Protein 2BCE (pdb70)

Solvent-accessible surface area: 20790 Å² total; per-residue (Å²): 38,110,28,52,53,5,126,2,76,10,6,90,0,65,12,68,38,99,158,65,45,182,157,31,51,5,0,3,14,3,45,3,0,5,3,2,23,57,18,148,22,2,73,101,16,121,170,66,87,64,54,172,52,67,39,75,0,105,72,44,100,135,37,7,4,10,3,32,43,101,33,103,46,25,101,21,47,56,63,0,2,30,0,5,0,1,0,9,7,27,168,196,112,53,16,108,88,12,2,0,0,0,0,0,4,8,0,6,2,36,25,113,175,70,20,64,10,13,42,0,30,37,2,0,39,81,0,40,0,0,0,0,0,0,10,5,11,7,2,1,10,0,2,0,1,5,52,57,105,44,1,57,0,0,5,0,0,14,0,0,30,23,0,0,19,6,0,50,116,9,0,101,46,0,6,0,33,25,92,38,0,0,0,0,0,0,6,2,0,0,0,0,0,2,1,0,9,1,1,53,88,6,117,64,31,21,81,10,0,0,1,0,0,1,0,2,32,3,75,25,0,17,28,138,75,18,53,95,24,0,77,134,7,0,122,124,37,67,10,57,46,116,68,28,66,47,0,3,30,31,1,71,149,24,77,25,97,42,0,10,53,13,9,44,3,41,82,49,129,51,140,66,15,3,19,79,34,8,4,9,4,0,4,63,34,53,56,0,2,52,62,50,2,53,94,16,6,82,37,3,4,84,10,13,8,0,0,0,1,0,47,18,0,0,2,28,5,0,10,27,36,18,89,20,1,43,40,109,195,42,93,1,65,86,122,60,0,68,58,13,0,38,11,30,1,55,68,23,18,142,52,0,2,123,24,0,48,90,33,2,21,106,83,11,86,185,132,21,63,50,79,46,45,10,65,11,0,0,37,0,1,5,1,26,6,2,10,14,8,3,20,51,0,1,25,43,2,71,68,77,24,163,98,13,56,3,4,18,5,15,0,12,8,67,22,224,91,126,116,42,28,117,45,8,6,0,6,5,6,24,0,5,48,12,1,1,0,13,0,52,50,74,68,112,71,45,144,57,38,19,70,60,0,0,120,2,0,3,6,0,2,0,0,0,0,59,60,0,38,0,34,71,41,106,26,124,39,64,12,99,0,53,66,10,40,82,130,67,19,10,17,0,28,0,24,109,118,21,51,112,107,4,40,81,101,94,31,61,59,113,35,43,95,7,21,36,108,64,25,116,83,41,102,87,108,87,101,29,14,0,8,0

Radius of gyration: 22.5 Å; Cα contacts (8 Å, |Δi|>4): 1262; chains: 1; bounding box: 49×60×66 Å

InterPro domains:
  IPR002018 Carboxylesterase, type B [PF00135] (23-540)
  IPR019819 Carboxylesterase type B, conserved site [PS00941] (96-106)
  IPR019826 Carboxylesterase type B, active site [PS00122] (199-214)
  IPR029058 Alpha/Beta hydrolase fold [G3DSA:3.40.50.1820] (20-556)
  IPR029058 Alpha/Beta hydrolase fold [SSF53474] (24-544)
  IPR051093 Neuroligin and Bile salt-activated lipase [PTHR43903] (10-582)

B-factor: mean 14.85, std 9.69, range [2.0, 52.92]

Foldseek 3Di:
DEAAWFAFPQGTEGEDWAQDDPQQKIKGKFAFAALFPLDQQLDATHGHHHDDDYHYRYDHAFAAWAEEQVLPFIGGHSRFRGKMKIAIQGHPDGAAAFFEEEEQEDERYAPDVLCLLRDQHVLCHLLVHMYMYGHFYYDCSQAQAQLAPLRLGRRRLSSVLSVLVRCLRGVRSNRHNQQQYEYEYEFLSLQSQQLLLLFPSCQRRAQAYEREQHHVLFPLAAAPHNNVVLLQLLVVQPFDNPDSNRSSVVSSVGDPGSSSSSLHQDLPADQAFSSVSLRRHHYCSCHRNNDRSLVRLLSNQRYAYEYEYEPLAQCVRLCSNPVCLLPPPDADDLVSVLSHQQNVQVFQHPVLSVLVSCVLCVVCVVPRDRNSSSVSSSVSRCCNRGVLSRLVSLVSNQVNHDNYFGAYAYEWAADPDPSGDPVGTQYNCSCSCLCSVVCPVPVVVDDPLSNQLSSQNSQQVSQCSRPSGSCHHDDHHLEHGDTADPVFQWHAYGYSDHHPCRIHTDDPVVVSCCVVPVNVVRHTDDVHHHRD

Nearest PDB structures (foldseek):
  2bce-assembly1_A  TM=1.002E+00  e=0.000E+00  Bos taurus
  1aql-assembly2_B  TM=9.790E-01  e=4.148E-101  Bos taurus
  6h0t-assembly1_A  TM=9.735E-01  e=5.871E-95  Homo sapiens
  1f6w-assembly1_A  TM=9.699E-01  e=2.951E-93  Homo sapiens
  1jmy-assembly1_A  TM=9.527E-01  e=6.611E-90  Homo sapiens

Sequence (532 aa):
AKLGSVYTEGGFVEGVNKKLSLFGDSVDIFKGIPFAAAPKALEKPERHPGWQGTLKAKSFKKRCLQATLTQDSTYGNEDCLYLNIWVPQGRKEVSHDLPVMIWIYGGAFLMGLSNYLYDGEEIATRGNVIVVTFNYRVGPLGFLSTGDSNLPGNYGLWDQHMAIAWVKRNIEAFGGDPDQITLFGESAGGASVSLQTLSPYNKGLIKRAISQSGVGLCPWAIQQDPLFWAKRIAEKVGCPVDDTSKMAGCLKITDPRALTLAYKLPLGSTEYPKLHYLSFVPVIDGDFIPDDPVNLYANAADVDYIAGTNDMDGHLFVGMDVPAINSNKQDVTEEDFYKLVSGLTVTKGLRGAQATYEVYTEPWAQDSSQETRKKTMVDLETDILFLIPTKIAVAQHKSHAKSANTYTYLFSQPSRMPIYPKWMGADHADDLQYVFGKPFATPLGYRAQDRTVSKAMIAYWTNFARTGDPNTGHSTVPANWDPYTLEDDNYLEINKQMDSNSMKLHLRTNYLQFWTQTYQALPTVTPVVIGF

CATH classification: 3.40.50.1820

Structure (mmCIF, N/CA/C/O backbone):
data_2BCE
#
_entry.id   2BCE
#
_cell.length_a   100.420
_cell.length_b   54.250
_cell.length_c   106.340
_cell.angle_alpha   90.00
_cell.angle_beta   104.12
_cell.angle_gamma   90.00
#
_symmetry.space_group_name_H-M   'C 1 2 1'
#
loop_
_entity.id
_entity.type
_entity.pdbx_description
1 polymer 'CHOLESTEROL ESTERASE'
2 water water
#
loop_
_atom_site.group_PDB
_atom_site.id
_atom_site.type_symbol
_atom_site.label_atom_id
_atom_site.label_alt_id
_atom_site.label_comp_id
_atom_site.label_asym_id
_atom_site.label_entity_id
_atom_site.label_seq_id
_atom_site.pdbx_PDB_ins_code
_atom_site.Cartn_x
_atom_site.Cartn_y
_atom_site.Cartn_z
_atom_site.occupancy
_atom_site.B_iso_or_equiv
_atom_site.auth_seq_id
_atom_site.auth_comp_id
_atom_site.auth_asym_id
_atom_site.auth_atom_id
_atom_site.pdbx_PDB_model_num
ATOM 1 N N . ALA A 1 1 ? 23.052 -7.431 62.643 1.00 15.39 1 ALA A N 1
ATOM 2 C CA . ALA A 1 1 ? 22.200 -8.480 62.037 1.00 13.05 1 ALA A CA 1
ATOM 3 C C . ALA A 1 1 ? 22.753 -8.911 60.686 1.00 12.50 1 ALA A C 1
ATOM 4 O O . ALA A 1 1 ? 23.471 -8.162 60.027 1.00 13.40 1 ALA A O 1
ATOM 6 N N . LYS A 1 2 ? 22.421 -10.133 60.289 1.00 13.51 2 LYS A N 1
ATOM 7 C CA . LYS A 1 2 ? 22.872 -10.685 59.020 1.00 14.15 2 LYS A CA 1
ATOM 8 C C . LYS A 1 2 ? 21.957 -11.825 58.601 1.00 14.90 2 LYS A C 1
ATOM 9 O O . LYS A 1 2 ? 21.458 -12.572 59.446 1.00 14.50 2 LYS A O 1
ATOM 15 N N . LEU A 1 3 ? 21.704 -11.930 57.300 1.00 11.70 3 LEU A N 1
ATOM 16 C CA . LEU A 1 3 ? 20.874 -13.008 56.781 1.00 13.52 3 LEU A CA 1
ATOM 17 C C . LEU A 1 3 ? 21.678 -14.287 56.931 1.00 11.86 3 LEU A C 1
ATOM 18 O O . LEU A 1 3 ? 22.904 -14.257 56.996 1.00 16.69 3 LEU A O 1
ATOM 23 N N . GLY A 1 4 ? 20.989 -15.404 57.075 1.00 15.37 4 GLY A N 1
ATOM 24 C CA . GLY A 1 4 ? 21.702 -16.663 57.157 1.00 17.22 4 GLY A CA 1
ATOM 25 C C . GLY A 1 4 ? 21.577 -17.203 55.751 1.00 17.37 4 GLY A C 1
ATOM 26 O O . GLY A 1 4 ? 22.036 -16.585 54.782 1.00 16.11 4 GLY A O 1
ATOM 27 N N . SER A 1 5 ? 20.908 -18.340 55.638 1.00 16.41 5 SER A N 1
ATOM 28 C CA . SER A 1 5 ? 20.655 -18.941 54.348 1.00 14.58 5 SER A CA 1
ATOM 29 C C . SER A 1 5 ? 19.299 -18.380 53.963 1.00 13.08 5 SER A C 1
ATOM 30 O O . SER A 1 5 ? 18.373 -18.363 54.767 1.00 13.94 5 SER A O 1
ATOM 33 N N . VAL A 1 6 ? 19.195 -17.895 52.736 1.00 9.27 6 VAL A N 1
ATOM 34 C CA . VAL A 1 6 ? 17.959 -17.319 52.248 1.00 7.15 6 VAL A CA 1
ATOM 35 C C . VAL A 1 6 ? 17.265 -18.294 51.325 1.00 5.61 6 VAL A C 1
ATOM 36 O O . VAL A 1 6 ? 17.909 -18.974 50.527 1.00 8.32 6 VAL A O 1
ATOM 40 N N . TYR A 1 7 ? 15.949 -18.383 51.442 1.00 6.04 7 TYR A N 1
ATOM 41 C CA . TYR A 1 7 ? 15.200 -19.273 50.587 1.00 6.54 7 TYR A CA 1
ATOM 42 C C . TYR A 1 7 ? 14.790 -18.548 49.307 1.00 8.28 7 TYR A C 1
ATOM 43 O O . TYR A 1 7 ? 14.264 -17.435 49.352 1.00 5.90 7 TYR A O 1
ATOM 52 N N . THR A 1 8 ? 15.098 -19.167 48.171 1.00 8.05 8 THR A N 1
ATOM 53 C CA . THR A 1 8 ? 14.743 -18.642 46.854 1.00 8.19 8 THR A CA 1
ATOM 54 C C . THR A 1 8 ? 13.895 -19.739 46.201 1.00 10.42 8 THR A C 1
ATOM 55 O O . THR A 1 8 ? 13.867 -20.872 46.692 1.00 7.83 8 THR A O 1
ATOM 59 N N . GLU A 1 9 ? 13.244 -19.428 45.083 1.00 10.77 9 GLU A N 1
ATOM 60 C CA . GLU A 1 9 ? 12.370 -20.394 44.409 1.00 9.36 9 GLU A CA 1
ATOM 61 C C . GLU A 1 9 ? 13.004 -21.750 44.077 1.00 9.85 9 GLU A C 1
ATOM 62 O O . GLU A 1 9 ? 12.309 -22.764 44.042 1.00 8.55 9 GLU A O 1
ATOM 68 N N . GLY A 1 10 ? 14.316 -21.768 43.857 1.00 6.52 10 GLY A N 1
ATOM 69 C CA . GLY A 1 10 ? 14.989 -23.012 43.546 1.00 9.33 10 GLY A CA 1
ATOM 70 C C . GLY A 1 10 ? 15.673 -23.664 44.740 1.00 10.19 10 GLY A C 1
ATOM 71 O O . GLY A 1 10 ? 16.227 -24.749 44.626 1.00 9.62 10 GLY A O 1
ATOM 72 N N . GLY A 1 11 ? 15.639 -23.002 45.888 1.00 8.31 11 GLY A N 1
ATOM 73 C CA . GLY A 1 11 ? 16.284 -23.547 47.064 1.00 8.69 11 GLY A CA 1
ATOM 74 C C . GLY A 1 11 ? 17.035 -22.493 47.854 1.00 9.47 11 GLY A C 1
ATOM 75 O O . GLY A 1 11 ? 17.016 -21.306 47.511 1.00 10.87 11 GLY A O 1
ATOM 76 N N . PHE A 1 12 ? 17.732 -22.939 48.892 1.00 10.16 12 PHE A N 1
ATOM 77 C CA . PHE A 1 12 ? 18.494 -22.058 49.762 1.00 8.60 12 PHE A CA 1
ATOM 78 C C . PHE A 1 12 ? 19.826 -21.599 49.192 1.00 10.07 12 PHE A C 1
ATOM 79 O O . PHE A 1 12 ? 20.505 -22.343 48.480 1.00 9.56 12 PHE A O 1
ATOM 87 N N . VAL A 1 13 ? 20.187 -20.363 49.521 1.00 8.64 13 VAL A N 1
ATOM 88 C CA . VAL A 1 13 ? 21.456 -19.774 49.115 1.00 8.12 13 VAL A CA 1
ATOM 89 C C . VAL A 1 13 ? 22.129 -19.165 50.342 1.00 7.90 13 VAL A C 1
ATOM 90 O O . VAL A 1 13 ? 21.464 -18.741 51.284 1.00 11.33 13 VAL A O 1
ATOM 94 N N . GLU A 1 14 ? 23.453 -19.162 50.340 1.00 7.94 14 GLU A N 1
ATOM 95 C CA . GLU A 1 14 ? 24.211 -18.606 51.436 1.00 11.36 14 GLU A CA 1
ATOM 96 C C . GLU A 1 14 ? 25.366 -17.801 50.855 1.00 11.38 14 GLU A C 1
ATOM 97 O O . GLU A 1 14 ? 26.029 -18.242 49.910 1.00 10.99 14 GLU A O 1
ATOM 103 N N . GLY A 1 15 ? 25.581 -16.610 51.406 1.00 9.02 15 GLY A N 1
ATOM 104 C CA . GLY A 1 15 ? 26.664 -15.766 50.939 1.00 10.51 15 GLY A CA 1
ATOM 105 C C . GLY A 1 15 ? 27.627 -15.517 52.070 1.00 12.28 15 GLY A C 1
ATOM 106 O O . GLY A 1 15 ? 27.912 -16.415 52.868 1.00 13.35 15 GLY A O 1
ATOM 107 N N . VAL A 1 16 ? 28.158 -14.302 52.124 1.00 10.77 16 VAL A N 1
ATOM 108 C CA . VAL A 1 16 ? 29.070 -13.919 53.182 1.00 11.10 16 VAL A CA 1
ATOM 109 C C . VAL A 1 16 ? 28.602 -12.595 53.759 1.00 10.87 16 VAL A C 1
ATOM 110 O O . VAL A 1 16 ? 27.854 -11.846 53.131 1.00 8.95 16 VAL A O 1
ATOM 114 N N . ASN A 1 17 ? 29.009 -12.327 54.985 1.00 12.83 17 ASN A N 1
ATOM 115 C CA . ASN A 1 17 ? 28.628 -11.085 55.620 1.00 12.75 17 ASN A CA 1
ATOM 116 C C . ASN A 1 17 ? 29.891 -10.304 55.914 1.00 16.42 17 ASN A C 1
ATOM 117 O O . ASN A 1 17 ? 30.823 -10.813 56.545 1.00 14.25 17 ASN A O 1
ATOM 122 N N . LYS A 1 18 ? 29.938 -9.082 55.395 1.00 16.28 18 LYS A N 1
ATOM 123 C CA . LYS A 1 18 ? 31.088 -8.223 55.594 1.00 18.59 18 LYS A CA 1
ATOM 124 C C . LYS A 1 18 ? 30.738 -7.150 56.626 1.00 20.18 18 LYS A C 1
ATOM 125 O O . LYS A 1 18 ? 29.798 -6.367 56.426 1.00 19.28 18 LYS A O 1
ATOM 131 N N . LYS A 1 19 ? 31.444 -7.164 57.758 1.00 19.66 19 LYS A N 1
ATOM 132 C CA . LYS A 1 19 ? 31.206 -6.182 58.814 1.00 22.64 19 LYS A CA 1
ATOM 133 C C . LYS A 1 19 ? 31.678 -4.810 58.327 1.00 21.84 19 LYS A C 1
ATOM 134 O O . LYS A 1 19 ? 32.802 -4.665 57.833 1.00 20.18 19 LYS A O 1
ATOM 140 N N . LEU A 1 20 ? 30.813 -3.811 58.471 1.00 20.89 20 LEU A N 1
ATOM 141 C CA . LEU A 1 20 ? 31.108 -2.453 58.017 1.00 21.03 20 LEU A CA 1
ATOM 142 C C . LEU A 1 20 ? 31.478 -1.434 59.089 1.00 23.27 20 LEU A C 1
ATOM 143 O O . LEU A 1 20 ? 32.020 -0.372 58.770 1.00 25.12 20 LEU A O 1
ATOM 148 N N . SER A 1 21 ? 31.173 -1.735 60.347 1.00 22.43 21 SER A N 1
ATOM 149 C CA . SER A 1 21 ? 31.481 -0.813 61.436 1.00 25.78 21 SER A CA 1
ATOM 150 C C . SER A 1 21 ? 31.330 -1.474 62.792 1.00 27.07 21 SER A C 1
ATOM 151 O O . SER A 1 21 ? 30.875 -2.612 62.904 1.00 29.36 21 SER A O 1
ATOM 154 N N . LEU A 1 22 ? 31.703 -0.732 63.826 1.00 31.94 22 LEU A N 1
ATOM 155 C CA . LEU A 1 22 ? 31.592 -1.210 65.195 1.00 33.63 22 LEU A CA 1
ATOM 156 C C . LEU A 1 22 ? 30.137 -1.089 65.648 1.00 35.17 22 LEU A C 1
ATOM 157 O O . LEU A 1 22 ? 29.712 -1.775 66.579 1.00 38.54 22 LEU A O 1
ATOM 162 N N . PHE A 1 23 ? 29.375 -0.236 64.959 1.00 35.02 23 PHE A N 1
ATOM 163 C CA . PHE A 1 23 ? 27.955 -0.014 65.257 1.00 34.80 23 PHE A CA 1
ATOM 164 C C . PHE A 1 23 ? 27.159 -1.298 65.020 1.00 32.59 23 PHE A C 1
ATOM 165 O O . PHE A 1 23 ? 25.969 -1.372 65.343 1.00 33.00 23 PHE A O 1
ATOM 173 N N . GLY A 1 24 ? 27.814 -2.285 64.413 1.00 30.22 24 GLY A N 1
ATOM 174 C CA . GLY A 1 24 ? 27.167 -3.548 64.119 1.00 24.90 24 GLY A CA 1
ATOM 175 C C . GLY A 1 24 ? 26.661 -3.618 62.689 1.00 21.72 24 GLY A C 1
ATOM 176 O O . GLY A 1 24 ? 26.019 -4.592 62.318 1.00 22.35 24 GLY A O 1
ATOM 177 N N . ASP A 1 25 ? 26.938 -2.583 61.897 1.00 18.83 25 ASP A N 1
ATOM 178 C CA . ASP A 1 25 ? 26.515 -2.527 60.498 1.00 18.06 25 ASP A CA 1
ATOM 179 C C . ASP A 1 25 ? 27.314 -3.495 59.628 1.00 14.85 25 ASP A C 1
ATOM 180 O O . ASP A 1 25 ? 28.496 -3.747 59.885 1.00 13.40 25 ASP A O 1
ATOM 185 N N . SER A 1 26 ? 26.672 -4.015 58.586 1.00 9.86 26 SER A N 1
ATOM 186 C CA . SER A 1 26 ? 27.326 -4.959 57.686 1.00 7.57 26 SER A CA 1
ATOM 187 C C . SER A 1 26 ? 26.629 -4.967 56.342 1.00 3.87 26 SER A C 1
ATOM 188 O O . SER A 1 26 ? 25.687 -4.214 56.105 1.00 7.40 26 SER A O 1
ATOM 191 N N . VAL A 1 27 ? 27.098 -5.841 55.463 1.00 2.60 27 VAL A N 1
ATOM 192 C CA . VAL A 1 27 ? 26.500 -6.002 54.149 1.00 2.82 27 VAL A CA 1
ATOM 193 C C . VAL A 1 27 ? 26.557 -7.486 53.787 1.00 2.43 27 VAL A C 1
ATOM 194 O O . VAL A 1 27 ? 27.602 -8.131 53.928 1.00 3.42 27 VAL A O 1
ATOM 198 N N . ASP A 1 28 ? 25.388 -8.038 53.483 1.00 2.76 28 ASP A N 1
ATOM 199 C CA . ASP A 1 28 ? 25.270 -9.433 53.084 1.00 7.12 28 ASP A CA 1
ATOM 200 C C . ASP A 1 28 ? 25.553 -9.485 51.583 1.00 8.34 28 ASP A C 1
ATOM 201 O O . ASP A 1 28 ? 24.919 -8.778 50.796 1.00 7.67 28 ASP A O 1
ATOM 206 N N . ILE A 1 29 ? 26.530 -10.301 51.204 1.00 7.30 29 ILE A N 1
ATOM 207 C CA . ILE A 1 29 ? 26.933 -10.431 49.807 1.00 5.97 29 ILE A CA 1
ATOM 208 C C . ILE A 1 29 ? 26.695 -11.839 49.263 1.00 8.42 29 ILE A C 1
ATOM 209 O O . ILE A 1 29 ? 27.214 -12.820 49.801 1.00 7.32 29 ILE A O 1
ATOM 214 N N . PHE A 1 30 ? 25.873 -11.924 48.223 1.00 6.79 30 PHE A N 1
ATOM 215 C CA . PHE A 1 30 ? 25.563 -13.189 47.565 1.00 3.42 30 PHE A CA 1
ATOM 216 C C . PHE A 1 30 ? 26.075 -13.070 46.133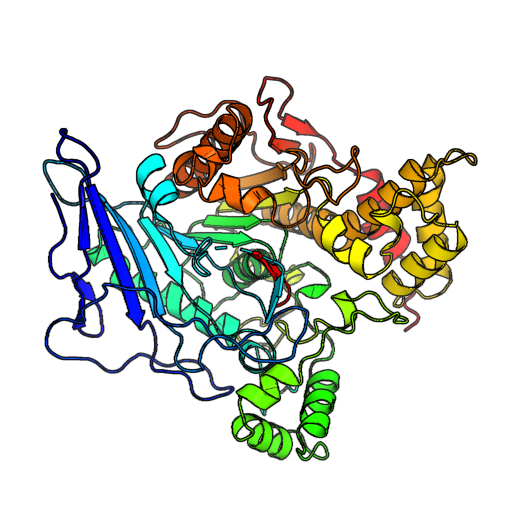 1.00 7.06 30 PHE A C 1
ATOM 217 O O . PHE A 1 30 ? 25.785 -12.091 45.455 1.00 5.36 30 PHE A O 1
ATOM 225 N N . LYS A 1 31 ? 26.853 -14.047 45.683 1.00 5.97 31 LYS A N 1
ATOM 226 C CA . LYS A 1 31 ? 27.397 -14.019 44.330 1.00 7.00 31 LYS A CA 1
ATOM 227 C C . LYS A 1 31 ? 27.207 -15.375 43.673 1.00 7.14 31 LYS A C 1
ATOM 228 O O . LYS A 1 31 ? 27.452 -16.410 44.293 1.00 7.70 31 LYS A O 1
ATOM 234 N N . GLY A 1 32 ? 26.749 -15.373 42.427 1.00 9.14 32 GLY A N 1
ATOM 235 C CA . GLY A 1 32 ? 26.568 -16.626 41.713 1.00 7.31 32 GLY A CA 1
ATOM 236 C C . GLY A 1 32 ? 25.277 -17.393 41.930 1.00 4.94 32 GLY A C 1
ATOM 237 O O . GLY A 1 32 ? 25.294 -18.618 41.985 1.00 10.45 32 GLY A O 1
ATOM 238 N N . ILE A 1 33 ? 24.16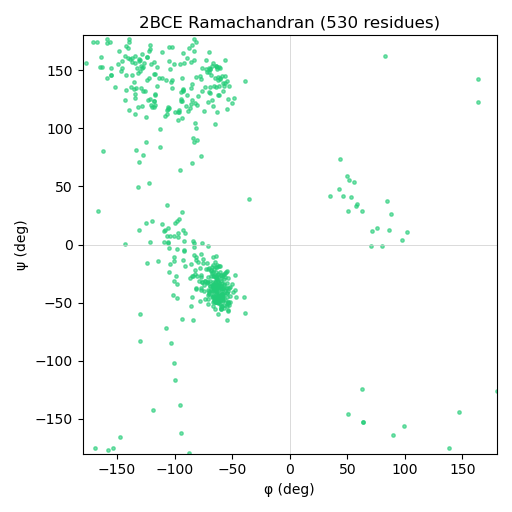3 -16.689 42.068 1.00 4.55 33 ILE A N 1
ATOM 239 C CA . ILE A 1 33 ? 22.866 -17.337 42.239 1.00 2.87 33 ILE A CA 1
ATOM 240 C C . ILE A 1 33 ? 22.269 -17.461 40.856 1.00 6.75 33 ILE A C 1
ATOM 241 O O . ILE A 1 33 ? 22.076 -16.463 40.163 1.00 6.63 33 ILE A O 1
ATOM 246 N N . PRO A 1 34 ? 21.928 -18.684 40.440 1.00 7.97 34 PRO A N 1
ATOM 247 C CA . PRO A 1 34 ? 21.348 -18.824 39.109 1.00 6.32 34 PRO A CA 1
ATOM 248 C C . PRO A 1 34 ? 19.918 -18.309 39.065 1.00 7.83 34 PRO A C 1
ATOM 249 O O . PRO A 1 34 ? 19.150 -18.538 39.998 1.00 12.15 34 PRO A O 1
ATOM 253 N N . PHE A 1 35 ? 19.576 -17.544 38.029 1.00 5.69 35 PHE A N 1
ATOM 254 C CA . PHE A 1 35 ? 18.203 -17.062 37.900 1.00 3.42 35 PHE A CA 1
ATOM 255 C C . PHE A 1 35 ? 17.529 -17.790 36.752 1.00 4.52 35 PHE A C 1
ATOM 256 O O . PHE A 1 35 ? 16.357 -17.558 36.436 1.00 5.56 35 PHE A O 1
ATOM 264 N N . ALA A 1 36 ? 18.271 -18.716 36.155 1.00 4.23 36 ALA A N 1
ATOM 265 C CA . ALA A 1 36 ? 17.746 -19.515 35.060 1.00 3.25 36 ALA A CA 1
ATOM 266 C C . ALA A 1 36 ? 18.647 -20.714 34.853 1.00 2.00 36 ALA A C 1
ATOM 267 O O . ALA A 1 36 ? 19.773 -20.745 35.343 1.00 2.69 36 ALA A O 1
ATOM 269 N N . ALA A 1 37 ? 18.129 -21.731 34.180 1.00 5.01 37 ALA A N 1
ATOM 270 C CA . ALA A 1 37 ? 18.929 -22.909 33.882 1.00 5.86 37 ALA A CA 1
ATOM 271 C C . ALA A 1 37 ? 19.945 -22.425 32.862 1.00 6.58 37 ALA A C 1
ATOM 272 O O . ALA A 1 37 ? 19.659 -21.467 32.136 1.00 6.38 37 ALA A O 1
ATOM 274 N N . ALA A 1 38 ? 21.125 -23.040 32.822 1.00 7.47 38 ALA A N 1
ATOM 275 C CA . ALA A 1 38 ? 22.129 -22.650 31.836 1.00 10.38 38 ALA A CA 1
ATOM 276 C C . ALA A 1 38 ? 21.371 -22.652 30.511 1.00 12.54 38 ALA A C 1
ATOM 277 O O . ALA A 1 38 ? 20.764 -23.653 30.132 1.00 12.92 38 ALA A O 1
ATOM 279 N N . PRO A 1 39 ? 21.351 -21.501 29.819 1.00 13.64 39 PRO A N 1
ATOM 280 C CA . PRO A 1 39 ? 20.650 -21.340 28.547 1.00 12.51 39 PRO A CA 1
ATOM 281 C C . PRO A 1 39 ? 21.169 -22.156 27.364 1.00 8.80 39 PRO A C 1
ATOM 282 O O . PRO A 1 39 ? 22.361 -22.431 27.237 1.00 5.84 39 PRO A O 1
ATOM 286 N N . LYS A 1 40 ? 20.225 -22.604 26.553 1.00 5.61 40 LYS A N 1
ATOM 287 C CA . LYS A 1 40 ? 20.525 -23.349 25.344 1.00 7.03 40 LYS A CA 1
ATOM 288 C C . LYS A 1 40 ? 20.778 -22.241 24.325 1.00 9.33 40 LYS A C 1
ATOM 289 O O . LYS A 1 40 ? 20.058 -21.234 24.315 1.00 8.20 40 LYS A O 1
ATOM 295 N N . ALA A 1 41 ? 21.799 -22.410 23.488 1.00 8.83 41 ALA A N 1
ATOM 296 C CA . ALA A 1 41 ? 22.130 -21.406 22.484 1.00 4.25 41 ALA A CA 1
ATOM 297 C C . ALA A 1 41 ? 20.919 -20.945 21.689 1.00 6.80 41 ALA A C 1
ATOM 298 O O . ALA A 1 41 ? 20.161 -21.746 21.144 1.00 7.73 41 ALA A O 1
ATOM 300 N N . LEU A 1 42 ? 20.725 -19.633 21.663 1.00 5.71 42 LEU A N 1
ATOM 301 C CA . LEU A 1 42 ? 19.638 -19.013 20.925 1.00 3.62 42 LEU A CA 1
ATOM 302 C C . LEU A 1 42 ? 18.230 -19.445 21.261 1.00 5.47 42 LEU A C 1
ATOM 303 O O . LEU A 1 42 ? 17.356 -19.482 20.393 1.00 6.01 42 LEU A O 1
ATOM 308 N N . GLU A 1 43 ? 17.999 -19.771 22.527 1.00 8.56 43 GLU A N 1
ATOM 309 C CA . GLU A 1 43 ? 16.660 -20.138 22.978 1.00 7.10 43 GLU A CA 1
ATOM 310 C C . GLU A 1 43 ? 16.348 -19.274 24.197 1.00 5.91 43 GLU A C 1
ATOM 311 O O . GLU A 1 43 ? 17.253 -18.840 24.904 1.00 3.35 43 GLU A O 1
ATOM 317 N N . LYS A 1 44 ? 15.070 -18.996 24.425 1.00 6.54 44 LYS A N 1
ATOM 318 C CA . LYS A 1 44 ? 14.684 -18.196 25.575 1.00 6.44 44 LYS A CA 1
ATOM 319 C C . LYS A 1 44 ? 15.144 -18.917 26.840 1.00 8.39 44 LYS A C 1
ATOM 320 O O . LYS A 1 44 ? 15.354 -20.134 26.833 1.00 10.86 44 LYS A O 1
ATOM 326 N N . PRO A 1 45 ? 15.416 -18.165 27.912 1.00 8.99 45 PRO A N 1
ATOM 327 C CA . PRO A 1 45 ? 15.857 -18.795 29.159 1.00 8.93 45 PRO A CA 1
ATOM 328 C C . PRO A 1 45 ? 14.705 -19.513 29.861 1.00 6.22 45 PRO A C 1
ATOM 329 O O . PRO A 1 45 ? 13.533 -19.253 29.577 1.00 6.56 45 PRO A O 1
ATOM 333 N N . GLU A 1 46 ? 15.045 -20.462 30.724 1.00 9.39 46 GLU A N 1
ATOM 334 C CA . GLU A 1 46 ? 14.051 -21.216 31.484 1.00 10.46 46 GLU A CA 1
ATOM 335 C C . GLU A 1 46 ? 14.461 -21.228 32.954 1.00 8.32 46 GLU A C 1
ATOM 336 O O . GLU A 1 46 ? 15.641 -21.063 33.278 1.00 7.97 46 GLU A O 1
ATOM 342 N N . ARG A 1 47 ? 13.496 -21.489 33.833 1.00 9.88 47 ARG A N 1
ATOM 343 C CA . ARG A 1 47 ? 13.762 -21.547 35.268 1.00 10.03 47 ARG A CA 1
ATOM 344 C C . ARG A 1 47 ? 14.807 -22.608 35.583 1.00 10.12 47 ARG A C 1
ATOM 345 O O . ARG A 1 47 ? 14.911 -23.624 34.891 1.00 8.68 47 ARG A O 1
ATOM 353 N N . HIS A 1 48 ? 15.640 -22.322 36.577 1.00 9.43 48 HIS A N 1
ATOM 354 C CA . HIS A 1 48 ? 16.684 -23.242 36.980 1.00 8.80 48 HIS A CA 1
ATOM 355 C C . HIS A 1 48 ? 16.026 -24.330 37.799 1.00 11.12 48 HIS A C 1
ATOM 356 O O . HIS A 1 48 ? 15.016 -24.082 38.462 1.00 11.17 48 HIS A O 1
ATOM 363 N N . PRO A 1 49 ? 16.499 -25.581 37.647 1.00 10.95 49 PRO A N 1
ATOM 364 C CA . PRO A 1 49 ? 15.923 -26.692 38.410 1.00 7.55 49 PRO A CA 1
ATOM 365 C C . PRO A 1 49 ? 16.141 -26.471 39.910 1.00 9.35 49 PRO A C 1
ATOM 366 O O . PRO A 1 49 ? 17.091 -25.796 40.318 1.00 6.62 49 PRO A O 1
ATOM 370 N N . GLY A 1 50 ? 15.248 -27.028 40.723 1.00 10.64 50 GLY A N 1
ATOM 371 C CA . GLY A 1 50 ? 15.390 -26.898 42.159 1.00 9.04 50 GLY A CA 1
ATOM 372 C C . GLY A 1 50 ? 16.605 -27.662 42.652 1.00 11.38 50 GLY A C 1
ATOM 373 O O . GLY A 1 50 ? 17.051 -28.614 41.999 1.00 13.32 50 GLY A O 1
ATOM 374 N N . TRP A 1 51 ? 17.173 -27.231 43.775 1.00 8.89 51 TRP A N 1
ATOM 375 C CA . TRP A 1 51 ? 18.323 -27.913 44.340 1.00 6.66 51 TRP A CA 1
ATOM 376 C C . TRP A 1 51 ? 18.126 -28.136 45.827 1.00 9.50 51 TRP A C 1
ATOM 377 O O . TRP A 1 51 ? 17.417 -27.382 46.493 1.00 11.37 51 TRP A O 1
ATOM 388 N N . GLN A 1 52 ? 18.742 -29.192 46.340 1.00 6.99 52 GLN A N 1
ATOM 389 C CA . GLN A 1 52 ? 18.661 -29.497 47.755 1.00 8.61 52 GLN A CA 1
ATOM 390 C C . GLN A 1 52 ? 19.789 -28.736 48.441 1.00 11.74 52 GLN A C 1
ATOM 391 O O . GLN A 1 52 ? 20.693 -28.209 47.788 1.00 11.06 52 GLN A O 1
ATOM 397 N N . GLY A 1 53 ? 19.738 -28.707 49.766 1.00 11.04 53 GLY A N 1
ATOM 398 C CA . GLY A 1 53 ? 20.776 -28.057 50.534 1.00 8.05 53 GLY A CA 1
ATOM 399 C C . GLY A 1 53 ? 20.907 -26.573 50.311 1.00 5.44 53 GLY A C 1
ATOM 400 O O . GLY A 1 53 ? 19.965 -25.899 49.900 1.00 7.27 53 GLY A O 1
ATOM 401 N N . THR A 1 54 ? 22.118 -26.092 50.526 1.00 4.86 54 THR A N 1
ATOM 402 C CA . THR A 1 54 ? 22.426 -24.685 50.407 1.00 7.90 54 THR A CA 1
ATOM 403 C C . THR A 1 54 ? 23.471 -24.376 49.354 1.00 5.58 54 THR A C 1
ATOM 404 O O . THR A 1 54 ? 24.641 -24.773 49.475 1.00 5.96 54 THR A O 1
ATOM 408 N N . LEU A 1 55 ? 23.055 -23.607 48.357 1.00 6.58 55 LEU A N 1
ATOM 409 C CA . LEU A 1 55 ? 23.943 -23.189 47.288 1.00 7.58 55 LEU A CA 1
ATOM 410 C C . LEU A 1 55 ? 24.922 -22.182 47.889 1.00 9.64 55 LEU A C 1
ATOM 411 O O . LEU A 1 55 ? 24.501 -21.203 48.513 1.00 8.48 55 LEU A O 1
ATOM 416 N N . LYS A 1 56 ? 26.218 -22.464 47.788 1.00 8.65 56 LYS A N 1
ATOM 417 C CA . LYS A 1 56 ? 27.223 -21.551 48.319 1.00 9.84 56 LYS A CA 1
ATOM 418 C C . LYS A 1 56 ? 27.442 -20.449 47.279 1.00 13.73 56 LYS A C 1
ATOM 419 O O . LYS A 1 56 ? 28.088 -20.670 46.248 1.00 14.52 56 LYS A O 1
ATOM 421 N N . ALA A 1 57 ? 26.822 -19.295 47.523 1.00 12.02 57 ALA A N 1
ATOM 422 C CA . ALA A 1 57 ? 26.905 -18.137 46.634 1.00 9.96 57 ALA A CA 1
ATOM 423 C C . ALA A 1 57 ? 28.001 -17.195 47.131 1.00 10.35 57 ALA A C 1
ATOM 424 O O . ALA A 1 57 ? 27.747 -16.035 47.477 1.00 9.61 57 ALA A O 1
ATOM 426 N N . LYS A 1 58 ? 29.234 -17.689 47.103 1.00 12.40 58 LYS A N 1
ATOM 427 C CA . LYS A 1 58 ? 30.369 -16.937 47.611 1.00 15.15 58 LYS A CA 1
ATOM 428 C C . LYS A 1 58 ? 31.365 -16.336 46.625 1.00 13.00 58 LYS A C 1
ATOM 429 O O . LYS A 1 58 ? 32.392 -15.800 47.037 1.00 16.19 58 LYS A O 1
ATOM 435 N N . SER A 1 59 ? 31.072 -16.404 45.334 1.00 12.54 59 SER A N 1
ATOM 436 C CA . SER A 1 59 ? 31.980 -15.820 44.352 1.00 14.50 59 SER A CA 1
ATOM 437 C C . SER A 1 59 ? 31.314 -15.616 43.008 1.00 11.63 59 SER A C 1
ATOM 438 O O . SER A 1 59 ? 30.326 -16.279 42.672 1.00 8.87 59 SER A O 1
ATOM 441 N N . PHE A 1 60 ? 31.821 -14.634 42.268 1.00 11.65 60 PHE A N 1
ATOM 442 C CA . PHE A 1 60 ? 31.277 -14.309 40.958 1.00 9.63 60 PHE A CA 1
ATOM 443 C C . PHE A 1 60 ? 31.449 -15.453 39.974 1.00 6.82 60 PHE A C 1
ATOM 444 O O . PHE A 1 60 ? 32.502 -16.074 39.914 1.00 8.98 60 PHE A O 1
ATOM 452 N N . LYS A 1 61 ? 30.393 -15.732 39.224 1.00 9.34 61 LYS A N 1
ATOM 453 C CA . LYS A 1 61 ? 30.427 -16.764 38.198 1.00 10.78 61 LYS A CA 1
ATOM 454 C C . LYS A 1 61 ? 30.881 -16.092 36.906 1.00 14.00 61 LYS A C 1
ATOM 455 O O . LYS A 1 61 ? 30.804 -14.867 36.778 1.00 15.57 61 LYS A O 1
ATOM 461 N N . LYS A 1 62 ? 31.361 -16.885 35.955 1.00 13.29 62 LYS A N 1
ATOM 462 C CA . LYS A 1 62 ? 31.800 -16.331 34.684 1.00 12.96 62 LYS A CA 1
ATOM 463 C C . LYS A 1 62 ? 30.638 -15.633 34.007 1.00 11.48 62 LYS A C 1
ATOM 464 O O . LYS A 1 62 ? 29.490 -16.053 34.142 1.00 9.38 62 LYS A O 1
ATOM 470 N N . ARG A 1 63 ? 30.927 -14.524 33.331 1.00 13.23 63 ARG A N 1
ATOM 471 C CA . ARG A 1 63 ? 29.883 -13.795 32.624 1.00 14.11 63 ARG A CA 1
ATOM 472 C C . ARG A 1 63 ? 29.686 -14.474 31.270 1.00 14.40 63 ARG A C 1
ATOM 473 O O . ARG A 1 63 ? 30.379 -15.442 30.951 1.00 13.14 63 ARG A O 1
ATOM 481 N N . CYS A 1 64 ? 28.731 -14.006 30.482 1.00 13.40 64 CYS A N 1
ATOM 482 C CA . CYS A 1 64 ? 28.499 -14.636 29.192 1.00 13.11 64 CYS A CA 1
ATOM 483 C C . CYS A 1 64 ? 29.623 -14.365 28.210 1.00 13.06 64 CYS A C 1
ATOM 484 O O . CYS A 1 64 ? 30.485 -13.519 28.454 1.00 11.69 64 CYS A O 1
ATOM 487 N N . LEU A 1 65 ? 29.641 -15.138 27.129 1.00 10.80 65 LEU A N 1
ATOM 488 C CA . LEU A 1 65 ? 30.673 -15.018 26.110 1.00 8.71 65 LEU A CA 1
ATOM 489 C C . LEU A 1 65 ? 30.767 -13.634 25.486 1.00 7.31 65 LEU A C 1
ATOM 490 O O . LEU A 1 65 ? 29.764 -13.054 25.082 1.00 9.51 65 LEU A O 1
ATOM 495 N N . GLN A 1 66 ? 31.987 -13.125 25.404 1.00 9.35 66 GLN A N 1
ATOM 496 C CA . GLN A 1 66 ? 32.257 -11.821 24.813 1.00 14.62 66 GLN A CA 1
ATOM 497 C C . GLN A 1 66 ? 33.732 -11.793 24.415 1.00 14.71 66 GLN A C 1
ATOM 498 O O . GLN A 1 66 ? 34.458 -12.751 24.667 1.00 11.70 66 GLN A O 1
ATOM 504 N N . ALA A 1 67 ? 34.170 -10.701 23.791 1.00 17.75 67 ALA A N 1
ATOM 505 C CA . ALA A 1 67 ? 35.568 -10.559 23.370 1.00 19.70 67 ALA A CA 1
ATOM 506 C C . ALA A 1 67 ? 36.047 -9.115 23.537 1.00 22.48 67 ALA A C 1
ATOM 507 O O . ALA A 1 67 ? 35.231 -8.207 23.682 1.00 21.30 67 ALA A O 1
ATOM 509 N N . THR A 1 68 ? 37.365 -8.912 23.537 1.00 23.85 68 THR A N 1
ATOM 510 C CA . THR A 1 68 ? 37.938 -7.571 23.660 1.00 26.77 68 THR A CA 1
ATOM 511 C C . THR A 1 68 ? 38.058 -6.962 22.263 1.00 29.45 68 THR A C 1
ATOM 512 O O . THR A 1 68 ? 37.696 -7.603 21.274 1.00 28.68 68 THR A O 1
ATOM 516 N N . LEU A 1 69 ? 38.572 -5.736 22.176 1.00 31.16 69 LEU A N 1
ATOM 517 C CA . LEU A 1 69 ? 38.731 -5.075 20.882 1.00 33.48 69 LEU A CA 1
ATOM 518 C C . LEU A 1 69 ? 39.696 -5.807 19.951 1.00 35.26 69 LEU A C 1
ATOM 519 O O . LEU A 1 69 ? 39.593 -5.679 18.733 1.00 39.62 69 LEU A O 1
ATOM 524 N N . THR A 1 70 ? 40.634 -6.563 20.524 1.00 36.91 70 THR A N 1
ATOM 525 C CA . THR A 1 70 ? 41.601 -7.322 19.727 1.00 37.52 70 THR A CA 1
ATOM 526 C C . THR A 1 70 ? 40.889 -8.486 19.038 1.00 37.60 70 THR A C 1
ATOM 527 O O . THR A 1 70 ? 41.316 -8.952 17.982 1.00 38.96 70 THR A O 1
ATOM 531 N N . GLN A 1 71 ? 39.814 -8.960 19.664 1.00 36.99 71 GLN A N 1
ATOM 532 C CA . GLN A 1 71 ? 38.990 -10.038 19.126 1.00 37.00 71 GLN A CA 1
ATOM 533 C C . GLN A 1 71 ? 39.733 -11.316 18.734 1.00 36.15 71 GLN A C 1
ATOM 534 O O . GLN A 1 71 ? 39.429 -11.922 17.702 1.00 36.86 71 GLN A O 1
ATOM 540 N N . ASP A 1 72 ? 40.700 -11.723 19.553 1.00 34.58 72 ASP A N 1
ATOM 541 C CA . ASP A 1 72 ? 41.464 -12.944 19.286 1.00 34.64 72 ASP A CA 1
ATOM 542 C C . ASP A 1 72 ? 40.974 -14.152 20.087 1.00 32.16 72 ASP A C 1
ATOM 543 O O . ASP A 1 72 ? 41.120 -15.293 19.653 1.00 29.96 72 ASP A O 1
ATOM 548 N N . SER A 1 73 ? 40.376 -13.893 21.245 1.00 31.81 73 SER A N 1
ATOM 549 C CA . SER A 1 73 ? 39.858 -14.959 22.099 1.00 30.81 73 SER A CA 1
ATOM 550 C C . SER A 1 73 ? 38.596 -14.507 22.811 1.00 28.22 73 SER A C 1
ATOM 551 O O . SER A 1 73 ? 38.347 -13.308 22.954 1.00 29.17 73 SER A O 1
ATOM 554 N N . THR A 1 74 ? 37.790 -15.472 23.238 1.00 27.01 74 THR A N 1
ATOM 555 C CA . THR A 1 74 ? 36.555 -15.164 23.948 1.00 26.41 74 THR A CA 1
ATOM 556 C C . THR A 1 74 ? 36.784 -15.150 25.458 1.00 24.95 74 THR A C 1
ATOM 557 O O . THR A 1 74 ? 37.831 -15.581 25.952 1.00 25.39 74 THR A O 1
ATOM 561 N N . TYR A 1 75 ? 35.828 -14.575 26.174 1.00 24.88 75 TYR A N 1
ATOM 562 C CA . TYR A 1 75 ? 35.881 -14.499 27.626 1.00 24.68 75 TYR A CA 1
ATOM 563 C C . TYR A 1 75 ? 34.497 -14.842 28.120 1.00 21.37 75 TYR A C 1
ATOM 564 O O . TYR A 1 75 ? 33.506 -14.553 27.446 1.00 22.95 75 TYR A O 1
ATOM 573 N N . GLY A 1 76 ? 34.433 -15.502 29.272 1.00 18.43 76 GLY A N 1
ATOM 574 C CA . GLY A 1 76 ? 33.152 -15.888 29.821 1.00 15.62 76 GLY A CA 1
ATOM 575 C C . GLY A 1 76 ? 32.835 -17.340 29.529 1.00 13.66 76 GLY A C 1
ATOM 576 O O . GLY A 1 76 ? 33.734 -18.142 29.248 1.00 12.98 76 GLY A O 1
ATOM 577 N N . ASN A 1 77 ? 31.545 -17.662 29.534 1.00 9.18 77 ASN A N 1
ATOM 578 C CA . ASN A 1 77 ? 31.082 -19.022 29.302 1.00 9.38 77 ASN A CA 1
ATOM 579 C C . ASN A 1 77 ? 29.594 -18.934 29.013 1.00 10.57 77 ASN A C 1
ATOM 580 O O . ASN A 1 77 ? 28.936 -17.987 29.444 1.00 12.55 77 ASN A O 1
ATOM 585 N N . GLU A 1 78 ? 29.070 -19.896 28.257 1.00 10.90 78 GLU A N 1
ATOM 586 C CA . GLU A 1 78 ? 27.646 -19.931 27.923 1.00 10.03 78 GLU A CA 1
ATOM 587 C C . GLU A 1 78 ? 26.780 -20.086 29.162 1.00 8.52 78 GLU A C 1
ATOM 588 O O . GLU A 1 78 ? 25.622 -19.683 29.163 1.00 10.41 78 GLU A O 1
ATOM 594 N N . ASP A 1 79 ? 27.317 -20.803 30.147 1.00 8.68 79 ASP A N 1
ATOM 595 C CA . ASP A 1 79 ? 26.658 -21.044 31.434 1.00 6.51 79 ASP A CA 1
ATOM 596 C C . ASP A 1 79 ? 27.020 -19.790 32.217 1.00 3.62 79 ASP A C 1
ATOM 597 O O . ASP A 1 79 ? 28.046 -19.734 32.886 1.00 4.67 79 ASP A O 1
ATOM 602 N N . CYS A 1 80 ? 26.153 -18.788 32.138 1.00 4.93 80 CYS A N 1
ATOM 603 C CA . CYS A 1 80 ? 26.439 -17.500 32.746 1.00 6.12 80 CYS A CA 1
ATOM 604 C C . CYS A 1 80 ? 25.262 -16.762 33.372 1.00 5.23 80 CYS A C 1
ATOM 605 O O . CYS A 1 80 ? 25.429 -15.648 33.866 1.00 6.13 80 CYS A O 1
ATOM 608 N N . LEU A 1 81 ? 24.073 -17.346 33.323 1.00 5.63 81 LEU A N 1
ATOM 609 C CA . LEU A 1 81 ? 22.910 -16.680 33.880 1.00 5.29 81 LEU A CA 1
ATOM 610 C C . LEU A 1 81 ? 22.858 -16.751 35.398 1.00 5.59 81 LEU A C 1
ATOM 611 O O . LEU A 1 81 ? 22.092 -17.520 35.973 1.00 5.45 81 LEU A O 1
ATOM 616 N N . TYR A 1 82 ? 23.686 -15.922 36.031 1.00 5.68 82 TYR A N 1
ATOM 617 C CA . TYR A 1 82 ? 23.787 -15.840 37.486 1.00 4.41 82 TYR A CA 1
ATOM 618 C C . TYR A 1 82 ? 23.674 -14.382 37.922 1.00 7.53 82 TYR A C 1
ATOM 619 O O . TYR A 1 82 ? 23.991 -13.459 37.155 1.00 4.28 82 TYR A O 1
ATOM 628 N N . LEU A 1 83 ? 23.219 -14.179 39.152 1.00 6.43 83 LEU A N 1
ATOM 629 C CA . LEU A 1 83 ? 23.078 -12.832 39.672 1.00 6.44 83 LEU A CA 1
ATOM 630 C C . LEU A 1 83 ? 23.761 -12.713 41.016 1.00 6.78 83 LEU A C 1
ATOM 631 O O . LEU A 1 83 ? 24.141 -13.725 41.625 1.00 7.17 83 LEU A O 1
ATOM 636 N N . ASN A 1 84 ? 23.981 -11.471 41.435 1.00 3.32 84 ASN A N 1
ATOM 637 C CA . ASN A 1 84 ? 24.665 -11.175 42.680 1.00 2.97 84 ASN A CA 1
ATOM 638 C C . ASN A 1 84 ? 23.853 -10.151 43.457 1.00 3.51 84 ASN A C 1
ATOM 639 O O . ASN A 1 84 ? 23.182 -9.299 42.872 1.00 2.65 84 ASN A O 1
ATOM 644 N N . ILE A 1 85 ? 23.911 -10.243 44.782 1.00 7.73 85 ILE A N 1
ATOM 645 C CA . ILE A 1 85 ? 23.126 -9.360 45.631 1.00 7.55 85 ILE A CA 1
ATOM 646 C C . ILE A 1 85 ? 23.915 -8.800 46.804 1.00 7.26 85 ILE A C 1
ATOM 647 O O . ILE A 1 85 ? 24.762 -9.480 47.384 1.00 7.32 85 ILE A O 1
ATOM 652 N N . TRP A 1 86 ? 23.678 -7.525 47.089 1.00 6.04 86 TRP A N 1
ATOM 653 C CA . TRP A 1 86 ? 24.296 -6.837 48.220 1.00 8.48 86 TRP A CA 1
ATOM 654 C C . TRP A 1 86 ? 23.137 -6.310 49.046 1.00 6.10 86 TRP A C 1
ATOM 655 O O . TRP A 1 86 ? 22.256 -5.633 48.522 1.00 5.20 86 TRP A O 1
ATOM 666 N N . VAL A 1 87 ? 23.102 -6.672 50.324 1.00 6.46 87 VAL A N 1
ATOM 667 C CA . VAL A 1 87 ? 22.027 -6.225 51.207 1.00 7.34 87 VAL A CA 1
ATOM 668 C C . VAL A 1 87 ? 22.662 -5.548 52.406 1.00 5.03 87 VAL A C 1
ATOM 669 O O . VAL A 1 87 ? 23.320 -6.198 53.209 1.00 7.63 87 VAL A O 1
ATOM 673 N N . PRO A 1 88 ? 22.523 -4.216 52.505 1.00 5.26 88 PRO A N 1
ATOM 674 C CA . PRO A 1 88 ? 23.108 -3.503 53.639 1.00 6.08 88 PRO A CA 1
ATOM 675 C C . PRO A 1 88 ? 22.313 -3.895 54.889 1.00 6.72 88 PRO A C 1
ATOM 676 O O . PRO A 1 88 ? 21.076 -4.007 54.853 1.00 4.33 88 PRO A O 1
ATOM 680 N N . GLN A 1 89 ? 23.031 -4.169 55.969 1.00 8.57 89 GLN A N 1
ATOM 681 C CA . GLN A 1 89 ? 22.384 -4.585 57.211 1.00 10.15 89 GLN A CA 1
ATOM 682 C C . GLN A 1 89 ? 22.703 -3.696 58.394 1.00 12.46 89 GLN A C 1
ATOM 683 O O . GLN A 1 89 ? 23.836 -3.226 58.545 1.00 9.31 89 GLN A O 1
ATOM 689 N N . GLY A 1 90 ? 21.692 -3.499 59.241 1.00 15.85 90 GLY A N 1
ATOM 690 C CA . GLY A 1 90 ? 21.842 -2.701 60.444 1.00 19.64 90 GLY A CA 1
ATOM 691 C C . GLY A 1 90 ? 22.162 -3.598 61.632 1.00 23.36 90 GLY A C 1
ATOM 692 O O . GLY A 1 90 ? 22.519 -4.765 61.460 1.00 25.40 90 GLY A O 1
ATOM 693 N N . ARG A 1 91 ? 21.977 -3.075 62.839 1.00 25.68 91 ARG A N 1
ATOM 694 C CA . ARG A 1 91 ? 22.273 -3.808 64.064 1.00 28.02 91 ARG A CA 1
ATOM 695 C C . ARG A 1 91 ? 21.185 -4.749 64.583 1.00 28.01 91 ARG A C 1
ATOM 696 O O . ARG A 1 91 ? 21.381 -5.962 64.632 1.00 29.89 91 ARG A O 1
ATOM 704 N N . LYS A 1 92 ? 20.048 -4.179 64.974 1.00 27.79 92 LYS A N 1
ATOM 705 C CA . LYS A 1 92 ? 18.934 -4.936 65.548 1.00 27.86 92 LYS A CA 1
ATOM 706 C C . LYS A 1 92 ? 18.335 -6.064 64.729 1.00 26.33 92 LYS A C 1
ATOM 707 O O . LYS A 1 92 ? 18.182 -7.183 65.222 1.00 29.27 92 LYS A O 1
ATOM 713 N N . GLU A 1 93 ? 17.925 -5.757 63.505 1.00 22.55 93 GL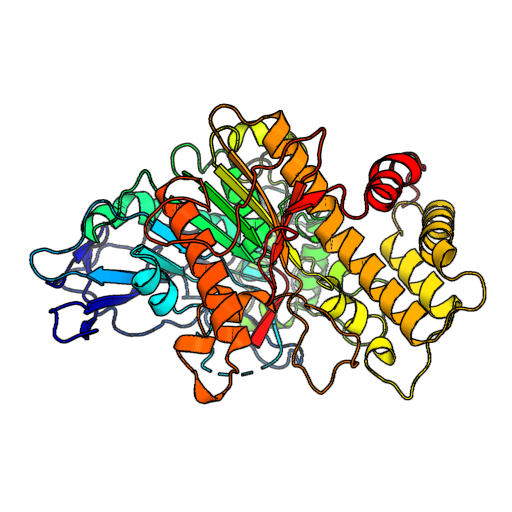U A N 1
ATOM 714 C CA . GLU A 1 93 ? 17.314 -6.766 62.659 1.00 18.32 93 GLU A CA 1
ATOM 715 C C . GLU A 1 93 ? 17.747 -6.648 61.217 1.00 17.98 93 GLU A C 1
ATOM 716 O O . GLU A 1 93 ? 18.238 -5.600 60.784 1.00 12.43 93 GLU A O 1
ATOM 722 N N . VAL A 1 94 ? 17.565 -7.740 60.479 1.00 18.18 94 VAL A N 1
ATOM 723 C CA . VAL A 1 94 ? 17.909 -7.749 59.071 1.00 12.43 94 VAL A CA 1
ATOM 724 C C . VAL A 1 94 ? 17.017 -6.731 58.379 1.00 14.35 94 VAL A C 1
ATOM 725 O O . VAL A 1 94 ? 15.907 -6.430 58.847 1.00 11.70 94 VAL A O 1
ATOM 729 N N . SER A 1 95 ? 17.529 -6.155 57.298 1.00 10.96 95 SER A N 1
ATOM 730 C CA . SER A 1 95 ? 16.781 -5.166 56.551 1.00 7.41 95 SER A CA 1
ATOM 731 C C . SER A 1 95 ? 15.540 -5.784 55.949 1.00 8.37 95 SER A C 1
ATOM 732 O O . SER A 1 95 ? 15.473 -6.993 55.731 1.00 8.92 95 SER A O 1
ATOM 735 N N . HIS A 1 96 ? 14.542 -4.944 55.727 1.00 8.39 96 HIS A N 1
ATOM 736 C CA . HIS A 1 96 ? 13.284 -5.353 55.130 1.00 8.65 96 HIS A CA 1
ATOM 737 C C . HIS A 1 96 ? 12.759 -4.160 54.348 1.00 9.34 96 HIS A C 1
ATOM 738 O O . HIS A 1 96 ? 13.092 -3.015 54.654 1.00 9.41 96 HIS A O 1
ATOM 745 N N . ASP A 1 97 ? 11.929 -4.447 53.352 1.00 7.86 97 ASP A N 1
ATOM 746 C CA . ASP A 1 97 ? 11.316 -3.435 52.497 1.00 11.51 97 ASP A CA 1
ATOM 747 C C . ASP A 1 97 ? 12.261 -2.407 51.877 1.00 9.30 97 ASP A C 1
ATOM 748 O O . ASP A 1 97 ? 11.854 -1.282 51.599 1.00 11.17 97 ASP A O 1
ATOM 753 N N . LEU A 1 98 ? 13.509 -2.798 51.645 1.00 6.36 98 LEU A N 1
ATOM 754 C CA . LEU A 1 98 ? 14.485 -1.906 51.041 1.00 4.93 98 LEU A CA 1
ATOM 755 C C . LEU A 1 98 ? 14.235 -1.775 49.547 1.00 6.60 98 LEU A C 1
ATOM 756 O O . LEU A 1 98 ? 13.686 -2.683 48.919 1.00 7.26 98 LEU A O 1
ATOM 761 N N . PRO A 1 99 ? 14.619 -0.634 48.955 1.00 6.28 99 PRO A N 1
ATOM 762 C CA . PRO A 1 99 ? 14.417 -0.453 47.510 1.00 4.06 99 PRO A CA 1
ATOM 763 C C . PRO A 1 99 ? 15.379 -1.425 46.859 1.00 3.18 99 PRO A C 1
ATOM 764 O O . PRO A 1 99 ? 16.435 -1.730 47.430 1.00 4.94 99 PRO A O 1
ATOM 768 N N . VAL A 1 100 ? 15.025 -1.909 45.674 1.00 5.33 100 VAL A N 1
ATOM 769 C CA . VAL A 1 100 ? 15.879 -2.861 44.978 1.00 2.08 100 VAL A CA 1
ATOM 770 C C . VAL A 1 100 ? 16.350 -2.284 43.654 1.00 2.00 100 VAL A C 1
ATOM 771 O O . VAL A 1 100 ? 15.536 -1.958 42.806 1.00 2.39 100 VAL A O 1
ATOM 775 N N . MET A 1 101 ? 17.661 -2.129 43.504 1.00 2.00 101 MET A N 1
ATOM 776 C CA . MET A 1 101 ? 18.222 -1.607 42.266 1.00 2.59 101 MET A CA 1
ATOM 777 C C . MET A 1 101 ? 18.879 -2.730 41.464 1.00 2.00 101 MET A C 1
ATOM 778 O O . MET A 1 101 ? 19.823 -3.359 41.931 1.00 7.29 101 MET A O 1
ATOM 783 N N . ILE A 1 102 ? 18.336 -3.003 40.280 1.00 5.76 102 ILE A N 1
ATOM 784 C CA . ILE A 1 102 ? 18.868 -4.038 39.385 1.00 4.24 102 ILE A CA 1
ATOM 785 C C . ILE A 1 102 ? 19.718 -3.378 38.301 1.00 2.99 102 ILE A C 1
ATOM 786 O O . ILE A 1 102 ? 19.202 -2.624 37.481 1.00 5.33 102 ILE A O 1
ATOM 791 N N . TRP A 1 103 ? 21.020 -3.649 38.326 1.00 5.61 103 TRP A N 1
ATOM 792 C CA . TRP A 1 103 ? 21.964 -3.101 37.359 1.00 2.99 103 TRP A CA 1
ATOM 793 C C . TRP A 1 103 ? 22.014 -3.965 36.101 1.00 6.17 103 TRP A C 1
ATOM 794 O O . TRP A 1 103 ? 22.296 -5.167 36.179 1.00 6.62 103 TRP A O 1
ATOM 805 N N . ILE A 1 104 ? 21.694 -3.353 34.959 1.00 2.00 104 ILE A N 1
ATOM 806 C CA . ILE A 1 104 ? 21.723 -4.028 33.662 1.00 5.31 104 ILE A CA 1
ATOM 807 C C . ILE A 1 104 ? 22.923 -3.452 32.928 1.00 9.77 104 ILE A C 1
ATOM 808 O O . ILE A 1 104 ? 22.935 -2.269 32.553 1.00 8.40 104 ILE A O 1
ATOM 813 N N . TYR A 1 105 ? 23.942 -4.285 32.758 1.00 9.91 105 TYR A N 1
ATOM 814 C CA . TYR A 1 105 ? 25.172 -3.870 32.117 1.00 9.13 105 TYR A CA 1
ATOM 815 C C . TYR A 1 105 ? 25.823 -5.075 31.458 1.00 11.30 105 TYR A C 1
ATOM 816 O O . TYR A 1 105 ? 25.912 -6.162 32.042 1.00 9.29 105 TYR A O 1
ATOM 825 N N . GLY A 1 106 ? 26.279 -4.871 30.235 1.00 7.40 106 GLY A N 1
ATOM 826 C CA . GLY A 1 106 ? 26.913 -5.949 29.513 1.00 8.40 106 GLY A CA 1
ATOM 827 C C . GLY A 1 106 ? 27.000 -5.634 28.042 1.00 8.65 106 GLY A C 1
ATOM 828 O O . GLY A 1 106 ? 26.084 -5.059 27.449 1.00 10.26 106 GLY A O 1
ATOM 829 N N . GLY A 1 107 ? 28.110 -6.036 27.448 1.00 9.20 107 GLY A N 1
ATOM 830 C CA . GLY A 1 107 ? 28.302 -5.786 26.038 1.00 9.41 107 GLY A CA 1
ATOM 831 C C . GLY A 1 107 ? 29.125 -6.875 25.405 1.00 6.69 107 GLY A C 1
ATOM 832 O O . GLY A 1 107 ? 29.784 -7.656 26.090 1.00 5.45 107 GLY A O 1
ATOM 833 N N . ALA A 1 108 ? 29.124 -6.893 24.082 1.00 8.24 108 ALA A N 1
ATOM 834 C CA . ALA A 1 108 ? 29.872 -7.891 23.343 1.00 7.46 108 ALA A CA 1
ATOM 835 C C . ALA A 1 108 ? 31.367 -7.581 23.313 1.00 8.93 108 ALA A C 1
ATOM 836 O O . ALA A 1 108 ? 32.193 -8.488 23.251 1.00 13.01 108 ALA A O 1
ATOM 838 N N . PHE A 1 109 ? 31.721 -6.307 23.434 1.00 11.26 109 PHE A N 1
ATOM 839 C CA . PHE A 1 109 ? 33.123 -5.905 23.371 1.00 15.20 109 PHE A CA 1
ATOM 840 C C . PHE A 1 109 ? 33.612 -5.097 24.560 1.00 18.75 109 PHE A C 1
ATOM 841 O O . PHE A 1 109 ? 32.990 -4.110 24.940 1.00 19.24 109 PHE A O 1
ATOM 849 N N . LEU A 1 110 ? 34.757 -5.490 25.107 1.00 22.10 110 LEU A N 1
ATOM 850 C CA . LEU A 1 110 ? 35.348 -4.786 26.238 1.00 28.18 110 LEU A CA 1
ATOM 851 C C . LEU A 1 110 ? 36.666 -4.108 25.876 1.00 30.20 110 LEU A C 1
ATOM 852 O O . LEU A 1 110 ? 37.446 -4.622 25.074 1.00 31.10 110 LEU A O 1
ATOM 857 N N . MET A 1 111 ? 36.889 -2.929 26.447 1.00 33.75 111 MET A N 1
ATOM 858 C CA . MET A 1 111 ? 38.112 -2.175 26.195 1.00 37.02 111 MET A CA 1
ATOM 859 C C . MET A 1 111 ? 38.761 -1.677 27.473 1.00 39.27 111 MET A C 1
ATOM 860 O O . MET A 1 111 ? 38.166 -0.904 28.227 1.00 42.57 111 MET A O 1
ATOM 865 N N . GLY A 1 112 ? 39.987 -2.143 27.703 1.00 41.42 112 GLY A N 1
ATOM 866 C CA . GLY A 1 112 ? 40.742 -1.760 28.882 1.00 41.88 112 GLY A CA 1
ATOM 867 C C . GLY A 1 112 ? 42.104 -2.428 28.920 1.00 41.00 112 GLY A C 1
ATOM 868 O O . GLY A 1 112 ? 42.569 -2.969 27.914 1.00 41.68 112 GLY A O 1
ATOM 869 N N . LEU A 1 120 ? 40.269 -6.100 38.305 1.00 41.00 120 LEU A N 1
ATOM 870 C CA . LEU A 1 120 ? 39.309 -7.197 38.260 1.00 37.65 120 LEU A CA 1
ATOM 871 C C . LEU A 1 120 ? 38.194 -6.934 37.247 1.00 35.64 120 LEU A C 1
ATOM 872 O O . LEU A 1 120 ? 37.690 -5.813 37.130 1.00 34.88 120 LEU A O 1
ATOM 877 N N . SER A 1 121 ? 37.802 -7.988 36.535 1.00 33.54 121 SER A N 1
ATOM 878 C CA . SER A 1 121 ? 36.761 -7.907 35.521 1.00 30.93 121 SER A CA 1
ATOM 879 C C . SER A 1 121 ? 35.355 -7.646 36.063 1.00 29.71 121 SER A C 1
ATOM 880 O O . SER A 1 121 ? 34.483 -7.201 35.319 1.00 30.31 121 SER A O 1
ATOM 883 N N . ASN A 1 122 ? 35.117 -7.951 37.335 1.00 26.83 122 ASN A N 1
ATOM 884 C CA . ASN A 1 122 ? 33.799 -7.706 37.921 1.00 27.48 122 ASN A CA 1
ATOM 885 C C . ASN A 1 122 ? 33.724 -6.347 38.616 1.00 26.83 122 ASN A C 1
ATOM 886 O O . ASN A 1 122 ? 32.933 -6.139 39.536 1.00 26.42 122 ASN A O 1
ATOM 891 N N . TYR A 1 123 ? 34.542 -5.424 38.116 1.00 27.35 123 TYR A N 1
ATOM 892 C CA . TYR A 1 123 ? 34.644 -4.042 38.585 1.00 26.45 123 TYR A CA 1
ATOM 893 C C . TYR A 1 123 ? 33.259 -3.379 38.595 1.00 24.05 123 TYR A C 1
ATOM 894 O O . TYR A 1 123 ? 32.841 -2.814 39.607 1.00 26.78 123 TYR A O 1
ATOM 903 N N . LEU A 1 124 ? 32.533 -3.499 37.484 1.00 18.40 124 LEU A N 1
ATOM 904 C CA . LEU A 1 124 ? 31.209 -2.891 37.350 1.00 15.56 124 LEU A CA 1
ATOM 905 C C . LEU A 1 124 ? 30.035 -3.808 37.657 1.00 12.93 124 LEU A C 1
ATOM 906 O O . LEU A 1 124 ? 28.912 -3.561 37.207 1.00 11.86 124 LEU A O 1
ATOM 911 N N . TYR A 1 125 ? 30.299 -4.866 38.417 1.00 12.11 125 TYR A N 1
ATOM 912 C CA . TYR A 1 125 ? 29.261 -5.816 38.812 1.00 12.08 125 TYR A CA 1
ATOM 913 C C . TYR A 1 125 ? 29.152 -5.920 40.334 1.00 12.20 125 TYR A C 1
ATOM 914 O O . TYR A 1 125 ? 28.358 -6.707 40.859 1.00 12.19 125 TYR A O 1
ATOM 923 N N . ASP A 1 126 ? 29.956 -5.118 41.027 1.00 12.10 126 ASP A N 1
ATOM 924 C CA . ASP A 1 126 ? 29.975 -5.078 42.488 1.00 11.50 126 ASP A CA 1
ATOM 925 C C . ASP A 1 126 ? 29.097 -3.923 42.981 1.00 11.74 126 ASP A C 1
ATOM 926 O O . ASP A 1 126 ? 29.416 -2.755 42.766 1.00 12.13 126 ASP A O 1
ATOM 931 N N . GLY A 1 127 ? 28.002 -4.244 43.660 1.00 9.96 127 GLY A N 1
ATOM 932 C CA . GLY A 1 127 ? 27.116 -3.197 44.143 1.00 10.29 127 GLY A CA 1
ATOM 933 C C . GLY A 1 127 ? 27.242 -2.787 45.603 1.00 9.83 127 GLY A C 1
ATOM 934 O O . GLY A 1 127 ? 26.345 -2.118 46.121 1.00 12.18 127 GLY A O 1
ATOM 935 N N . GLU A 1 128 ? 28.360 -3.109 46.247 1.00 11.70 128 GLU A N 1
ATOM 936 C CA . GLU A 1 128 ? 28.545 -2.793 47.667 1.00 12.73 128 GLU A CA 1
ATOM 937 C C . GLU A 1 128 ? 28.514 -1.312 48.055 1.00 12.32 128 GLU A C 1
ATOM 938 O O . GLU A 1 128 ? 27.834 -0.937 49.014 1.00 12.02 128 GLU A O 1
ATOM 944 N N . GLU A 1 129 ? 29.271 -0.483 47.336 1.00 12.90 129 GLU A N 1
ATOM 945 C CA . GLU A 1 129 ? 29.316 0.952 47.628 1.00 9.78 129 GLU A CA 1
ATOM 946 C C . GLU A 1 129 ? 27.951 1.585 47.500 1.00 7.70 129 GLU A C 1
ATOM 947 O O . GLU A 1 129 ? 27.540 2.356 48.359 1.00 12.61 129 GLU A O 1
ATOM 953 N N . ILE A 1 130 ? 27.239 1.220 46.442 1.00 5.15 130 ILE A N 1
ATOM 954 C CA . ILE A 1 130 ? 25.901 1.724 46.165 1.00 4.65 130 ILE A CA 1
ATOM 955 C C . ILE A 1 130 ? 24.884 1.278 47.219 1.00 7.06 130 ILE A C 1
ATOM 956 O O . ILE A 1 130 ? 24.099 2.086 47.728 1.00 6.84 130 ILE A O 1
ATOM 961 N N . ALA A 1 131 ? 24.880 -0.014 47.523 1.00 5.71 131 ALA A N 1
ATOM 962 C CA . ALA A 1 131 ? 23.947 -0.557 48.505 1.00 4.88 131 ALA A CA 1
ATOM 963 C C . ALA A 1 131 ? 24.180 0.015 49.903 1.00 4.55 131 ALA A C 1
ATOM 964 O O . ALA A 1 131 ? 23.231 0.405 50.574 1.00 8.19 131 ALA A O 1
ATOM 966 N N . THR A 1 132 ? 25.438 0.111 50.319 1.00 4.43 132 THR A N 1
ATOM 967 C CA . THR A 1 132 ? 25.752 0.608 51.653 1.00 8.47 132 THR A CA 1
ATOM 968 C C . THR A 1 132 ? 25.668 2.118 51.856 1.00 11.46 132 THR A C 1
ATOM 969 O O . THR A 1 132 ? 25.278 2.574 52.940 1.00 12.58 132 THR A O 1
ATOM 973 N N . ARG A 1 133 ? 26.075 2.897 50.855 1.00 8.26 133 ARG A N 1
ATOM 974 C CA . ARG A 1 133 ? 25.994 4.352 50.977 1.00 7.43 133 ARG A CA 1
ATOM 975 C C . ARG A 1 133 ? 24.561 4.827 50.777 1.00 5.98 133 ARG A C 1
ATOM 976 O O . ARG A 1 133 ? 24.143 5.828 51.356 1.00 9.83 133 ARG A O 1
ATOM 984 N N . GLY A 1 134 ? 23.786 4.074 50.005 1.00 6.79 134 GLY A N 1
ATOM 985 C CA . GLY A 1 134 ? 22.411 4.468 49.756 1.00 5.41 134 GLY A CA 1
ATOM 986 C C . GLY A 1 134 ? 21.351 3.680 50.493 1.00 5.41 134 GLY A C 1
ATOM 987 O O . GLY A 1 134 ? 20.162 3.978 50.379 1.00 4.36 134 GLY A O 1
ATOM 988 N N . ASN A 1 135 ? 21.778 2.667 51.240 1.00 7.38 135 ASN A N 1
ATOM 989 C CA . ASN A 1 135 ? 20.861 1.805 51.983 1.00 8.86 135 ASN A CA 1
ATOM 990 C C . ASN A 1 135 ? 19.808 1.187 51.063 1.00 8.13 135 ASN A C 1
ATOM 991 O O . ASN A 1 135 ? 18.603 1.329 51.275 1.00 8.70 135 ASN A O 1
ATOM 996 N N . VAL A 1 136 ? 20.269 0.533 50.001 1.00 8.00 136 VAL A N 1
ATOM 997 C CA . VAL A 1 136 ? 19.350 -0.116 49.068 1.00 4.27 136 VAL A CA 1
ATOM 998 C C . VAL A 1 136 ? 19.953 -1.467 48.700 1.00 2.00 136 VAL A C 1
ATOM 999 O O . VAL A 1 136 ? 21.134 -1.695 48.905 1.00 2.98 136 VAL A O 1
ATOM 1003 N N . ILE A 1 137 ? 19.130 -2.380 48.217 1.00 2.64 137 ILE A N 1
ATOM 1004 C CA . ILE A 1 137 ? 19.655 -3.670 47.782 1.00 2.00 137 ILE A CA 1
ATOM 1005 C C . ILE A 1 137 ? 20.117 -3.478 46.328 1.00 2.58 137 ILE A C 1
ATOM 1006 O O . ILE A 1 137 ? 19.434 -2.825 45.555 1.00 4.43 137 ILE A O 1
ATOM 1011 N N . VAL A 1 138 ? 21.305 -3.973 45.993 1.00 4.81 138 VAL A N 1
ATOM 1012 C CA . VAL A 1 138 ? 21.805 -3.877 44.619 1.00 2.00 138 VAL A CA 1
ATOM 1013 C C . VAL A 1 138 ? 21.966 -5.281 44.062 1.00 2.05 138 VAL A C 1
ATOM 1014 O O . VAL A 1 138 ? 22.551 -6.147 44.704 1.00 4.62 138 VAL A O 1
ATOM 1018 N N . VAL A 1 139 ? 21.404 -5.494 42.881 1.00 2.00 139 VAL A N 1
ATOM 1019 C CA . VAL A 1 139 ? 21.456 -6.779 42.197 1.00 3.63 139 VAL A CA 1
ATOM 1020 C C . VAL A 1 139 ? 22.148 -6.589 40.855 1.00 5.47 139 VAL A C 1
ATOM 1021 O O . VAL A 1 139 ? 21.738 -5.742 40.056 1.00 4.90 139 VAL A O 1
ATOM 1025 N N . THR A 1 140 ? 23.261 -7.291 40.658 1.00 6.23 140 THR A N 1
ATOM 1026 C CA . THR A 1 140 ? 23.963 -7.233 39.384 1.00 2.00 140 THR A CA 1
ATOM 1027 C C . THR A 1 140 ? 23.858 -8.646 38.811 1.00 6.63 140 THR A C 1
ATOM 1028 O O . THR A 1 140 ? 23.684 -9.619 39.554 1.00 4.76 140 THR A O 1
ATOM 1032 N N . PHE A 1 141 ? 23.902 -8.765 37.492 1.00 5.03 141 PHE A N 1
ATOM 1033 C CA . PHE A 1 141 ? 23.770 -10.079 36.887 1.00 5.40 141 PHE A CA 1
ATOM 1034 C C . PHE A 1 141 ? 24.342 -10.110 35.482 1.00 9.81 141 PHE A C 1
ATOM 1035 O O . PHE A 1 141 ? 24.733 -9.077 34.940 1.00 4.91 141 PHE A O 1
ATOM 1043 N N . ASN A 1 142 ? 24.381 -11.311 34.909 1.00 7.24 142 ASN A N 1
ATOM 1044 C CA . ASN A 1 142 ? 24.896 -11.524 33.565 1.00 8.21 142 ASN A CA 1
ATOM 1045 C C . ASN A 1 142 ? 23.770 -11.896 32.624 1.00 7.57 142 ASN A C 1
ATOM 1046 O O . ASN A 1 142 ? 22.827 -12.579 33.015 1.00 8.39 142 ASN A O 1
ATOM 1051 N N . TYR A 1 143 ? 23.851 -11.408 31.388 1.00 7.29 143 TYR A N 1
ATOM 1052 C CA . TYR A 1 143 ? 22.870 -11.747 30.363 1.00 6.79 143 TYR A CA 1
ATOM 1053 C C . TYR A 1 143 ? 23.644 -12.018 29.076 1.00 5.72 143 TYR A C 1
ATOM 1054 O O . TYR A 1 143 ? 24.819 -11.636 28.968 1.00 4.14 143 TYR A O 1
ATOM 1063 N N . ARG A 1 144 ? 23.014 -12.725 28.142 1.00 4.48 144 ARG A N 1
ATOM 1064 C CA . ARG A 1 144 ? 23.663 -13.059 26.874 1.00 5.77 144 ARG A CA 1
ATOM 1065 C C . ARG A 1 144 ? 23.851 -11.834 25.987 1.00 3.50 144 ARG A C 1
ATOM 1066 O O . ARG A 1 144 ? 22.910 -11.066 25.758 1.00 4.22 144 ARG A O 1
ATOM 1074 N N . VAL A 1 145 ? 25.067 -11.676 25.475 1.00 4.40 145 VAL A N 1
ATOM 1075 C CA . VAL A 1 145 ? 25.410 -10.544 24.623 1.00 3.64 145 VAL A CA 1
ATOM 1076 C C . VAL A 1 145 ? 25.913 -11.001 23.247 1.00 6.68 145 VAL A C 1
ATOM 1077 O O . VAL A 1 145 ? 26.147 -12.188 23.016 1.00 4.15 145 VAL A O 1
ATOM 1081 N N . GLY A 1 146 ? 26.083 -10.049 22.336 1.00 5.69 146 GLY A N 1
ATOM 1082 C CA . GLY A 1 146 ? 26.562 -10.389 21.006 1.00 3.25 146 GLY A CA 1
ATOM 1083 C C . GLY A 1 146 ? 25.611 -11.280 20.245 1.00 2.75 146 GLY A C 1
ATOM 1084 O O . GLY A 1 146 ? 24.400 -11.249 20.477 1.00 6.73 146 GLY A O 1
ATOM 1085 N N . PRO A 1 147 ? 26.123 -12.092 19.309 1.00 4.41 147 PRO A N 1
ATOM 1086 C CA . PRO A 1 147 ? 25.229 -12.969 18.552 1.00 4.37 147 PRO A CA 1
ATOM 1087 C C . PRO A 1 147 ? 24.508 -13.983 19.426 1.00 3.27 147 PRO A C 1
ATOM 1088 O O . PRO A 1 147 ? 23.332 -14.260 19.210 1.00 7.36 147 PRO A O 1
ATOM 1092 N N . LEU A 1 148 ? 25.190 -14.511 20.433 1.00 5.83 148 LEU A N 1
ATOM 1093 C CA . LEU A 1 148 ? 24.549 -15.490 21.304 1.00 10.15 148 LEU A CA 1
ATOM 1094 C C . LEU A 1 148 ? 23.414 -14.854 22.084 1.00 10.00 148 LEU A C 1
ATOM 1095 O O . LEU A 1 148 ? 22.496 -15.531 22.539 1.00 8.54 148 LEU A O 1
ATOM 1100 N N . GLY A 1 149 ? 23.464 -13.534 22.199 1.00 10.21 149 GLY A N 1
ATOM 1101 C CA . GLY A 1 149 ? 22.418 -12.839 22.912 1.00 6.82 149 GLY A CA 1
ATOM 1102 C C . GLY A 1 149 ? 21.400 -12.198 22.005 1.00 6.61 149 GLY A C 1
ATOM 1103 O O . GLY A 1 149 ? 20.218 -12.150 22.356 1.00 6.34 149 GLY A O 1
ATOM 1104 N N . PHE A 1 150 ? 21.820 -11.769 20.812 1.00 4.82 150 PHE A N 1
ATOM 1105 C CA . PHE A 1 150 ? 20.880 -11.070 19.946 1.00 5.47 150 PHE A CA 1
ATOM 1106 C C . PHE A 1 150 ? 20.697 -11.454 18.482 1.00 6.18 150 PHE A C 1
ATOM 1107 O O . PHE A 1 150 ? 20.036 -10.731 17.734 1.00 4.61 150 PHE A O 1
ATOM 1115 N N . LEU A 1 151 ? 21.235 -12.605 18.083 1.00 6.82 151 LEU A N 1
ATOM 1116 C CA . LEU A 1 151 ? 21.070 -13.083 16.713 1.00 6.46 151 LEU A CA 1
ATOM 1117 C C . LEU A 1 151 ? 19.578 -13.202 16.422 1.00 6.97 151 LEU A C 1
ATOM 1118 O O . LEU A 1 151 ? 18.805 -13.654 17.260 1.00 7.00 151 LEU A O 1
ATOM 1123 N N . SER A 1 152 ? 19.176 -12.797 15.227 1.00 6.14 152 SER A N 1
ATOM 1124 C CA . SER A 1 152 ? 17.774 -12.856 14.836 1.00 7.23 152 SER A CA 1
ATOM 1125 C C . SER A 1 152 ? 17.629 -12.939 13.318 1.00 10.43 152 SER A C 1
ATOM 1126 O O . SER A 1 152 ? 18.427 -12.361 12.573 1.00 11.34 152 SER A O 1
ATOM 1129 N N . THR A 1 153 ? 16.605 -13.662 12.874 1.00 9.96 153 THR A N 1
ATOM 1130 C CA . THR A 1 153 ? 16.315 -13.802 11.455 1.00 11.54 153 THR A CA 1
ATOM 1131 C C . THR A 1 153 ? 15.094 -12.947 11.125 1.00 13.18 153 THR A C 1
ATOM 1132 O O . THR A 1 153 ? 14.632 -12.917 9.982 1.00 14.01 153 THR A O 1
ATOM 1136 N N . GLY A 1 154 ? 14.579 -12.248 12.135 1.00 12.35 154 GLY A N 1
ATOM 1137 C CA . GLY A 1 154 ? 13.418 -11.394 11.947 1.00 11.85 154 GLY A CA 1
ATOM 1138 C C . GLY A 1 154 ? 12.115 -12.155 11.833 1.00 14.87 154 GLY A C 1
ATOM 1139 O O . GLY A 1 154 ? 11.097 -11.598 11.418 1.00 15.62 154 GLY A O 1
ATOM 1140 N N . ASP A 1 155 ? 12.142 -13.431 12.207 1.00 16.93 155 ASP A N 1
ATOM 1141 C CA . ASP A 1 155 ? 10.954 -14.272 12.145 1.00 15.73 155 ASP A CA 1
ATOM 1142 C C . ASP A 1 155 ? 11.022 -15.397 13.166 1.00 16.05 155 ASP A C 1
ATOM 1143 O O . ASP A 1 155 ? 11.995 -15.512 13.909 1.00 16.04 155 ASP A O 1
ATOM 1148 N N . SER A 1 156 ? 10.024 -16.275 13.113 1.00 17.77 156 SER A N 1
ATOM 1149 C CA . SER A 1 156 ? 9.891 -17.425 14.001 1.00 16.28 156 SER A CA 1
ATOM 1150 C C . SER A 1 156 ? 11.119 -18.302 14.146 1.00 17.65 156 SER A C 1
ATOM 1151 O O . SER A 1 156 ? 11.351 -18.864 15.211 1.00 19.10 156 SER A O 1
ATOM 1154 N N . ASN A 1 157 ? 11.895 -18.441 13.077 1.00 15.22 157 ASN A N 1
ATOM 1155 C CA . ASN A 1 157 ? 13.082 -19.291 13.110 1.00 17.65 157 ASN A CA 1
ATOM 1156 C C . ASN A 1 157 ? 14.108 -18.884 14.155 1.00 16.68 157 ASN A C 1
ATOM 1157 O O . ASN A 1 157 ? 14.813 -19.733 14.694 1.00 16.71 157 ASN A O 1
ATOM 1162 N N . LEU A 1 158 ? 14.184 -17.584 14.429 1.00 16.51 158 LEU A N 1
ATOM 1163 C CA . LEU A 1 158 ? 15.096 -17.013 15.424 1.00 15.63 158 LEU A CA 1
ATOM 1164 C C . LEU A 1 158 ? 14.570 -15.620 15.731 1.00 15.51 158 LEU A C 1
ATOM 1165 O O . LEU A 1 158 ? 15.059 -14.634 15.176 1.00 17.98 158 LEU A O 1
ATOM 1170 N N . PRO A 1 159 ? 13.550 -15.520 16.595 1.00 13.24 159 PRO A N 1
ATOM 1171 C CA . PRO A 1 159 ? 12.968 -14.222 16.950 1.00 12.20 159 PRO A CA 1
ATOM 1172 C C . PRO A 1 159 ? 13.982 -13.206 17.477 1.00 12.51 159 PRO A C 1
ATOM 1173 O O . PRO A 1 159 ? 13.858 -12.010 17.206 1.00 11.91 159 PRO A O 1
ATOM 1177 N N . GLY A 1 160 ? 15.007 -13.691 18.181 1.00 11.53 160 GLY A N 1
ATOM 1178 C CA . GLY A 1 160 ? 16.020 -12.809 18.742 1.00 10.03 160 GLY A CA 1
ATOM 1179 C C . GLY A 1 160 ? 15.671 -12.323 20.143 1.00 10.04 160 GLY A C 1
ATOM 1180 O O . GLY A 1 160 ? 14.816 -12.915 20.814 1.00 8.01 160 GLY A O 1
ATOM 1181 N N . ASN A 1 161 ? 16.359 -11.268 20.586 1.00 7.67 161 ASN A N 1
ATOM 1182 C CA . ASN A 1 161 ? 16.161 -10.642 21.908 1.00 7.81 161 ASN A CA 1
ATOM 1183 C C . ASN A 1 161 ? 16.460 -11.531 23.115 1.00 9.08 161 ASN A C 1
ATOM 1184 O O . ASN A 1 161 ? 15.926 -11.292 24.200 1.00 7.42 161 ASN A O 1
ATOM 1189 N N . TYR A 1 162 ? 17.381 -12.481 22.955 1.00 6.37 162 TYR A N 1
ATOM 1190 C CA . TYR A 1 162 ? 17.712 -13.416 24.035 1.00 11.02 162 TYR A CA 1
ATOM 1191 C C . TYR A 1 162 ? 18.250 -12.750 25.292 1.00 9.07 162 TYR A C 1
ATOM 1192 O O . TYR A 1 162 ? 17.841 -13.095 26.404 1.00 8.38 162 TYR A O 1
ATOM 1201 N N . GLY A 1 163 ? 19.164 -11.804 25.110 1.00 7.07 163 GLY A N 1
ATOM 1202 C CA . GLY A 1 163 ? 19.719 -11.081 26.238 1.00 5.23 163 GLY A CA 1
ATOM 1203 C C . GLY A 1 163 ? 18.623 -10.320 26.955 1.00 6.12 163 GLY A C 1
ATOM 1204 O O . GLY A 1 163 ? 18.700 -10.133 28.163 1.00 10.34 163 GLY A O 1
ATOM 1205 N N . LEU A 1 164 ? 17.601 -9.875 26.225 1.00 6.05 164 LEU A N 1
ATOM 1206 C CA . LEU A 1 164 ? 16.489 -9.152 26.844 1.00 8.40 164 LEU A CA 1
ATOM 1207 C C . LEU A 1 164 ? 15.659 -10.119 27.688 1.00 8.21 164 LEU A C 1
ATOM 1208 O O . LEU A 1 164 ? 15.207 -9.781 28.787 1.00 7.72 164 LEU A O 1
ATOM 1213 N N . TRP A 1 165 ? 15.434 -11.310 27.144 1.00 7.36 165 TRP A N 1
ATOM 1214 C CA . TRP A 1 165 ? 14.685 -12.341 27.852 1.00 4.94 165 TRP A CA 1
ATOM 1215 C C . TRP A 1 165 ? 15.438 -12.713 29.122 1.00 6.65 165 TRP A C 1
ATOM 1216 O O . TRP A 1 165 ? 14.826 -12.990 30.157 1.00 8.70 165 TRP A O 1
ATOM 1227 N N . ASP A 1 166 ? 16.771 -12.716 29.041 1.00 4.45 166 ASP A N 1
ATOM 1228 C CA . ASP A 1 166 ? 17.600 -13.029 30.194 1.00 3.28 166 ASP A CA 1
ATOM 1229 C C . ASP A 1 166 ? 17.416 -11.964 31.265 1.00 6.15 166 ASP A C 1
ATOM 1230 O O . ASP A 1 166 ? 17.274 -12.282 32.439 1.00 4.98 166 ASP A O 1
ATOM 1235 N N . GLN A 1 167 ? 17.446 -10.700 30.850 1.00 7.10 167 GLN A N 1
ATOM 1236 C CA . GLN A 1 167 ? 17.277 -9.568 31.761 1.00 4.65 167 GLN A CA 1
ATOM 1237 C C . GLN A 1 167 ? 15.910 -9.648 32.405 1.00 6.32 167 GLN A C 1
ATOM 1238 O O . GLN A 1 167 ? 15.766 -9.458 33.608 1.00 8.99 167 GLN A O 1
ATOM 1244 N N . HIS A 1 168 ? 14.906 -9.938 31.589 1.00 4.77 168 HIS A N 1
ATOM 1245 C CA . HIS A 1 168 ? 13.543 -10.044 32.075 1.00 7.46 168 HIS A CA 1
ATOM 1246 C C . HIS A 1 168 ? 13.420 -11.196 33.070 1.00 8.20 168 HIS A C 1
ATOM 1247 O O . HIS A 1 168 ? 12.575 -11.159 33.973 1.00 6.17 168 HIS A O 1
ATOM 1254 N N . MET A 1 169 ? 14.253 -12.220 32.881 1.00 6.67 169 MET A N 1
ATOM 1255 C CA . MET A 1 169 ? 14.254 -13.408 33.739 1.00 9.34 169 MET A CA 1
ATOM 1256 C C . MET A 1 169 ? 14.820 -13.023 35.101 1.00 7.82 169 MET A C 1
ATOM 1257 O O . MET A 1 169 ? 14.302 -13.428 36.146 1.00 7.29 169 MET A O 1
ATOM 1262 N N . ALA A 1 170 ? 15.901 -12.252 35.074 1.00 8.67 170 ALA A N 1
ATOM 1263 C CA . ALA A 1 170 ? 16.539 -11.778 36.287 1.00 9.07 170 ALA A CA 1
ATOM 1264 C C . ALA A 1 170 ? 15.548 -10.890 37.040 1.00 11.14 170 ALA A C 1
ATOM 1265 O O . ALA A 1 170 ? 15.368 -11.052 38.245 1.00 7.71 170 ALA A O 1
ATOM 1267 N N . ILE A 1 171 ? 14.880 -9.991 36.309 1.00 7.83 171 ILE A N 1
ATOM 1268 C CA . ILE A 1 171 ? 13.885 -9.066 36.888 1.00 10.36 171 ILE A CA 1
ATOM 1269 C C . ILE A 1 171 ? 12.713 -9.815 37.532 1.00 11.01 171 ILE A C 1
ATOM 1270 O O . ILE A 1 171 ? 12.289 -9.489 38.649 1.00 6.61 171 ILE A O 1
ATOM 1275 N N . ALA A 1 172 ? 12.195 -10.810 36.817 1.00 9.81 172 ALA A N 1
ATOM 1276 C CA . ALA A 1 172 ? 11.078 -11.607 37.313 1.00 8.00 172 ALA A CA 1
ATOM 1277 C C . ALA A 1 172 ? 11.503 -12.396 38.547 1.00 8.33 172 ALA A C 1
ATOM 1278 O O . ALA A 1 172 ? 10.699 -12.611 39.456 1.00 10.34 172 ALA A O 1
ATOM 1280 N N . TRP A 1 173 ? 12.776 -12.794 38.586 1.00 8.80 173 TRP A N 1
ATOM 1281 C CA . TRP A 1 173 ? 13.323 -13.547 39.710 1.00 7.05 173 TRP A CA 1
ATOM 1282 C C . TRP A 1 173 ? 13.440 -12.637 40.923 1.00 8.03 173 TRP A C 1
ATOM 1283 O O . TRP A 1 173 ? 13.126 -13.046 42.035 1.00 7.29 173 TRP A O 1
ATOM 1294 N N . VAL A 1 174 ? 13.986 -11.440 40.714 1.00 6.15 174 VAL A N 1
ATOM 1295 C CA . VAL A 1 174 ? 14.128 -10.472 41.798 1.00 3.98 174 VAL A CA 1
ATOM 1296 C C . VAL A 1 174 ? 12.731 -10.181 42.342 1.00 8.21 174 VAL A C 1
ATOM 1297 O O . VAL A 1 174 ? 12.508 -10.206 43.553 1.00 10.26 174 VAL A O 1
ATOM 1301 N N . LYS A 1 175 ? 11.769 -10.020 41.441 1.00 7.11 175 LYS A N 1
ATOM 1302 C CA . LYS A 1 175 ? 10.384 -9.757 41.829 1.00 7.37 175 LYS A CA 1
ATOM 1303 C C . LYS A 1 175 ? 9.830 -10.888 42.704 1.00 8.22 175 LYS A C 1
ATOM 1304 O O . LYS A 1 175 ? 9.155 -10.634 43.693 1.00 6.43 175 LYS A O 1
ATOM 1310 N N . ARG A 1 176 ? 10.114 -12.132 42.332 1.00 6.05 176 ARG A N 1
ATOM 1311 C CA . ARG A 1 176 ? 9.626 -13.292 43.081 1.00 8.29 176 ARG A CA 1
ATOM 1312 C C . ARG A 1 176 ? 10.403 -13.615 44.353 1.00 9.22 176 ARG A C 1
ATOM 1313 O O . ARG A 1 176 ? 9.821 -14.081 45.325 1.00 9.59 176 ARG A O 1
ATOM 1321 N N . ASN A 1 177 ? 11.704 -13.333 44.357 1.00 6.99 177 ASN A N 1
ATOM 1322 C CA . ASN A 1 177 ? 12.567 -13.701 45.472 1.00 5.66 177 ASN A CA 1
ATOM 1323 C C . ASN A 1 177 ? 13.234 -12.649 46.338 1.00 5.47 177 ASN A C 1
ATOM 1324 O O . ASN A 1 177 ? 13.756 -12.983 47.399 1.00 6.48 177 ASN A O 1
ATOM 1329 N N . ILE A 1 178 ? 13.256 -11.395 45.902 1.00 4.24 178 ILE A N 1
ATOM 1330 C CA . ILE A 1 178 ? 13.949 -10.370 46.668 1.00 3.66 178 ILE A CA 1
ATOM 1331 C C . ILE A 1 178 ? 13.406 -10.095 48.074 1.00 3.33 178 ILE A C 1
ATOM 1332 O O . ILE A 1 178 ? 14.142 -9.643 48.939 1.00 4.60 178 ILE A O 1
ATOM 1337 N N . GLU A 1 179 ? 12.132 -10.383 48.305 1.00 5.31 179 GLU A N 1
ATOM 1338 C CA . GLU A 1 179 ? 11.557 -10.156 49.631 1.00 9.52 179 GLU A CA 1
ATOM 1339 C C . GLU A 1 179 ? 12.345 -10.927 50.696 1.00 10.83 179 GLU A C 1
ATOM 1340 O O . GLU A 1 179 ? 12.658 -10.389 51.756 1.00 11.16 179 GLU A O 1
ATOM 1346 N N . ALA A 1 180 ? 12.710 -12.169 50.379 1.00 9.24 180 ALA A N 1
ATOM 1347 C CA . ALA A 1 180 ? 13.448 -13.022 51.309 1.00 8.97 180 ALA A CA 1
ATOM 1348 C C . ALA A 1 180 ? 14.797 -12.418 51.683 1.00 7.61 180 ALA A C 1
ATOM 1349 O O . ALA A 1 180 ? 15.370 -12.734 52.736 1.00 5.53 180 ALA A O 1
ATOM 1351 N N . PHE A 1 181 ? 15.305 -11.549 50.814 1.00 2.34 181 PHE A N 1
ATOM 1352 C CA . PHE A 1 181 ? 16.581 -10.884 51.065 1.00 2.00 181 PHE A CA 1
ATOM 1353 C C . PHE A 1 181 ? 16.386 -9.548 51.789 1.00 2.00 181 PHE A C 1
ATOM 1354 O O . PHE A 1 181 ? 17.359 -8.911 52.196 1.00 2.43 181 PHE A O 1
ATOM 1362 N N . GLY A 1 182 ? 15.129 -9.152 51.973 1.00 2.00 182 GLY A N 1
ATOM 1363 C CA . GLY A 1 182 ? 14.829 -7.895 52.645 1.00 2.60 182 GLY A CA 1
ATOM 1364 C C . GLY A 1 182 ? 14.444 -6.777 51.692 1.00 6.03 182 GLY A C 1
ATOM 1365 O O . GLY A 1 182 ? 14.372 -5.608 52.082 1.00 4.73 182 GLY A O 1
ATOM 1366 N N . GLY A 1 183 ? 14.215 -7.131 50.431 1.00 4.94 183 GLY A N 1
ATOM 1367 C CA . GLY A 1 183 ? 13.838 -6.139 49.446 1.00 2.86 183 GLY A CA 1
ATOM 1368 C C . GLY A 1 183 ? 12.342 -6.037 49.265 1.00 5.84 183 GLY A C 1
ATOM 1369 O O . GLY A 1 183 ? 11.604 -6.981 49.572 1.00 6.13 183 GLY A O 1
ATOM 1370 N N . ASP A 1 184 ? 11.889 -4.873 48.803 1.00 5.74 184 ASP A N 1
ATOM 1371 C CA . ASP A 1 184 ? 10.474 -4.654 48.542 1.00 5.71 184 ASP A CA 1
ATOM 1372 C C . ASP A 1 184 ? 10.279 -4.921 47.051 1.00 10.56 184 ASP A C 1
ATOM 1373 O O . ASP A 1 184 ? 10.770 -4.158 46.211 1.00 10.97 184 ASP A O 1
ATOM 1378 N N . PRO A 1 185 ? 9.524 -5.983 46.705 1.00 11.28 185 PRO A N 1
ATOM 1379 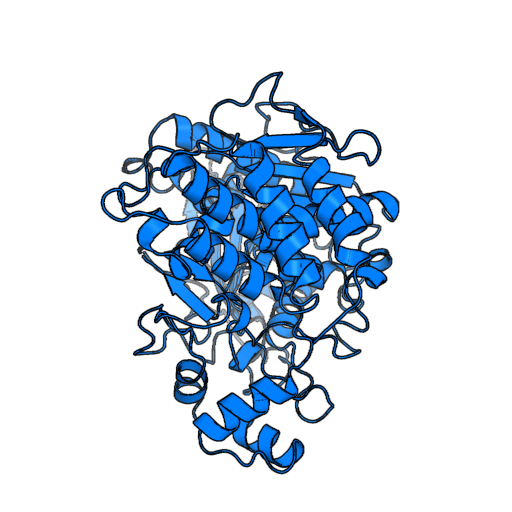C CA . PRO A 1 185 ? 9.252 -6.367 45.312 1.00 12.34 185 PRO A CA 1
ATOM 1380 C C . PRO A 1 185 ? 8.586 -5.262 44.484 1.00 11.78 185 PRO A C 1
ATOM 1381 O O . PRO A 1 185 ? 8.698 -5.243 43.262 1.00 10.53 185 PRO A O 1
ATOM 1385 N N . ASP A 1 186 ? 7.868 -4.362 45.145 1.00 10.67 186 ASP A N 1
ATOM 1386 C CA . ASP A 1 186 ? 7.186 -3.289 44.436 1.00 11.43 186 ASP A CA 1
ATOM 1387 C C . ASP A 1 186 ? 8.023 -2.019 44.345 1.00 6.17 186 ASP A C 1
ATOM 1388 O O . ASP A 1 186 ? 7.535 -0.968 43.944 1.00 7.76 186 ASP A O 1
ATOM 1393 N N . GLN A 1 187 ? 9.303 -2.142 44.667 1.00 6.01 187 GLN A N 1
ATOM 1394 C CA . GLN A 1 187 ? 10.204 -1.005 44.649 1.00 5.27 187 GLN A CA 1
ATOM 1395 C C . GLN A 1 187 ? 11.485 -1.338 43.907 1.00 2.00 187 GLN A C 1
ATOM 1396 O O . GLN A 1 187 ? 12.585 -1.121 44.408 1.00 2.85 187 GLN A O 1
ATOM 1402 N N . ILE A 1 188 ? 11.338 -1.897 42.714 1.00 3.29 188 ILE A N 1
ATOM 1403 C CA . ILE A 1 188 ? 12.503 -2.241 41.912 1.00 2.93 188 ILE A CA 1
ATOM 1404 C C . ILE A 1 188 ? 12.823 -1.111 40.947 1.00 2.00 188 ILE A C 1
ATOM 1405 O O . ILE A 1 188 ? 11.939 -0.610 40.260 1.00 2.60 188 ILE A O 1
ATOM 1410 N N . THR A 1 189 ? 14.089 -0.717 40.919 1.00 2.87 189 THR A N 1
ATOM 1411 C CA . THR A 1 189 ? 14.566 0.317 40.007 1.00 4.92 189 THR A CA 1
ATOM 1412 C C . THR A 1 189 ? 15.603 -0.316 39.094 1.00 4.78 189 THR A C 1
ATOM 1413 O O . THR A 1 189 ? 16.584 -0.893 39.565 1.00 8.31 189 THR A O 1
ATOM 1417 N N . LEU A 1 190 ? 15.377 -0.227 37.790 1.00 5.13 190 LEU A N 1
ATOM 1418 C CA . LEU A 1 190 ? 16.348 -0.757 36.852 1.00 6.65 190 LEU A CA 1
ATOM 1419 C C . LEU A 1 190 ? 17.269 0.394 36.499 1.00 8.05 190 LEU A C 1
ATOM 1420 O O . LEU A 1 190 ? 16.816 1.521 36.314 1.00 10.26 190 LEU A O 1
ATOM 1425 N N . PHE A 1 191 ? 18.567 0.138 36.513 1.00 8.17 191 PHE A N 1
ATOM 1426 C CA . PHE A 1 191 ? 19.515 1.156 36.111 1.00 8.03 191 PHE A CA 1
ATOM 1427 C C . PHE A 1 191 ? 20.637 0.488 35.335 1.00 8.54 191 PHE A C 1
ATOM 1428 O O . PHE A 1 191 ? 20.947 -0.680 35.546 1.00 8.36 191 PHE A O 1
ATOM 1436 N N . GLY A 1 192 ? 21.162 1.195 34.347 1.00 6.52 192 GLY A N 1
ATOM 1437 C CA . GLY A 1 192 ? 22.220 0.624 33.539 1.00 8.05 192 GLY A CA 1
ATOM 1438 C C . GLY A 1 192 ? 22.717 1.632 32.534 1.00 8.41 192 GLY A C 1
ATOM 1439 O O . GLY A 1 192 ? 22.013 2.605 32.235 1.00 5.78 192 GLY A O 1
ATOM 1440 N N . GLU A 1 193 ? 23.951 1.450 32.074 1.00 6.49 193 GLU A N 1
ATOM 1441 C CA . GLU A 1 193 ? 24.499 2.365 31.090 1.00 7.24 193 GLU A CA 1
ATOM 1442 C C . GLU A 1 193 ? 24.843 1.683 29.768 1.00 10.32 193 GLU A C 1
ATOM 1443 O O . GLU A 1 193 ? 25.039 0.458 29.709 1.00 4.34 193 GLU A O 1
ATOM 1449 N N . SER A 1 194 ? 24.878 2.494 28.711 1.00 7.22 194 SER A N 1
ATOM 1450 C CA . SER A 1 194 ? 25.171 2.036 27.355 1.00 4.78 194 SER A CA 1
ATOM 1451 C C . SER A 1 194 ? 24.089 1.063 26.912 1.00 2.00 194 SER A C 1
ATOM 1452 O O . SER A 1 194 ? 22.895 1.405 26.943 1.00 7.48 194 SER A O 1
ATOM 1455 N N . ALA A 1 195 ? 24.488 -0.145 26.510 1.00 5.89 195 ALA A N 1
ATOM 1456 C CA . ALA A 1 195 ? 23.528 -1.164 26.074 1.00 4.05 195 ALA A CA 1
ATOM 1457 C C . ALA A 1 195 ? 22.571 -1.454 27.220 1.00 2.00 195 ALA A C 1
ATOM 1458 O O . ALA A 1 195 ? 21.367 -1.655 27.006 1.00 3.35 195 ALA A O 1
ATOM 1460 N N . GLY A 1 196 ? 23.116 -1.420 28.436 1.00 4.90 196 GLY A N 1
ATOM 1461 C CA . GLY A 1 196 ? 22.327 -1.642 29.638 1.00 6.15 196 GLY A CA 1
ATOM 1462 C C . GLY A 1 196 ? 21.289 -0.546 29.794 1.00 6.80 196 GLY A C 1
ATOM 1463 O O . GLY A 1 196 ? 20.150 -0.797 30.213 1.00 6.86 196 GLY A O 1
ATOM 1464 N N . GLY A 1 197 ? 21.682 0.670 29.411 1.00 6.99 197 GLY A N 1
ATOM 1465 C CA . GLY A 1 197 ? 20.787 1.812 29.474 1.00 4.63 197 GLY A CA 1
ATOM 1466 C C . GLY A 1 197 ? 19.645 1.651 28.496 1.00 4.52 197 GLY A C 1
ATOM 1467 O O . GLY A 1 197 ? 18.495 1.949 28.821 1.00 7.15 197 GLY A O 1
ATOM 1468 N N . ALA A 1 198 ? 19.957 1.208 27.280 1.00 6.68 198 ALA A N 1
ATOM 1469 C CA . ALA A 1 198 ? 18.924 1.000 26.269 1.00 4.82 198 ALA A CA 1
ATOM 1470 C C . ALA A 1 198 ? 18.086 -0.183 26.698 1.00 2.00 198 ALA A C 1
ATOM 1471 O O . ALA A 1 198 ? 16.872 -0.210 26.482 1.00 4.29 198 ALA A O 1
ATOM 1473 N N . SER A 1 199 ? 18.743 -1.159 27.314 1.00 3.44 199 SER A N 1
ATOM 1474 C CA . SER A 1 199 ? 18.050 -2.342 27.817 1.00 5.09 199 SER A CA 1
ATOM 1475 C C . SER A 1 199 ? 17.047 -1.924 28.883 1.00 4.07 199 SER A C 1
ATOM 1476 O O . SER A 1 199 ? 15.882 -2.325 28.830 1.00 5.56 199 SER A O 1
ATOM 1479 N N . VAL A 1 200 ? 17.491 -1.096 29.829 1.00 3.47 200 VAL A N 1
ATOM 1480 C CA . VAL A 1 200 ? 16.607 -0.603 30.891 1.00 4.30 200 VAL A CA 1
ATOM 1481 C C . VAL A 1 200 ? 15.383 -0.005 30.228 1.00 4.47 200 VAL A C 1
ATOM 1482 O O . VAL A 1 200 ? 14.261 -0.396 30.528 1.00 7.31 200 VAL A O 1
ATOM 1486 N N . SER A 1 201 ? 15.612 0.893 29.270 1.00 6.31 201 SER A N 1
ATOM 1487 C CA . SER A 1 201 ? 14.529 1.523 28.529 1.00 3.68 201 SER A CA 1
ATOM 1488 C C . SER A 1 201 ? 13.620 0.473 27.893 1.00 4.89 201 SER A C 1
ATOM 1489 O O . SER A 1 201 ? 12.397 0.494 28.073 1.00 6.26 201 SER A O 1
ATOM 1492 N N . LEU A 1 202 ? 14.218 -0.453 27.149 1.00 4.29 202 LEU A N 1
ATOM 1493 C CA . LEU A 1 202 ? 13.443 -1.490 26.477 1.00 6.10 202 LEU A CA 1
ATOM 1494 C C . LEU A 1 202 ? 12.631 -2.355 27.444 1.00 3.51 202 LEU A C 1
ATOM 1495 O O . LEU A 1 202 ? 11.477 -2.689 27.161 1.00 6.14 202 LEU A O 1
ATOM 1500 N N . GLN A 1 203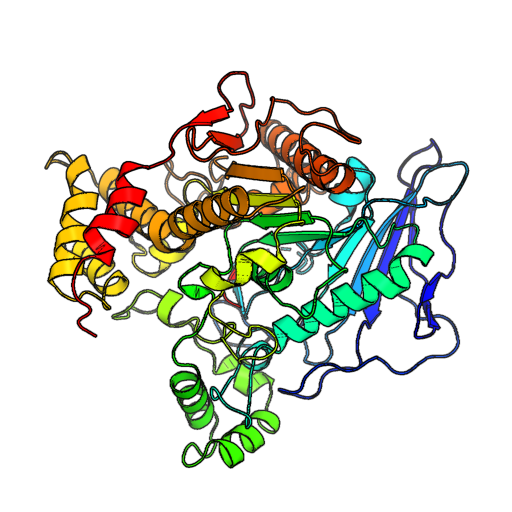 ? 13.200 -2.644 28.610 1.00 6.84 203 GLN A N 1
ATOM 1501 C CA . GLN A 1 203 ? 12.493 -3.435 29.620 1.00 5.74 203 GLN A CA 1
ATOM 1502 C C . GLN A 1 203 ? 11.243 -2.699 30.114 1.00 7.25 203 GLN A C 1
ATOM 1503 O O . GLN A 1 203 ? 10.180 -3.305 30.239 1.00 5.53 203 GLN A O 1
ATOM 1509 N N . THR A 1 204 ? 11.349 -1.387 30.346 1.00 8.14 204 THR A N 1
ATOM 1510 C CA . THR A 1 204 ? 10.192 -0.606 30.809 1.00 8.34 204 THR A CA 1
ATOM 1511 C C . THR A 1 204 ? 9.128 -0.486 29.719 1.00 10.60 204 THR A C 1
ATOM 1512 O O . THR A 1 204 ? 7.954 -0.261 30.009 1.00 9.20 204 THR A O 1
ATOM 1516 N N . LEU A 1 205 ? 9.535 -0.646 28.461 1.00 10.78 205 LEU A N 1
ATOM 1517 C CA . LEU A 1 205 ? 8.594 -0.555 27.352 1.00 10.74 205 LEU A CA 1
ATOM 1518 C C . LEU A 1 205 ? 7.965 -1.898 26.971 1.00 11.98 205 LEU A C 1
ATOM 1519 O O . LEU A 1 205 ? 6.921 -1.930 26.311 1.00 13.43 205 LEU A O 1
ATOM 1524 N N . SER A 1 206 ? 8.582 -3.000 27.394 1.00 11.06 206 SER A N 1
ATOM 1525 C CA . SER A 1 206 ? 8.058 -4.330 27.079 1.00 10.44 206 SER A CA 1
ATOM 1526 C C . SER A 1 206 ? 6.848 -4.690 27.932 1.00 14.32 206 SER A C 1
ATOM 1527 O O . SER A 1 206 ? 6.881 -4.549 29.149 1.00 15.10 206 SER A O 1
ATOM 1530 N N . PRO A 1 207 ? 5.769 -5.186 27.303 1.00 16.51 207 PRO A N 1
ATOM 1531 C CA . PRO A 1 207 ? 4.540 -5.578 28.005 1.00 14.96 207 PRO A CA 1
ATOM 1532 C C . PRO A 1 207 ? 4.816 -6.735 28.973 1.00 16.29 207 PRO A C 1
ATOM 1533 O O . PRO A 1 207 ? 4.032 -7.008 29.886 1.00 16.12 207 PRO A O 1
ATOM 1537 N N . TYR A 1 208 ? 5.924 -7.430 28.737 1.00 16.10 208 TYR A N 1
ATOM 1538 C CA . TYR A 1 208 ? 6.322 -8.556 29.563 1.00 14.97 208 TYR A CA 1
ATOM 1539 C C . TYR A 1 208 ? 6.694 -8.144 30.972 1.00 14.83 208 TYR A C 1
ATOM 1540 O O . TYR A 1 208 ? 6.639 -8.954 31.894 1.00 15.41 208 TYR A O 1
ATOM 1549 N N . ASN A 1 209 ? 7.074 -6.883 31.132 1.00 14.47 209 ASN A N 1
ATOM 1550 C CA . ASN A 1 209 ? 7.455 -6.368 32.436 1.00 11.66 209 ASN A CA 1
ATOM 1551 C C . ASN A 1 209 ? 6.350 -5.605 33.147 1.00 11.82 209 ASN A C 1
ATOM 1552 O O . ASN A 1 209 ? 6.620 -4.842 34.071 1.00 13.61 209 ASN A O 1
ATOM 1557 N N . LYS A 1 210 ? 5.105 -5.826 32.738 1.00 12.27 210 LYS A N 1
ATOM 1558 C CA . LYS A 1 210 ? 3.987 -5.147 33.369 1.00 14.28 210 LYS A CA 1
ATOM 1559 C C . LYS A 1 210 ? 3.919 -5.556 34.840 1.00 15.69 210 LYS A C 1
ATOM 1560 O O . LYS A 1 210 ? 3.983 -6.740 35.163 1.00 12.63 210 LYS A O 1
ATOM 1566 N N . GLY A 1 211 ? 3.864 -4.560 35.722 1.00 15.21 211 GLY A N 1
ATOM 1567 C CA . GLY A 1 211 ? 3.779 -4.808 37.151 1.00 13.89 211 GLY A CA 1
ATOM 1568 C C . GLY A 1 211 ? 5.074 -5.158 37.862 1.00 13.51 211 GLY A C 1
ATOM 1569 O O . GLY A 1 211 ? 5.075 -5.339 39.076 1.00 16.16 211 GLY A O 1
ATOM 1570 N N . LEU A 1 212 ? 6.181 -5.235 37.134 1.00 11.30 212 LEU A N 1
ATOM 1571 C CA . LEU A 1 212 ? 7.455 -5.589 37.754 1.00 10.50 212 LEU A CA 1
ATOM 1572 C C . LEU A 1 212 ? 8.382 -4.425 38.111 1.00 10.03 212 LEU A C 1
ATOM 1573 O O . LEU A 1 212 ? 9.140 -4.504 39.082 1.00 9.21 212 LEU A O 1
ATOM 1578 N N . ILE A 1 213 ? 8.353 -3.375 37.295 1.00 9.05 213 ILE A N 1
ATOM 1579 C CA . ILE A 1 213 ? 9.236 -2.221 37.462 1.00 5.97 213 ILE A CA 1
ATOM 1580 C C . ILE A 1 213 ? 8.573 -0.999 38.095 1.00 5.92 213 ILE A C 1
ATOM 1581 O O . ILE A 1 213 ? 7.483 -0.592 37.699 1.00 8.80 213 ILE A O 1
ATOM 1586 N N . LYS A 1 214 ? 9.260 -0.397 39.055 1.00 6.03 214 LYS A N 1
ATOM 1587 C CA . LYS A 1 214 ? 8.743 0.792 39.723 1.00 6.20 214 LYS A CA 1
ATOM 1588 C C . LYS A 1 214 ? 9.353 2.058 39.116 1.00 5.28 214 LYS A C 1
ATOM 1589 O O . LYS A 1 214 ? 8.652 3.031 38.849 1.00 6.35 214 LYS A O 1
ATOM 1595 N N . ARG A 1 215 ? 10.668 2.031 38.917 1.00 4.70 215 ARG A N 1
ATOM 1596 C CA . ARG A 1 215 ? 11.404 3.167 38.381 1.00 6.63 215 ARG A CA 1
ATOM 1597 C C . ARG A 1 215 ? 12.503 2.667 37.446 1.00 9.22 215 ARG A C 1
ATOM 1598 O O . ARG A 1 215 ? 12.799 1.475 37.408 1.00 8.09 215 ARG A O 1
ATOM 1606 N N . ALA A 1 216 ? 13.148 3.590 36.735 1.00 5.99 216 ALA A N 1
ATOM 1607 C CA . ALA A 1 216 ? 14.222 3.212 35.825 1.00 6.71 216 ALA A CA 1
ATOM 1608 C C . ALA A 1 216 ? 15.186 4.355 35.584 1.00 3.73 216 ALA A C 1
ATOM 1609 O O . ALA A 1 216 ? 14.791 5.523 35.606 1.00 4.34 216 ALA A O 1
ATOM 1611 N N . ILE A 1 217 ? 16.457 4.003 35.414 1.00 3.57 217 ILE A N 1
ATOM 1612 C CA . ILE A 1 217 ? 17.509 4.966 35.125 1.00 5.83 217 ILE A CA 1
ATOM 1613 C C . ILE A 1 217 ? 18.300 4.491 33.888 1.00 6.43 217 ILE A C 1
ATOM 1614 O O . ILE A 1 217 ? 18.873 3.391 33.884 1.00 5.51 217 ILE A O 1
ATOM 1619 N N . SER A 1 218 ? 18.289 5.304 32.832 1.00 3.52 218 SER A N 1
ATOM 1620 C CA . SER A 1 218 ? 19.028 4.998 31.600 1.00 4.37 218 SER A CA 1
ATOM 1621 C C . SER A 1 218 ? 20.238 5.913 31.530 1.00 2.00 218 SER A C 1
ATOM 1622 O O . SER A 1 218 ? 20.099 7.134 31.513 1.00 6.53 218 SER A O 1
ATOM 1625 N N . GLN A 1 219 ? 21.428 5.330 31.575 1.00 4.21 219 GLN A N 1
ATOM 1626 C CA . GLN A 1 219 ? 22.657 6.106 31.519 1.00 2.06 219 GLN A CA 1
ATOM 1627 C C . GLN A 1 219 ? 23.281 5.912 30.149 1.00 4.07 219 GLN A C 1
ATOM 1628 O O . GLN A 1 219 ? 23.702 4.809 29.809 1.00 5.73 219 GLN A O 1
ATOM 1634 N N . SER A 1 220 ? 23.302 6.976 29.352 1.00 4.97 220 SER A N 1
ATOM 1635 C CA . SER A 1 220 ? 23.874 6.922 28.007 1.00 2.53 220 SER A CA 1
ATOM 1636 C C . SER A 1 220 ? 23.328 5.776 27.165 1.00 3.37 220 SER A C 1
ATOM 1637 O O . SER A 1 220 ? 24.091 4.958 26.650 1.00 6.13 220 SER A O 1
ATOM 1640 N N . GLY A 1 221 ? 22.006 5.725 27.024 1.00 3.73 221 GLY A N 1
ATOM 1641 C CA . GLY A 1 221 ? 21.385 4.685 26.236 1.00 3.45 221 GLY A CA 1
ATOM 1642 C C . GLY A 1 221 ? 19.904 4.547 26.515 1.00 5.32 221 GLY A C 1
ATOM 1643 O O . GLY A 1 221 ? 19.499 4.342 27.653 1.00 6.34 221 GLY A O 1
ATOM 1644 N N . VAL A 1 222 ? 19.095 4.686 25.472 1.00 7.95 222 VAL A N 1
ATOM 1645 C CA . VAL A 1 222 ? 17.641 4.554 25.553 1.00 7.02 222 VAL A CA 1
ATOM 1646 C C . VAL A 1 222 ? 17.202 3.685 24.376 1.00 8.34 222 VAL A C 1
ATOM 1647 O O . VAL A 1 222 ? 17.955 3.514 23.414 1.00 7.92 222 VAL A O 1
ATOM 1651 N N . GLY A 1 223 ? 15.995 3.136 24.464 1.00 8.66 223 GLY A N 1
ATOM 1652 C CA . GLY A 1 223 ? 15.481 2.268 23.419 1.00 12.31 223 GLY A CA 1
ATOM 1653 C C . GLY A 1 223 ? 15.226 2.954 22.095 1.00 12.66 223 GLY A C 1
ATOM 1654 O O . GLY A 1 223 ? 14.966 2.298 21.090 1.00 12.25 223 GLY A O 1
ATOM 1655 N N . LEU A 1 224 ? 15.284 4.280 22.106 1.00 12.59 224 LEU A N 1
ATOM 1656 C CA . LEU A 1 224 ? 15.067 5.076 20.913 1.00 12.56 224 LEU A CA 1
ATOM 1657 C C . LEU A 1 224 ? 16.378 5.362 20.200 1.00 10.77 224 LEU A C 1
ATOM 1658 O O . LEU A 1 224 ? 16.390 5.989 19.140 1.00 10.96 224 LEU A O 1
ATOM 1663 N N . CYS A 1 225 ? 17.488 4.941 20.799 1.00 10.76 225 CYS A N 1
ATOM 1664 C CA . CYS A 1 225 ? 18.790 5.151 20.180 1.00 12.27 225 CYS A CA 1
ATOM 1665 C C . CYS A 1 225 ? 18.827 4.395 18.858 1.00 14.28 225 CYS A C 1
ATOM 1666 O O . CYS A 1 225 ? 18.256 3.312 18.738 1.00 9.95 225 CYS A O 1
ATOM 1669 N N . PRO A 1 226 ? 19.491 4.968 17.844 1.00 15.19 226 PRO A N 1
ATOM 1670 C CA . PRO A 1 226 ? 19.579 4.322 16.528 1.00 16.28 226 PRO A CA 1
ATOM 1671 C C . PRO A 1 226 ? 20.217 2.929 16.575 1.00 15.70 226 PRO A C 1
ATOM 1672 O O . PRO A 1 226 ? 19.786 2.009 15.870 1.00 16.69 226 PRO A O 1
ATOM 1676 N N . TRP A 1 227 ? 21.216 2.787 17.438 1.00 11.71 227 TRP A N 1
ATOM 1677 C CA . TRP A 1 227 ? 21.958 1.541 17.612 1.00 11.04 227 TRP A CA 1
ATOM 1678 C C . TRP A 1 227 ? 21.281 0.535 18.544 1.00 11.08 227 TRP A C 1
ATOM 1679 O O . TRP A 1 227 ? 21.818 -0.541 18.770 1.00 11.16 227 TRP A O 1
ATOM 1690 N N . ALA A 1 228 ? 20.103 0.879 19.064 1.00 10.74 228 ALA A N 1
ATOM 1691 C CA . ALA A 1 228 ? 19.401 0.018 20.011 1.00 12.20 228 ALA A CA 1
ATOM 1692 C C . ALA A 1 228 ? 18.400 -0.950 19.405 1.00 11.87 228 ALA A C 1
ATOM 1693 O O . ALA A 1 228 ? 17.915 -1.857 20.089 1.00 10.50 228 ALA A O 1
ATOM 1695 N N . ILE A 1 229 ? 18.066 -0.739 18.138 1.00 8.68 229 ILE A N 1
ATOM 1696 C CA . ILE A 1 229 ? 17.129 -1.599 17.440 1.00 6.73 229 ILE A CA 1
ATOM 1697 C C . ILE A 1 229 ? 17.704 -1.917 16.068 1.00 9.05 229 ILE A C 1
ATOM 1698 O O . ILE A 1 229 ? 18.111 -1.005 15.341 1.00 10.35 229 ILE A O 1
ATOM 1703 N N . GLN A 1 230 ? 17.808 -3.207 15.752 1.00 6.22 230 GLN A N 1
ATOM 1704 C CA . GLN A 1 230 ? 18.307 -3.636 14.452 1.00 6.39 230 GLN A CA 1
ATOM 1705 C C . GLN A 1 230 ? 17.104 -3.746 13.516 1.00 9.52 230 GLN A C 1
ATOM 1706 O O . GLN A 1 230 ? 16.153 -4.490 13.784 1.00 8.76 230 GLN A O 1
ATOM 1712 N N . GLN A 1 231 ? 17.133 -2.950 12.447 1.00 9.82 231 GLN A N 1
ATOM 1713 C CA . GLN A 1 231 ? 16.052 -2.906 11.466 1.00 12.38 231 GLN A CA 1
ATOM 1714 C C . GLN A 1 231 ? 16.128 -4.056 10.475 1.00 12.42 231 GLN A C 1
ATOM 1715 O O . GLN A 1 231 ? 15.106 -4.489 9.938 1.00 13.40 231 GLN A O 1
ATOM 1721 N N . ASP A 1 232 ? 17.334 -4.568 10.254 1.00 10.07 232 ASP A N 1
ATOM 1722 C CA . ASP A 1 232 ? 17.511 -5.661 9.310 1.00 10.07 232 ASP A CA 1
ATOM 1723 C C . ASP A 1 232 ? 18.346 -6.786 9.914 1.00 10.57 232 ASP A C 1
ATOM 1724 O O . ASP A 1 232 ? 19.499 -7.002 9.530 1.00 9.84 232 ASP A O 1
ATOM 1729 N N . PRO A 1 233 ? 17.766 -7.528 10.879 1.00 6.87 233 PRO A N 1
ATOM 1730 C CA . PRO A 1 233 ? 18.475 -8.629 11.535 1.00 5.55 233 PRO A CA 1
ATOM 1731 C C . PRO A 1 233 ? 18.850 -9.797 10.617 1.00 8.26 233 PRO A C 1
ATOM 1732 O O . PRO A 1 233 ? 19.944 -10.360 10.749 1.00 7.25 233 PRO A O 1
ATOM 1736 N N . LEU A 1 234 ? 17.974 -10.137 9.674 1.00 8.82 234 LEU A N 1
ATOM 1737 C CA . LEU A 1 234 ? 18.251 -11.252 8.762 1.00 10.99 234 LEU A CA 1
ATOM 1738 C C . LEU A 1 234 ? 19.562 -11.093 7.991 1.00 12.17 234 LEU A C 1
ATOM 1739 O O . LEU A 1 234 ? 20.314 -12.057 7.817 1.00 12.66 234 LEU A O 1
ATOM 1744 N N . PHE A 1 235 ? 19.847 -9.867 7.563 1.00 13.31 235 PHE A N 1
ATOM 1745 C CA . PHE A 1 235 ? 21.063 -9.559 6.824 1.00 10.34 235 PHE A CA 1
ATOM 1746 C C . PHE A 1 235 ? 22.301 -9.913 7.642 1.00 12.44 235 PHE A C 1
ATOM 1747 O O . PHE A 1 235 ? 23.269 -10.462 7.124 1.00 10.36 235 PHE A O 1
ATOM 1755 N N . TRP A 1 236 ? 22.284 -9.541 8.917 1.00 11.18 236 TRP A N 1
ATOM 1756 C CA . TRP A 1 236 ? 23.409 -9.795 9.800 1.00 6.98 236 TRP A CA 1
ATOM 1757 C C . TRP A 1 236 ? 23.491 -11.246 10.246 1.00 6.39 236 TRP A C 1
ATOM 1758 O O . TRP A 1 236 ? 24.584 -11.783 10.459 1.00 5.39 236 TRP A O 1
ATOM 1769 N N . ALA A 1 237 ? 22.328 -11.873 10.383 1.00 6.45 237 ALA A N 1
ATOM 1770 C CA . ALA A 1 237 ? 22.249 -13.272 10.781 1.00 3.88 237 ALA A CA 1
ATOM 1771 C C . ALA A 1 237 ? 22.918 -14.081 9.662 1.00 7.92 237 ALA A C 1
ATOM 1772 O O . ALA A 1 237 ? 23.837 -14.865 9.920 1.00 10.58 237 ALA A O 1
ATOM 1774 N N . LYS A 1 238 ? 22.515 -13.812 8.417 1.00 7.68 238 LYS A N 1
ATOM 1775 C CA . LYS A 1 238 ? 23.088 -14.500 7.257 1.00 9.88 238 LYS A CA 1
ATOM 1776 C C . LYS A 1 238 ? 24.599 -14.301 7.155 1.00 9.78 238 LYS A C 1
ATOM 1777 O O . LYS A 1 238 ? 25.329 -15.252 6.873 1.00 12.90 238 LYS A O 1
ATOM 1783 N N . ARG A 1 239 ? 25.071 -13.077 7.392 1.00 9.47 239 ARG A N 1
ATOM 1784 C CA . ARG A 1 239 ? 26.507 -12.787 7.323 1.00 9.66 239 ARG A CA 1
ATOM 1785 C C . ARG A 1 239 ? 27.377 -13.560 8.305 1.00 10.50 239 ARG A C 1
ATOM 1786 O O . ARG A 1 239 ? 28.454 -14.051 7.941 1.00 12.68 239 ARG A O 1
ATOM 1794 N N . ILE A 1 240 ? 26.977 -13.581 9.573 1.00 9.13 240 ILE A N 1
ATOM 1795 C CA . ILE A 1 240 ? 27.755 -14.307 10.566 1.00 5.51 240 ILE A CA 1
ATOM 1796 C C . ILE A 1 240 ? 27.584 -15.814 10.342 1.00 4.18 240 ILE A C 1
ATOM 1797 O O . ILE A 1 240 ? 28.530 -16.577 10.508 1.00 5.68 240 ILE A O 1
ATOM 1802 N N . ALA A 1 241 ? 26.400 -16.224 9.887 1.00 3.55 241 ALA A N 1
ATOM 1803 C CA . ALA A 1 241 ? 26.129 -17.640 9.614 1.00 5.82 241 ALA A CA 1
ATOM 1804 C C . ALA A 1 241 ? 27.111 -18.137 8.549 1.00 6.72 241 ALA A C 1
ATOM 1805 O O . ALA A 1 241 ? 27.888 -19.058 8.782 1.00 5.80 241 ALA A O 1
ATOM 1807 N N . GLU A 1 242 ? 27.135 -17.455 7.410 1.00 7.63 242 GLU A N 1
ATOM 1808 C CA . GLU A 1 242 ? 28.033 -17.839 6.340 1.00 6.48 242 GLU A CA 1
ATOM 1809 C C . GLU A 1 242 ? 29.473 -17.803 6.823 1.00 8.12 242 GLU A C 1
ATOM 1810 O O . GLU A 1 242 ? 30.295 -18.619 6.405 1.00 10.08 242 GLU A O 1
ATOM 1816 N N . LYS A 1 243 ? 29.774 -16.880 7.730 1.00 8.83 243 LYS A N 1
ATOM 1817 C CA . LYS A 1 243 ? 31.132 -16.761 8.259 1.00 11.09 243 LYS A CA 1
ATOM 1818 C C . LYS A 1 243 ? 31.527 -17.982 9.090 1.00 13.72 243 LYS A C 1
ATOM 1819 O O . LYS A 1 243 ? 32.713 -18.300 9.201 1.00 14.45 243 LYS A O 1
ATOM 1825 N N . VAL A 1 244 ? 30.540 -18.664 9.676 1.00 11.67 244 VAL A N 1
ATOM 1826 C CA . VAL A 1 244 ? 30.834 -19.846 10.487 1.00 11.85 244 VAL A CA 1
ATOM 1827 C C . VAL A 1 244 ? 30.512 -21.175 9.792 1.00 14.45 244 VAL A C 1
ATOM 1828 O O . VAL A 1 244 ? 30.590 -22.243 10.401 1.00 12.53 244 VAL A O 1
ATOM 1832 N N . GLY A 1 245 ? 30.165 -21.097 8.510 1.00 14.57 245 GLY A N 1
ATOM 1833 C CA . GLY A 1 245 ? 29.874 -22.292 7.737 1.00 14.92 245 GLY A CA 1
ATOM 1834 C C . GLY A 1 245 ? 28.455 -22.820 7.743 1.00 16.46 245 GLY A C 1
ATOM 1835 O O . GLY A 1 245 ? 28.241 -24.009 7.510 1.00 17.71 245 GLY A O 1
ATOM 1836 N N . CYS A 1 246 ? 27.484 -21.948 7.972 1.00 15.52 246 CYS A N 1
ATOM 1837 C CA . CYS A 1 246 ? 26.087 -22.352 8.007 1.00 18.67 246 CYS A CA 1
ATOM 1838 C C . CYS A 1 246 ? 25.313 -22.058 6.730 1.00 23.38 246 CYS A C 1
ATOM 1839 O O . CYS A 1 246 ? 25.674 -21.173 5.953 1.00 24.26 246 CYS A O 1
ATOM 1842 N N . PRO A 1 247 ? 24.240 -22.823 6.488 1.00 27.19 247 PRO A N 1
ATOM 1843 C CA . PRO A 1 247 ? 23.384 -22.658 5.310 1.00 28.34 247 PRO A CA 1
ATOM 1844 C C . PRO A 1 247 ? 22.645 -21.329 5.431 1.00 28.88 247 PRO A C 1
ATOM 1845 O O . PRO A 1 247 ? 21.998 -21.080 6.443 1.00 29.59 247 PRO A O 1
ATOM 1849 N N . VAL A 1 248 ? 22.766 -20.463 4.430 1.00 26.75 248 VAL A N 1
ATOM 1850 C CA . VAL A 1 248 ? 22.075 -19.180 4.475 1.00 25.71 248 VAL A CA 1
ATOM 1851 C C . VAL A 1 248 ? 20.892 -19.191 3.515 1.00 27.67 248 VAL A C 1
ATOM 1852 O O . VAL A 1 248 ? 20.185 -18.195 3.380 1.00 27.81 248 VAL A O 1
ATOM 1856 N N . ASP A 1 249 ? 20.673 -20.335 2.869 1.00 29.81 249 ASP A N 1
ATOM 1857 C CA . ASP A 1 249 ? 19.583 -20.501 1.912 1.00 32.70 249 ASP A CA 1
ATOM 1858 C C . ASP A 1 249 ? 18.197 -20.277 2.518 1.00 33.52 249 ASP A C 1
ATOM 1859 O O . ASP A 1 249 ? 17.423 -19.470 2.000 1.00 36.09 249 ASP A O 1
ATOM 1864 N N . ASP A 1 250 ? 17.871 -20.996 3.592 1.00 32.44 250 ASP A N 1
ATOM 1865 C CA . ASP A 1 250 ? 16.580 -20.801 4.253 1.00 31.20 250 ASP A CA 1
ATOM 1866 C C . ASP A 1 250 ? 16.797 -20.597 5.745 1.00 28.71 250 ASP A C 1
ATOM 1867 O O . ASP A 1 250 ? 17.601 -21.294 6.370 1.00 27.96 250 ASP A O 1
ATOM 1872 N N . THR A 1 251 ? 16.110 -19.597 6.288 1.00 28.42 251 THR A N 1
ATOM 1873 C CA . THR A 1 251 ? 16.208 -19.230 7.698 1.00 26.42 251 THR A CA 1
ATOM 1874 C C . THR A 1 251 ? 16.121 -20.383 8.695 1.00 24.26 251 THR A C 1
ATOM 1875 O O . THR A 1 251 ? 16.926 -20.460 9.622 1.00 23.34 251 THR A O 1
ATOM 1879 N N . SER A 1 252 ? 15.163 -21.284 8.494 1.00 22.06 252 SER A N 1
ATOM 1880 C CA . SER A 1 252 ? 14.976 -22.420 9.396 1.00 20.24 252 SER A CA 1
ATOM 1881 C C . SER A 1 252 ? 16.234 -23.248 9.592 1.00 16.31 252 SER A C 1
ATOM 1882 O O . SER A 1 252 ? 16.636 -23.507 10.724 1.00 18.02 252 SER A O 1
ATOM 1885 N N . LYS A 1 253 ? 16.860 -23.651 8.491 1.00 15.43 253 LYS A N 1
ATOM 1886 C CA . LYS A 1 253 ? 18.073 -24.454 8.558 1.00 13.53 253 LYS A CA 1
ATOM 1887 C C . LYS A 1 253 ? 19.246 -23.629 9.058 1.00 13.70 253 LYS A C 1
ATOM 1888 O O . LYS A 1 253 ? 20.152 -24.151 9.708 1.00 13.06 253 LYS A O 1
ATOM 1890 N N . MET A 1 254 ? 19.244 -22.339 8.740 1.00 14.94 254 MET A N 1
ATOM 1891 C CA . MET A 1 254 ? 20.323 -21.467 9.182 1.00 13.27 254 MET A CA 1
ATOM 1892 C C . MET A 1 254 ? 20.259 -21.324 10.701 1.00 10.49 254 MET A C 1
ATOM 1893 O O . MET A 1 254 ? 21.279 -21.417 11.390 1.00 10.39 254 MET A O 1
ATOM 1898 N N . ALA A 1 255 ? 19.048 -21.107 11.203 1.00 9.64 255 ALA A N 1
ATOM 1899 C CA . ALA A 1 255 ? 18.800 -20.961 12.635 1.00 14.29 255 ALA A CA 1
ATOM 1900 C C . ALA A 1 255 ? 19.251 -22.220 13.369 1.00 15.18 255 ALA A C 1
ATOM 1901 O O . ALA A 1 255 ? 19.933 -22.138 14.393 1.00 15.61 255 ALA A O 1
ATOM 1903 N N . GLY A 1 256 ? 18.898 -23.379 12.812 1.00 15.58 256 GLY A N 1
ATOM 1904 C CA . GLY A 1 256 ? 19.276 -24.655 13.398 1.00 9.56 256 GLY A CA 1
ATOM 1905 C C . GLY A 1 256 ? 20.780 -24.831 13.446 1.00 10.04 256 GLY A C 1
ATOM 1906 O O . GLY A 1 256 ? 21.324 -25.395 14.398 1.00 11.12 256 GLY A O 1
ATOM 1907 N N . CYS A 1 257 ? 21.465 -24.306 12.434 1.00 8.92 257 CYS A N 1
ATOM 1908 C CA . CYS A 1 257 ? 22.916 -24.409 12.373 1.00 6.31 257 CYS A CA 1
ATOM 1909 C C . CYS A 1 257 ? 23.573 -23.467 13.372 1.00 8.20 257 CYS A C 1
ATOM 1910 O O . CYS A 1 257 ? 24.577 -23.807 13.999 1.00 11.11 257 CYS A O 1
ATOM 1913 N N . LEU A 1 258 ? 23.015 -22.269 13.502 1.00 8.19 258 LEU A N 1
ATOM 1914 C CA . LEU A 1 258 ? 23.561 -21.278 14.422 1.00 9.62 258 LEU A CA 1
ATOM 1915 C C . LEU A 1 258 ? 23.466 -21.776 15.860 1.00 10.39 258 LEU A C 1
ATOM 1916 O O . LEU A 1 258 ? 24.367 -21.542 16.668 1.00 10.49 258 LEU A O 1
ATOM 1921 N N . LYS A 1 259 ? 22.399 -22.517 16.146 1.00 10.90 259 LYS A N 1
ATOM 1922 C CA . LYS A 1 259 ? 22.167 -23.086 17.472 1.00 8.82 259 LYS A CA 1
ATOM 1923 C C . LYS A 1 259 ? 23.150 -24.204 17.792 1.00 12.52 259 LYS A C 1
ATOM 1924 O O . LYS A 1 259 ? 23.377 -24.535 18.960 1.00 13.29 259 LYS A O 1
ATOM 1930 N N . ILE A 1 260 ? 23.747 -24.757 16.741 1.00 13.11 260 ILE A N 1
ATOM 1931 C CA . ILE A 1 260 ? 24.674 -25.874 16.835 1.00 13.57 260 ILE A CA 1
ATOM 1932 C C . ILE A 1 260 ? 26.147 -25.521 16.659 1.00 12.84 260 ILE A C 1
ATOM 1933 O O . ILE A 1 260 ? 27.016 -26.234 17.149 1.00 11.96 260 ILE A O 1
ATOM 1938 N N . THR A 1 261 ? 26.441 -24.415 15.989 1.00 13.38 261 THR A N 1
ATOM 1939 C CA . THR A 1 261 ? 27.835 -24.041 15.781 1.00 16.72 261 THR A CA 1
ATOM 1940 C C . THR A 1 261 ? 28.523 -23.675 17.088 1.00 15.60 261 THR A C 1
ATOM 1941 O O . THR A 1 261 ? 27.868 -23.310 18.060 1.00 18.24 261 THR A O 1
ATOM 1945 N N . ASP A 1 262 ? 29.846 -23.806 17.108 1.00 16.08 262 ASP A N 1
ATOM 1946 C CA . ASP A 1 262 ? 30.642 -23.497 18.286 1.00 19.25 262 ASP A CA 1
ATOM 1947 C C . ASP A 1 262 ? 30.348 -22.075 18.757 1.00 20.95 262 ASP A C 1
ATOM 1948 O O . ASP A 1 262 ? 30.603 -21.112 18.036 1.00 23.28 262 ASP A O 1
ATOM 1953 N N . PRO A 1 263 ? 29.799 -21.932 19.976 1.00 19.44 263 PRO A N 1
ATOM 1954 C CA . PRO A 1 263 ? 29.466 -20.627 20.556 1.00 17.06 263 PRO A CA 1
ATOM 1955 C C . PRO A 1 263 ? 30.661 -19.676 20.648 1.00 15.78 263 PRO A C 1
ATOM 1956 O O . PRO A 1 263 ? 30.498 -18.470 20.490 1.00 16.21 263 PRO A O 1
ATOM 1960 N N . ARG A 1 264 ? 31.856 -20.214 20.893 1.00 13.64 264 ARG A N 1
ATOM 1961 C CA . ARG A 1 264 ? 33.055 -19.390 20.969 1.00 15.01 264 ARG A CA 1
ATOM 1962 C C . ARG A 1 264 ? 33.501 -18.911 19.586 1.00 16.53 264 ARG A C 1
ATOM 1963 O O . ARG A 1 264 ? 34.061 -17.826 19.451 1.00 15.29 264 ARG A O 1
ATOM 1971 N N . ALA A 1 265 ? 33.241 -19.716 18.557 1.00 16.10 265 ALA A N 1
ATOM 1972 C CA . ALA A 1 265 ? 33.586 -19.339 17.187 1.00 14.11 265 ALA A CA 1
ATOM 1973 C C . ALA A 1 265 ? 32.549 -18.340 16.700 1.00 13.34 265 ALA A C 1
ATOM 1974 O O . ALA A 1 265 ? 32.881 -17.376 16.008 1.00 15.54 265 ALA A O 1
ATOM 1976 N N . LEU A 1 266 ? 31.290 -18.577 17.070 1.00 11.90 266 LEU A N 1
ATOM 1977 C CA . LEU A 1 266 ? 30.186 -17.702 16.695 1.00 10.23 266 LEU A CA 1
ATOM 1978 C C . LEU A 1 266 ? 30.469 -16.320 17.281 1.00 11.65 266 LEU A C 1
ATOM 1979 O O . LEU A 1 266 ? 30.331 -15.302 16.602 1.00 8.50 266 LEU A O 1
ATOM 1984 N N . THR A 1 267 ? 30.892 -16.305 18.542 1.00 8.30 267 THR A N 1
ATOM 1985 C CA . THR A 1 267 ? 31.204 -15.067 19.238 1.00 9.34 267 THR A CA 1
ATOM 1986 C C . THR A 1 267 ? 32.346 -14.320 18.577 1.00 11.04 267 THR A C 1
ATOM 1987 O O . THR A 1 267 ? 32.236 -13.125 18.337 1.00 8.61 267 THR A O 1
ATOM 1991 N N . LEU A 1 268 ? 33.440 -15.024 18.302 1.00 11.11 268 LEU A N 1
ATOM 1992 C CA . LEU A 1 268 ? 34.603 -14.427 17.663 1.00 11.16 268 LEU A CA 1
ATOM 1993 C C . LEU A 1 268 ? 34.275 -13.943 16.250 1.00 11.44 268 LEU A C 1
ATOM 1994 O O . LEU A 1 268 ? 34.934 -13.040 15.731 1.00 13.94 268 LEU A O 1
ATOM 1999 N N . ALA A 1 269 ? 33.246 -14.530 15.645 1.00 11.34 269 ALA A N 1
ATOM 2000 C CA . ALA A 1 269 ? 32.830 -14.154 14.298 1.00 13.73 269 ALA A CA 1
ATOM 2001 C C . ALA A 1 269 ? 32.164 -12.781 14.264 1.00 15.28 269 ALA A C 1
ATOM 2002 O O . ALA A 1 269 ? 31.966 -12.205 13.192 1.00 14.19 269 ALA A O 1
ATOM 2004 N N . TYR A 1 270 ? 31.761 -12.288 15.432 1.00 14.78 270 TYR A N 1
ATOM 2005 C CA . TYR A 1 270 ? 31.147 -10.970 15.536 1.00 12.68 270 TYR A CA 1
ATOM 2006 C C . TYR A 1 270 ? 32.334 -10.032 15.560 1.00 13.10 270 TYR A C 1
ATOM 2007 O O . TYR A 1 270 ? 33.051 -9.946 16.555 1.00 14.60 270 TYR A O 1
ATOM 2016 N N . LYS A 1 271 ? 32.572 -9.357 14.447 1.00 14.65 271 LYS A N 1
ATOM 2017 C CA . LYS A 1 271 ? 33.713 -8.474 14.377 1.00 16.93 271 LYS A CA 1
ATOM 2018 C C . LYS A 1 271 ? 33.371 -7.000 14.393 1.00 17.86 271 LYS A C 1
ATOM 2019 O O . LYS A 1 271 ? 32.359 -6.570 13.834 1.00 15.80 271 LYS A O 1
ATOM 2021 N N . LEU A 1 272 ? 34.211 -6.247 15.090 1.00 17.92 272 LEU A N 1
ATOM 2022 C CA . LEU A 1 272 ? 34.094 -4.803 15.159 1.00 20.41 272 LEU A CA 1
ATOM 2023 C C . LEU A 1 272 ? 35.346 -4.355 14.396 1.00 21.27 272 LEU A C 1
ATOM 2024 O O . LEU A 1 272 ? 36.463 -4.414 14.927 1.00 20.97 272 LEU A O 1
ATOM 2029 N N . PRO A 1 273 ? 35.182 -3.992 13.110 1.00 21.26 273 PRO A N 1
ATOM 2030 C CA . PRO A 1 273 ? 36.286 -3.549 12.253 1.00 22.11 273 PRO A CA 1
ATOM 2031 C C . PRO A 1 273 ? 36.925 -2.252 12.715 1.00 24.10 273 PRO A C 1
ATOM 2032 O O . PRO A 1 273 ? 36.360 -1.174 12.539 1.00 25.28 273 PRO A O 1
ATOM 2036 N N . LEU A 1 274 ? 38.101 -2.370 13.323 1.00 26.32 274 LEU A N 1
ATOM 2037 C CA . LEU A 1 274 ? 38.824 -1.207 13.818 1.00 30.68 274 LEU A CA 1
ATOM 2038 C C . LEU A 1 274 ? 39.635 -0.514 12.727 1.00 31.95 274 LEU A C 1
ATOM 2039 O O . LEU A 1 274 ? 40.181 0.571 12.944 1.00 32.28 274 LEU A O 1
ATOM 2044 N N . GLY A 1 275 ? 39.725 -1.158 11.564 1.00 31.14 275 GLY A N 1
ATOM 2045 C CA . GLY A 1 275 ? 40.436 -0.573 10.443 1.00 29.85 275 GLY A CA 1
ATOM 2046 C C . GLY A 1 275 ? 39.481 0.381 9.755 1.00 29.31 275 GLY A C 1
ATOM 2047 O O . GLY A 1 275 ? 38.278 0.339 10.011 1.00 30.12 275 GLY A O 1
ATOM 2048 N N . SER A 1 276 ? 39.998 1.229 8.874 1.00 28.89 276 SER A N 1
ATOM 2049 C CA . SER A 1 276 ? 39.169 2.201 8.164 1.00 30.38 276 SER A CA 1
ATOM 2050 C C . SER A 1 276 ? 37.984 1.554 7.459 1.00 29.54 276 SER A C 1
ATOM 2051 O O . SER A 1 276 ? 38.151 0.617 6.679 1.00 30.51 276 SER A O 1
ATOM 2054 N N . THR A 1 277 ? 36.787 2.047 7.750 1.00 27.98 277 THR A N 1
ATOM 2055 C CA . THR A 1 277 ? 35.573 1.530 7.126 1.00 30.81 277 THR A CA 1
ATOM 2056 C C . THR A 1 277 ? 34.734 2.672 6.577 1.00 31.67 277 THR A C 1
ATOM 2057 O O . THR A 1 277 ? 34.854 3.812 7.021 1.00 33.60 277 THR A O 1
ATOM 2061 N N . GLU A 1 278 ? 33.867 2.349 5.624 1.00 33.34 278 GLU A N 1
ATOM 2062 C CA . GLU A 1 278 ? 32.991 3.335 5.000 1.00 33.68 278 GLU A CA 1
ATOM 2063 C C . GLU A 1 278 ? 31.975 3.900 5.984 1.00 32.69 278 GLU A C 1
ATOM 2064 O O . GLU A 1 278 ? 31.665 5.093 5.952 1.00 33.95 278 GLU A O 1
ATOM 2070 N N . TYR A 1 279 ? 31.458 3.033 6.853 1.00 30.16 279 TYR A N 1
ATOM 2071 C CA . TYR A 1 279 ? 30.467 3.426 7.850 1.00 26.99 279 TYR A CA 1
ATOM 2072 C C . TYR A 1 279 ? 31.057 3.521 9.255 1.00 23.74 279 TYR A C 1
ATOM 2073 O O . TYR A 1 279 ? 32.120 2.958 9.535 1.00 20.77 279 TYR A O 1
ATOM 2082 N N . PRO A 1 280 ? 30.398 4.280 10.148 1.00 22.82 280 PRO A N 1
ATOM 2083 C CA . PRO A 1 280 ? 30.928 4.388 11.512 1.00 23.42 280 PRO A CA 1
ATOM 2084 C C . PRO A 1 280 ? 30.870 3.011 12.177 1.00 22.14 280 PRO A C 1
ATOM 2085 O O . PRO A 1 280 ? 30.049 2.172 11.806 1.00 21.27 280 PRO A O 1
ATOM 2089 N N . LYS A 1 281 ? 31.757 2.779 13.136 1.00 22.29 281 LYS A N 1
ATOM 2090 C CA . LYS A 1 281 ? 31.814 1.504 13.846 1.00 22.78 281 LYS A CA 1
ATOM 2091 C C . LYS A 1 281 ? 30.458 1.024 14.358 1.00 22.63 281 LYS A C 1
ATOM 2092 O O . LYS A 1 281 ? 30.146 -0.155 14.250 1.00 23.24 281 LYS A O 1
ATOM 2098 N N . LEU A 1 282 ? 29.649 1.944 14.885 1.00 24.33 282 LEU A N 1
ATOM 2099 C CA . LEU A 1 282 ? 28.317 1.620 15.410 1.00 24.25 282 LEU A CA 1
ATOM 2100 C C . LEU A 1 282 ? 27.415 0.889 14.416 1.00 22.48 282 LEU A C 1
ATOM 2101 O O . LEU A 1 282 ? 26.452 0.233 14.811 1.00 22.62 282 LEU A O 1
ATOM 2106 N N . HIS A 1 283 ? 27.711 1.039 13.129 1.00 21.26 283 HIS A N 1
ATOM 2107 C CA . HIS A 1 283 ? 26.952 0.373 12.078 1.00 20.33 283 HIS A CA 1
ATOM 2108 C C . HIS A 1 283 ? 27.177 -1.140 12.172 1.00 18.43 283 HIS A C 1
ATOM 2109 O O . HIS A 1 283 ? 26.257 -1.935 11.956 1.00 17.86 283 HIS A O 1
ATOM 2116 N N . TYR A 1 284 ? 28.392 -1.516 12.557 1.00 16.34 284 TYR A N 1
ATOM 2117 C CA . TYR A 1 284 ? 28.782 -2.914 12.681 1.00 19.20 284 TYR A CA 1
ATOM 2118 C C . TYR A 1 284 ? 28.327 -3.617 13.964 1.00 18.88 284 TYR A C 1
ATOM 2119 O O . TYR A 1 284 ? 28.375 -4.842 14.036 1.00 21.22 284 TYR A O 1
ATOM 2128 N N . LEU A 1 285 ? 27.901 -2.851 14.970 1.00 16.60 285 LEU A N 1
ATOM 2129 C CA . LEU A 1 285 ? 27.392 -3.425 16.228 1.00 14.56 285 LEU A CA 1
ATOM 2130 C C . LEU A 1 285 ? 25.924 -3.727 15.957 1.00 12.73 285 LEU A C 1
ATOM 2131 O O . LEU A 1 285 ? 25.014 -3.084 16.486 1.00 11.91 285 LEU A O 1
ATOM 2136 N N . SER A 1 286 ? 25.732 -4.729 15.111 1.00 8.21 286 SER A N 1
ATOM 2137 C CA . SER A 1 286 ? 24.440 -5.171 14.619 1.00 7.49 286 SER A CA 1
ATOM 2138 C C . SER A 1 286 ? 23.598 -6.101 15.458 1.00 4.91 286 SER A C 1
ATOM 2139 O O . SER A 1 286 ? 22.387 -6.193 15.244 1.00 5.92 286 SER A O 1
ATOM 2142 N N . PHE A 1 287 ? 24.243 -6.871 16.323 1.00 7.47 287 PHE A N 1
ATOM 2143 C CA . PHE A 1 287 ? 23.514 -7.807 17.161 1.00 6.52 287 PHE A CA 1
ATOM 2144 C C . PHE A 1 287 ? 22.968 -7.089 18.370 1.00 3.86 287 PHE A C 1
ATOM 2145 O O . PHE A 1 287 ? 23.605 -7.025 19.424 1.00 6.47 287 PHE A O 1
ATOM 2153 N N . VAL A 1 288 ? 21.768 -6.546 18.181 1.00 2.84 288 VAL A N 1
ATOM 2154 C CA . VAL A 1 288 ? 21.080 -5.774 19.197 1.00 4.00 288 VAL A CA 1
ATOM 2155 C C . VAL A 1 288 ? 19.600 -6.149 19.154 1.00 4.79 288 VAL A C 1
ATOM 2156 O O . VAL A 1 288 ? 19.187 -6.964 18.330 1.00 4.83 288 VAL A O 1
ATOM 2160 N N . PRO A 1 289 ? 18.785 -5.593 20.062 1.00 4.23 289 PRO A N 1
ATOM 2161 C CA . PRO A 1 289 ? 17.366 -5.940 20.040 1.00 3.82 289 PRO A CA 1
ATOM 2162 C C . PRO A 1 289 ? 16.691 -5.676 18.718 1.00 6.06 289 PRO A C 1
ATOM 2163 O O . PRO A 1 289 ? 17.152 -4.863 17.914 1.00 11.69 289 PRO A O 1
ATOM 2167 N N . VAL A 1 290 ? 15.574 -6.355 18.510 1.00 6.19 290 VAL A N 1
ATOM 2168 C CA . VAL A 1 290 ? 14.810 -6.217 17.293 1.00 8.28 290 VAL A CA 1
ATOM 2169 C C . VAL A 1 290 ? 13.344 -6.157 17.678 1.00 8.37 290 VAL A C 1
ATOM 2170 O O . VAL A 1 290 ? 12.968 -6.586 18.771 1.00 8.48 290 VAL A O 1
ATOM 2174 N N . ILE A 1 291 ? 12.530 -5.578 16.804 1.00 6.52 291 ILE A N 1
ATOM 2175 C CA . ILE A 1 291 ? 11.097 -5.506 17.036 1.00 6.99 291 ILE A CA 1
ATOM 2176 C C . ILE A 1 291 ? 10.573 -6.886 16.613 1.00 12.19 291 ILE A C 1
ATOM 2177 O O . ILE A 1 291 ? 10.250 -7.116 15.438 1.00 11.69 291 ILE A O 1
ATOM 2182 N N . ASP A 1 292 ? 10.544 -7.815 17.568 1.00 11.51 292 ASP A N 1
ATOM 2183 C CA . ASP A 1 292 ? 10.093 -9.174 17.305 1.00 12.21 292 ASP A CA 1
ATOM 2184 C C . ASP A 1 292 ? 8.582 -9.363 17.352 1.00 13.94 292 ASP A C 1
ATOM 2185 O O . ASP A 1 292 ? 8.084 -10.456 17.094 1.00 15.47 292 ASP A O 1
ATOM 2190 N N . GLY A 1 293 ? 7.852 -8.300 17.669 1.00 12.88 293 GLY A N 1
ATOM 2191 C CA . GLY A 1 293 ? 6.408 -8.406 17.757 1.00 13.19 293 GLY A CA 1
ATOM 2192 C C . GLY A 1 293 ? 5.993 -9.194 18.989 1.00 15.46 293 GLY A C 1
ATOM 2193 O O . GLY A 1 293 ? 4.819 -9.536 19.146 1.00 18.05 293 GLY A O 1
ATOM 2194 N N . ASP A 1 294 ? 6.947 -9.438 19.886 1.00 13.57 294 ASP A N 1
ATOM 2195 C CA . ASP A 1 294 ? 6.692 -10.201 21.104 1.00 14.90 294 ASP A CA 1
ATOM 2196 C C . ASP A 1 294 ? 7.216 -9.464 22.329 1.00 12.87 294 ASP A C 1
ATOM 2197 O O . ASP A 1 294 ? 6.451 -8.790 23.014 1.00 14.90 294 ASP A O 1
ATOM 2202 N N . PHE A 1 295 ? 8.509 -9.592 22.618 1.00 12.87 295 PHE A N 1
ATOM 2203 C CA . P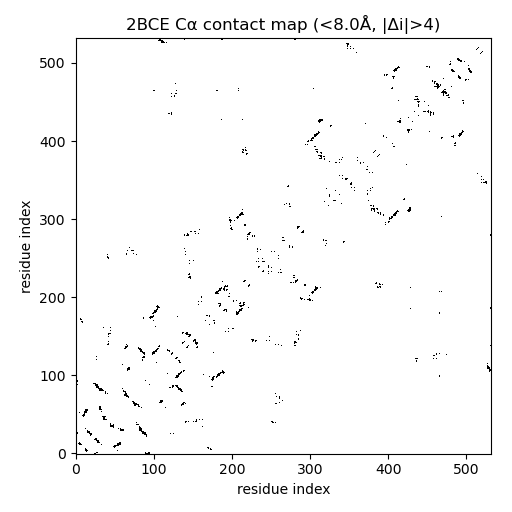HE A 1 295 ? 9.084 -8.886 23.760 1.00 12.24 295 PHE A CA 1
ATOM 2204 C C . PHE A 1 295 ? 9.028 -7.382 23.463 1.00 13.81 295 PHE A C 1
ATOM 2205 O O . PHE A 1 295 ? 8.795 -6.566 24.355 1.00 12.73 295 PHE A O 1
ATOM 2213 N N . ILE A 1 296 ? 9.259 -7.032 22.201 1.00 11.66 296 ILE A N 1
ATOM 2214 C CA . ILE A 1 296 ? 9.184 -5.652 21.737 1.00 11.43 296 ILE A CA 1
ATOM 2215 C C . ILE A 1 296 ? 8.176 -5.791 20.601 1.00 13.00 296 ILE A C 1
ATOM 2216 O O . ILE A 1 296 ? 8.545 -6.080 19.460 1.00 11.60 296 ILE A O 1
ATOM 2221 N N . PRO A 1 297 ? 6.876 -5.667 20.926 1.00 11.53 297 PRO A N 1
ATOM 2222 C CA . PRO A 1 297 ? 5.763 -5.785 19.981 1.00 13.23 297 PRO A CA 1
ATOM 2223 C C . PRO A 1 297 ? 5.556 -4.675 18.962 1.00 15.12 297 PRO A C 1
ATOM 2224 O O . PRO A 1 297 ? 4.645 -4.766 18.136 1.00 18.17 297 PRO A O 1
ATOM 2228 N N . ASP A 1 298 ? 6.389 -3.642 19.014 1.00 16.14 298 ASP A N 1
ATOM 2229 C CA . ASP A 1 298 ? 6.274 -2.504 18.104 1.00 14.14 298 ASP A CA 1
ATOM 2230 C C . ASP A 1 298 ? 7.514 -1.646 18.298 1.00 13.71 298 ASP A C 1
ATOM 2231 O O . ASP A 1 298 ? 8.347 -1.950 19.153 1.00 12.92 298 ASP A O 1
ATOM 2236 N N . ASP A 1 299 ? 7.669 -0.610 17.475 1.00 14.16 299 ASP A N 1
ATOM 2237 C CA . ASP A 1 299 ? 8.819 0.276 17.600 1.00 15.44 299 ASP A CA 1
ATOM 2238 C C . ASP A 1 299 ? 8.711 0.885 18.984 1.00 11.53 299 ASP A C 1
ATOM 2239 O O . ASP A 1 299 ? 7.626 1.264 19.412 1.00 10.53 299 ASP A O 1
ATOM 2244 N N . PRO A 1 300 ? 9.833 0.957 19.709 1.00 10.81 300 PRO A N 1
ATOM 2245 C CA . PRO A 1 300 ? 9.880 1.517 21.059 1.00 10.99 300 PRO A CA 1
ATOM 2246 C C . PRO A 1 300 ? 9.169 2.857 21.227 1.00 14.36 300 PRO A C 1
ATOM 2247 O O . PRO A 1 300 ? 8.466 3.061 22.222 1.00 14.38 300 PRO A O 1
ATOM 2251 N N . VAL A 1 301 ? 9.287 3.738 20.232 1.00 14.63 301 VAL A N 1
ATOM 2252 C CA . VAL A 1 301 ? 8.664 5.058 20.313 1.00 14.64 301 VAL A CA 1
ATOM 2253 C C . VAL A 1 301 ? 7.147 4.999 20.530 1.00 15.42 301 VAL A C 1
ATOM 2254 O O . VAL A 1 301 ? 6.565 5.911 21.118 1.00 15.01 301 VAL A O 1
ATOM 2258 N N . ASN A 1 302 ? 6.529 3.899 20.105 1.00 15.37 302 ASN A N 1
ATOM 2259 C CA . ASN A 1 302 ? 5.085 3.706 20.239 1.00 15.78 302 ASN A CA 1
ATOM 2260 C C . ASN A 1 302 ? 4.701 2.889 21.468 1.00 15.97 302 ASN A C 1
ATOM 2261 O O . ASN A 1 302 ? 3.528 2.560 21.648 1.00 13.90 302 ASN A O 1
ATOM 2266 N N . LEU A 1 303 ? 5.682 2.575 22.310 1.00 14.18 303 LEU A N 1
ATOM 2267 C CA . LEU A 1 303 ? 5.448 1.762 23.504 1.00 14.65 303 LEU A CA 1
ATOM 2268 C C . LEU A 1 303 ? 5.547 2.501 24.833 1.00 16.38 303 LEU A C 1
ATOM 2269 O O . LEU A 1 303 ? 5.571 1.871 25.889 1.00 14.78 303 LEU A O 1
ATOM 2274 N N . TYR A 1 304 ? 5.595 3.826 24.793 1.00 18.35 304 TYR A N 1
ATOM 2275 C CA . TYR A 1 304 ? 5.726 4.590 26.025 1.00 19.30 304 TYR A CA 1
ATOM 2276 C C . TYR A 1 304 ? 4.595 4.534 27.036 1.00 17.12 304 TYR A C 1
ATOM 2277 O O . TYR A 1 304 ? 4.795 4.873 28.199 1.00 18.10 304 TYR A O 1
ATOM 2286 N N . ALA A 1 305 ? 3.428 4.054 26.619 1.00 17.94 305 ALA A N 1
ATOM 2287 C CA . ALA A 1 305 ? 2.304 3.932 27.539 1.00 17.46 305 ALA A CA 1
ATOM 2288 C C . ALA A 1 305 ? 2.636 2.844 28.571 1.00 19.45 305 ALA A C 1
ATOM 2289 O O . ALA A 1 305 ? 2.143 2.874 29.698 1.00 18.76 305 ALA A O 1
ATOM 2291 N N . ASN A 1 306 ? 3.525 1.925 28.197 1.00 17.45 306 ASN A N 1
ATOM 2292 C CA . ASN A 1 306 ? 3.942 0.848 29.090 1.00 16.07 306 ASN A CA 1
ATOM 2293 C C . ASN A 1 306 ? 4.849 1.342 30.214 1.00 15.89 306 ASN A C 1
ATOM 2294 O O . ASN A 1 306 ? 4.977 0.684 31.241 1.00 14.99 306 ASN A O 1
ATOM 2299 N N . ALA A 1 307 ? 5.475 2.502 30.013 1.00 16.30 307 ALA A N 1
ATOM 2300 C CA . ALA A 1 307 ? 6.361 3.086 31.016 1.00 13.80 307 ALA A CA 1
ATOM 2301 C C . ALA A 1 307 ? 5.728 4.313 31.676 1.00 15.15 307 ALA A C 1
ATOM 2302 O O . ALA A 1 307 ? 6.394 5.050 32.398 1.00 15.64 307 ALA A O 1
ATOM 2304 N N . ALA A 1 308 ? 4.430 4.494 31.455 1.00 15.82 308 ALA A N 1
ATOM 2305 C CA . ALA A 1 308 ? 3.676 5.621 31.996 1.00 16.68 308 ALA A CA 1
ATOM 2306 C C . ALA A 1 308 ? 3.701 5.777 33.516 1.00 20.01 308 ALA A C 1
ATOM 2307 O O . ALA A 1 308 ? 3.570 6.894 34.021 1.00 21.71 308 ALA A O 1
ATOM 2309 N N . ASP A 1 309 ? 3.826 4.665 34.243 1.00 17.65 309 ASP A N 1
ATOM 2310 C CA . ASP A 1 309 ? 3.847 4.700 35.707 1.00 13.09 309 ASP A CA 1
ATOM 2311 C C . ASP A 1 309 ? 5.196 4.342 36.280 1.00 11.43 309 ASP A C 1
ATOM 2312 O O . ASP A 1 309 ? 5.312 4.014 37.458 1.00 10.78 309 ASP A O 1
ATOM 2317 N N . VAL A 1 310 ? 6.217 4.407 35.437 1.00 7.34 310 VAL A N 1
ATOM 2318 C CA . VAL A 1 310 ? 7.577 4.096 35.843 1.00 5.50 310 VAL A CA 1
ATOM 2319 C C . VAL A 1 310 ? 8.358 5.393 35.962 1.00 10.56 310 VAL A C 1
ATOM 2320 O O . VAL A 1 310 ? 8.490 6.128 34.984 1.00 10.68 310 VAL A O 1
ATOM 2324 N N . ASP A 1 311 ? 8.840 5.700 37.162 1.00 10.18 311 ASP A N 1
ATOM 2325 C CA . ASP A 1 311 ? 9.630 6.909 37.361 1.00 11.58 311 ASP A CA 1
ATOM 2326 C C . ASP A 1 311 ? 10.859 6.732 36.493 1.00 12.04 311 ASP A C 1
ATOM 2327 O O . ASP A 1 311 ? 11.424 5.645 36.431 1.00 9.44 311 ASP A O 1
ATOM 2332 N N . TYR A 1 312 ? 11.307 7.809 35.859 1.00 9.60 312 TYR A N 1
ATOM 2333 C CA . TYR A 1 312 ? 12.417 7.677 34.936 1.00 7.86 312 TYR A CA 1
ATOM 2334 C C . TYR A 1 312 ? 13.436 8.800 34.918 1.00 6.97 312 TYR A C 1
ATOM 2335 O O . TYR A 1 312 ? 13.089 9.986 34.931 1.00 5.28 312 TYR A O 1
ATOM 2344 N N . ILE A 1 313 ? 14.698 8.392 34.957 1.00 5.38 313 ILE A N 1
ATOM 2345 C CA . ILE A 1 313 ? 15.840 9.284 34.864 1.00 6.70 313 ILE A CA 1
ATOM 2346 C C . ILE A 1 313 ? 16.621 8.798 33.642 1.00 8.19 313 ILE A C 1
ATOM 2347 O O . ILE A 1 313 ? 16.974 7.621 33.554 1.00 3.81 313 ILE A O 1
ATOM 2352 N N . ALA A 1 314 ? 16.872 9.698 32.701 1.00 6.58 314 ALA A N 1
ATOM 2353 C CA . ALA A 1 314 ? 17.647 9.371 31.514 1.00 8.42 314 ALA A CA 1
ATOM 2354 C C . ALA A 1 314 ? 18.616 10.518 31.323 1.00 7.59 314 ALA A C 1
ATOM 2355 O O . ALA A 1 314 ? 18.252 11.678 31.491 1.00 7.90 314 ALA A O 1
ATOM 2357 N N . GLY A 1 315 ? 19.872 10.191 31.063 1.00 8.03 315 GLY A N 1
ATOM 2358 C CA . GLY A 1 315 ? 20.854 11.235 30.862 1.00 2.00 315 GLY A CA 1
ATOM 2359 C C . GLY A 1 315 ? 22.019 10.755 30.039 1.00 6.41 315 GLY A C 1
ATOM 2360 O O . GLY A 1 315 ? 22.143 9.562 29.743 1.00 5.59 315 GLY A O 1
ATOM 2361 N N . THR A 1 316 ? 22.906 11.684 29.710 1.00 5.98 316 THR A N 1
ATOM 2362 C CA . THR A 1 316 ? 24.059 11.366 28.891 1.00 4.53 316 THR A CA 1
ATOM 2363 C C . THR A 1 316 ? 25.278 12.075 29.411 1.00 6.08 316 THR A C 1
ATOM 2364 O O . THR A 1 316 ? 25.189 12.900 30.315 1.00 9.45 316 THR A O 1
ATOM 2368 N N . ASN A 1 317 ? 26.419 11.774 28.810 1.00 2.92 317 ASN A N 1
ATOM 2369 C CA . ASN A 1 317 ? 27.668 12.394 29.201 1.00 2.00 317 ASN A CA 1
ATOM 2370 C C . ASN A 1 317 ? 28.077 13.450 28.198 1.00 6.25 317 ASN A C 1
ATOM 2371 O O . ASN A 1 317 ? 27.775 13.358 27.009 1.00 7.77 317 ASN A O 1
ATOM 2376 N N . ASP A 1 318 ? 28.791 14.431 28.726 1.00 9.22 318 ASP A N 1
ATOM 2377 C CA . ASP A 1 318 ? 29.324 15.579 28.015 1.00 12.01 318 ASP A CA 1
ATOM 2378 C C . ASP A 1 318 ? 29.834 15.192 26.623 1.00 9.95 318 ASP A C 1
ATOM 2379 O O . ASP A 1 318 ? 29.360 15.698 25.608 1.00 12.39 318 ASP A O 1
ATOM 2384 N N . MET A 1 319 ? 30.784 14.268 26.593 1.00 8.82 319 MET A N 1
ATOM 2385 C CA . MET A 1 319 ? 31.369 13.800 25.349 1.00 8.90 319 MET A CA 1
ATOM 2386 C C . MET A 1 319 ? 31.207 12.286 25.208 1.00 8.75 319 MET A C 1
ATOM 2387 O O . MET A 1 319 ? 32.174 11.549 24.962 1.00 7.36 319 MET A O 1
ATOM 2392 N N . ASP A 1 320 ? 29.952 11.853 25.349 1.00 5.55 320 ASP A N 1
ATOM 2393 C CA . ASP A 1 320 ? 29.539 10.452 25.255 1.00 4.44 320 ASP A CA 1
ATOM 2394 C C . ASP A 1 320 ? 30.014 9.802 23.951 1.00 9.20 320 ASP A C 1
ATOM 2395 O O . ASP A 1 320 ? 30.419 8.642 23.935 1.00 11.18 320 ASP A O 1
ATOM 2400 N N . GLY A 1 321 ? 29.945 10.557 22.859 1.00 8.71 321 GLY A N 1
ATOM 2401 C CA . GLY A 1 321 ? 30.354 10.028 21.567 1.00 7.95 321 GLY A CA 1
ATOM 2402 C C . GLY A 1 321 ? 31.844 9.936 21.309 1.00 9.48 321 GLY A C 1
ATOM 2403 O O . GLY A 1 321 ? 32.259 9.334 20.321 1.00 11.35 321 GLY A O 1
ATOM 2404 N N . HIS A 1 322 ? 32.656 10.497 22.196 1.00 7.34 322 HIS A N 1
ATOM 2405 C CA . HIS A 1 322 ? 34.102 10.479 22.014 1.00 10.54 322 HIS A CA 1
ATOM 2406 C C . HIS A 1 322 ? 34.693 9.096 21.785 1.00 11.24 322 HIS A C 1
ATOM 2407 O O . HIS A 1 322 ? 35.484 8.897 20.868 1.00 14.44 322 HIS A O 1
ATOM 2414 N N . LEU A 1 323 ? 34.325 8.154 22.642 1.00 11.38 323 LEU A N 1
ATOM 2415 C CA . LEU A 1 323 ? 34.812 6.788 22.548 1.00 14.37 323 LEU A CA 1
ATOM 2416 C C . LEU A 1 323 ? 34.621 6.199 21.154 1.00 14.50 323 LEU A C 1
ATOM 2417 O O . LEU A 1 323 ? 35.528 5.576 20.602 1.00 15.37 323 LEU A O 1
ATOM 2422 N N . PHE A 1 324 ? 33.443 6.431 20.588 1.00 13.11 324 PHE A N 1
ATOM 2423 C CA . PHE A 1 324 ? 33.086 5.910 19.286 1.00 15.47 324 PHE A CA 1
ATOM 2424 C C . PHE A 1 324 ? 33.680 6.662 18.103 1.00 18.55 324 PHE A C 1
ATOM 2425 O O . PHE A 1 324 ? 34.268 6.046 17.215 1.00 19.43 324 PHE A O 1
ATOM 2433 N N . VAL A 1 325 ? 33.558 7.988 18.100 1.00 18.28 325 VAL A N 1
ATOM 2434 C CA . VAL A 1 325 ? 34.100 8.787 17.002 1.00 17.79 325 VAL A CA 1
ATOM 2435 C C . VAL A 1 325 ? 35.622 8.673 16.956 1.00 15.64 325 VAL A C 1
ATOM 2436 O O . VAL A 1 325 ? 36.228 8.791 15.894 1.00 15.31 325 VAL A O 1
ATOM 2440 N N . GLY A 1 326 ? 36.224 8.407 18.109 1.00 14.85 326 GLY A N 1
ATOM 2441 C CA . GLY A 1 326 ? 37.664 8.252 18.178 1.00 15.69 326 GLY A CA 1
ATOM 2442 C C . GLY A 1 326 ? 38.107 6.997 17.448 1.00 18.28 326 GLY A C 1
ATOM 2443 O O . GLY A 1 326 ? 39.290 6.839 17.138 1.00 19.69 326 GLY A O 1
ATOM 2444 N N . MET A 1 327 ? 37.171 6.073 17.233 1.00 18.81 327 MET A N 1
ATOM 2445 C CA . MET A 1 327 ? 37.463 4.836 16.515 1.00 18.32 327 MET A CA 1
ATOM 2446 C C . MET A 1 327 ? 37.296 5.093 15.029 1.00 17.96 327 MET A C 1
ATOM 2447 O O . MET A 1 327 ? 37.921 4.438 14.204 1.00 20.89 327 MET A O 1
ATOM 2452 N N . ASP A 1 328 ? 36.418 6.031 14.697 1.00 17.56 328 ASP A N 1
ATOM 2453 C CA . ASP A 1 328 ? 36.163 6.392 13.309 1.00 20.36 328 ASP A CA 1
ATOM 2454 C C . ASP A 1 328 ? 37.233 7.363 12.825 1.00 19.87 328 ASP A C 1
ATOM 2455 O O . ASP A 1 328 ? 37.696 7.278 11.690 1.00 22.58 328 ASP A O 1
ATOM 2460 N N . VAL A 1 329 ? 37.632 8.270 13.710 1.00 18.51 329 VAL A N 1
ATOM 2461 C CA . VAL A 1 329 ? 38.645 9.276 13.416 1.00 16.56 329 VAL A CA 1
ATOM 2462 C C . VAL A 1 329 ? 39.647 9.318 14.574 1.00 17.95 329 VAL A C 1
ATOM 2463 O O . VAL A 1 329 ? 39.543 10.162 15.461 1.00 16.76 329 VAL A O 1
ATOM 2467 N N . PRO A 1 330 ? 40.621 8.389 14.587 1.00 18.42 330 PRO A N 1
ATOM 2468 C CA . PRO A 1 330 ? 41.657 8.292 15.624 1.00 20.21 330 PRO A CA 1
ATOM 2469 C C . PRO A 1 330 ? 42.473 9.570 15.854 1.00 22.79 330 PRO A C 1
ATOM 2470 O O . PRO A 1 330 ? 43.032 9.770 16.937 1.00 21.58 330 PRO A O 1
ATOM 2474 N N . ALA A 1 331 ? 42.524 10.432 14.838 1.00 24.83 331 ALA A N 1
ATOM 2475 C CA . ALA A 1 331 ? 43.268 11.695 14.900 1.00 24.34 331 ALA A CA 1
ATOM 2476 C C . ALA A 1 331 ? 42.722 12.669 15.947 1.00 23.86 331 ALA A C 1
ATOM 2477 O O . ALA A 1 331 ? 43.412 13.605 16.354 1.00 23.86 331 ALA A O 1
ATOM 2479 N N . ILE A 1 332 ? 41.474 12.454 16.359 1.00 24.33 332 ILE A N 1
ATOM 2480 C CA . ILE A 1 332 ? 40.822 13.284 17.371 1.00 24.89 332 ILE A CA 1
ATOM 2481 C C . ILE A 1 332 ? 41.629 13.277 18.671 1.00 24.91 332 ILE A C 1
ATOM 2482 O O . ILE A 1 332 ? 41.779 14.310 19.326 1.00 24.53 332 ILE A O 1
ATOM 2487 N N . ASN A 1 333 ? 42.188 12.115 19.000 1.00 25.42 333 ASN A N 1
ATOM 2488 C CA . ASN A 1 333 ? 42.976 11.947 20.212 1.00 27.65 333 ASN A CA 1
ATOM 2489 C C . ASN A 1 333 ? 44.445 12.327 20.055 1.00 29.99 333 ASN A C 1
ATOM 2490 O O . ASN A 1 333 ? 45.145 12.524 21.049 1.00 30.19 333 ASN A O 1
ATOM 2495 N N . SER A 1 334 ? 44.910 12.434 18.812 1.00 33.17 334 SER A N 1
ATOM 2496 C CA . SER A 1 334 ? 46.301 12.792 18.547 1.00 34.12 334 SER A CA 1
ATOM 2497 C C . SER A 1 334 ? 46.460 14.287 18.317 1.00 35.33 334 SER A C 1
ATOM 2498 O O . SER A 1 334 ? 45.785 14.863 17.463 1.00 35.51 334 SER A O 1
ATOM 2501 N N . ASN A 1 335 ? 47.347 14.910 19.089 1.00 36.81 335 ASN A N 1
ATOM 2502 C CA . ASN A 1 335 ? 47.613 16.344 18.971 1.00 38.71 335 ASN A CA 1
ATOM 2503 C C . ASN A 1 335 ? 48.574 16.603 17.815 1.00 39.80 335 ASN A C 1
ATOM 2504 O O . ASN A 1 335 ? 48.771 17.748 17.400 1.00 41.22 335 ASN A O 1
ATOM 2506 N N . LYS A 1 336 ? 49.159 15.522 17.300 1.00 40.60 336 LYS A N 1
ATOM 2507 C CA . LYS A 1 336 ? 50.112 15.573 16.195 1.00 40.86 336 LYS A CA 1
ATOM 2508 C C . LYS A 1 336 ? 49.375 15.568 14.858 1.00 40.42 336 LYS A C 1
ATOM 2509 O O . LYS A 1 336 ? 49.607 16.431 14.009 1.00 44.75 336 LYS A O 1
ATOM 2515 N N . GLN A 1 337 ? 48.491 14.589 14.683 1.00 39.07 337 GLN A N 1
ATOM 2516 C CA . GLN A 1 337 ? 47.702 14.449 13.461 1.00 35.32 337 GLN A CA 1
ATOM 2517 C C . GLN A 1 337 ? 46.614 15.515 13.378 1.00 34.25 337 GLN A C 1
ATOM 2518 O O . GLN A 1 337 ? 46.132 16.005 14.400 1.00 35.77 337 GLN A O 1
ATOM 2520 N N . ASP A 1 338 ? 46.251 15.892 12.156 1.00 32.19 338 ASP A N 1
ATOM 2521 C CA . ASP A 1 338 ? 45.217 16.897 11.936 1.00 31.46 338 ASP A CA 1
ATOM 2522 C C . ASP A 1 338 ? 43.957 16.290 11.324 1.00 29.96 338 ASP A C 1
ATOM 2523 O O . ASP A 1 338 ? 43.970 15.161 10.834 1.00 30.69 338 ASP A O 1
ATOM 2528 N N . VAL A 1 339 ? 42.871 17.054 11.367 1.00 28.02 339 VAL A N 1
ATOM 2529 C CA . VAL A 1 339 ? 41.588 16.638 10.816 1.00 26.39 339 VAL A CA 1
ATOM 2530 C C . VAL A 1 339 ? 41.111 17.733 9.870 1.00 26.04 339 VAL A C 1
ATOM 2531 O O . VAL A 1 339 ? 41.122 18.916 10.220 1.00 24.54 339 VAL A O 1
ATOM 2535 N N . THR A 1 340 ? 40.685 17.331 8.676 1.00 25.09 340 THR A N 1
ATOM 2536 C CA . THR A 1 340 ? 40.222 18.274 7.659 1.00 24.87 340 THR A CA 1
ATOM 2537 C C . THR A 1 340 ? 38.704 18.313 7.561 1.00 23.77 340 THR A C 1
ATOM 2538 O O . THR A 1 340 ? 38.014 17.467 8.134 1.00 23.65 340 THR A O 1
ATOM 2542 N N . GLU A 1 341 ? 38.190 19.292 6.818 1.00 23.72 341 GLU A N 1
ATOM 2543 C CA . GLU A 1 341 ? 36.749 19.430 6.620 1.00 25.43 341 GLU A CA 1
ATOM 2544 C C . GLU A 1 341 ? 36.260 18.224 5.829 1.00 26.51 341 GLU A C 1
ATOM 2545 O O . GLU A 1 341 ? 35.095 17.824 5.925 1.00 24.41 341 GLU A O 1
ATOM 2551 N N . GLU A 1 342 ? 37.168 17.661 5.037 1.00 26.48 342 GLU A N 1
ATOM 2552 C CA . GLU A 1 342 ? 36.871 16.490 4.234 1.00 27.23 342 GLU A CA 1
ATOM 2553 C C . GLU A 1 342 ? 36.629 15.315 5.169 1.00 24.72 342 GLU A C 1
ATOM 2554 O O . GLU A 1 342 ? 35.592 14.658 5.087 1.00 23.54 342 GLU A O 1
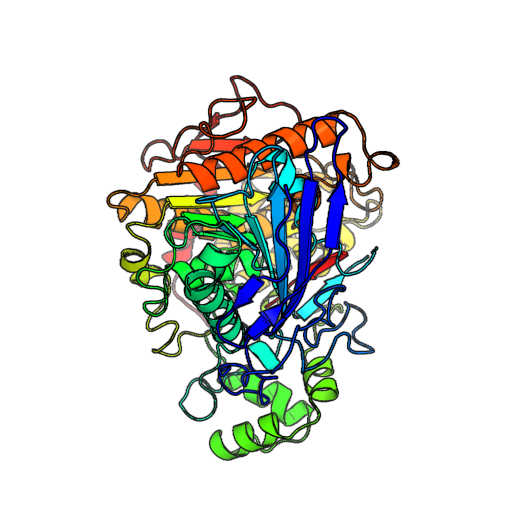ATOM 2560 N N . ASP A 1 343 ? 37.584 15.070 6.066 1.00 21.85 343 ASP A N 1
ATOM 2561 C CA . ASP A 1 343 ? 37.466 13.995 7.040 1.00 19.79 343 ASP A CA 1
ATOM 2562 C C . ASP A 1 343 ? 36.139 14.152 7.773 1.00 19.90 343 ASP A C 1
ATOM 2563 O O . ASP A 1 343 ? 35.460 13.163 8.045 1.00 20.40 343 ASP A O 1
ATOM 2568 N N . PHE A 1 344 ? 35.750 15.399 8.050 1.00 17.41 344 PHE A N 1
ATOM 2569 C CA . PHE A 1 344 ? 34.495 15.638 8.748 1.00 14.21 344 PHE A CA 1
ATOM 2570 C C . PHE A 1 344 ? 33.299 15.345 7.871 1.00 14.53 344 PHE A C 1
ATOM 2571 O O . PHE A 1 344 ? 32.302 14.813 8.355 1.00 13.47 344 PHE A O 1
ATOM 2579 N N . TYR A 1 345 ? 33.378 15.704 6.590 1.00 15.19 345 TYR A N 1
ATOM 2580 C CA . TYR A 1 345 ? 32.269 15.440 5.677 1.00 14.78 345 TYR A CA 1
ATOM 2581 C C . TYR A 1 345 ? 32.085 13.940 5.500 1.00 12.03 345 TYR A C 1
ATOM 2582 O O . TYR A 1 345 ? 30.955 13.458 5.393 1.00 11.65 345 TYR A O 1
ATOM 2591 N N . LYS A 1 346 ? 33.200 13.211 5.471 1.00 11.82 346 LYS A N 1
ATOM 2592 C CA . LYS A 1 346 ? 33.165 11.761 5.321 1.00 15.05 346 LYS A CA 1
ATOM 2593 C C . LYS A 1 346 ? 32.486 11.150 6.551 1.00 16.27 346 LYS A C 1
ATOM 2594 O O . LYS A 1 346 ? 31.685 10.222 6.432 1.00 16.79 346 LYS A O 1
ATOM 2596 N N . LEU A 1 347 ? 32.793 11.700 7.725 1.00 15.64 347 LEU A N 1
ATOM 2597 C CA . LEU A 1 347 ? 32.208 11.230 8.980 1.00 14.32 347 LEU A CA 1
ATOM 2598 C C . LEU A 1 347 ? 30.692 11.420 8.967 1.00 14.11 347 LEU A C 1
ATOM 2599 O O . LEU A 1 347 ? 29.943 10.486 9.246 1.00 13.16 347 LEU A O 1
ATOM 2604 N N . VAL A 1 348 ? 30.239 12.626 8.630 1.00 10.97 348 VAL A N 1
ATOM 2605 C CA . VAL A 1 348 ? 28.806 12.891 8.582 1.00 11.67 348 VAL A CA 1
ATOM 2606 C C . VAL A 1 348 ? 28.068 12.082 7.525 1.00 13.07 348 VAL A C 1
ATOM 2607 O O . VAL A 1 348 ? 26.933 11.657 7.753 1.00 12.77 348 VAL A O 1
ATOM 2611 N N . SER A 1 349 ? 28.687 11.874 6.365 1.00 14.16 349 SER A N 1
ATOM 2612 C CA . SER A 1 349 ? 28.007 11.123 5.316 1.00 14.21 349 SER A CA 1
ATOM 2613 C C . SER A 1 349 ? 27.752 9.700 5.779 1.00 10.09 349 SER A C 1
ATOM 2614 O O . SER A 1 349 ? 26.670 9.164 5.572 1.00 13.70 349 SER A O 1
ATOM 2617 N N . GLY A 1 350 ? 28.727 9.131 6.478 1.00 10.73 350 GLY A N 1
ATOM 2618 C CA . GLY A 1 350 ? 28.599 7.772 6.969 1.00 12.63 350 GLY A CA 1
ATOM 2619 C C . GLY A 1 350 ? 27.474 7.659 7.972 1.00 15.10 350 GLY A C 1
ATOM 2620 O O . GLY A 1 350 ? 26.744 6.669 7.994 1.00 16.53 350 GLY A O 1
ATOM 2621 N N . LEU A 1 351 ? 27.315 8.710 8.769 1.00 13.20 351 LEU A N 1
ATOM 2622 C CA . LEU A 1 351 ? 26.291 8.775 9.800 1.00 12.55 351 LEU A CA 1
ATOM 2623 C C . LEU A 1 351 ? 24.923 9.179 9.260 1.00 13.75 351 LEU A C 1
ATOM 2624 O O . LEU A 1 351 ? 23.915 9.031 9.946 1.00 14.10 351 LEU A O 1
ATOM 2629 N N . THR A 1 352 ? 24.880 9.675 8.029 1.00 10.99 352 THR A N 1
ATOM 2630 C CA . THR A 1 352 ? 23.620 10.136 7.459 1.00 12.60 352 THR A CA 1
ATOM 2631 C C . THR A 1 352 ? 23.161 9.417 6.193 1.00 14.02 352 THR A C 1
ATOM 2632 O O . THR A 1 352 ? 22.311 9.936 5.458 1.00 9.90 352 THR A O 1
ATOM 2636 N N . VAL A 1 353 ? 23.691 8.212 5.975 1.00 15.96 353 VAL A N 1
ATOM 2637 C CA . VAL A 1 353 ? 23.371 7.375 4.806 1.00 16.18 353 VAL A CA 1
ATOM 2638 C C . VAL A 1 353 ? 21.903 7.385 4.390 1.00 14.60 353 VAL A C 1
ATOM 2639 O O . VAL A 1 353 ? 21.586 7.512 3.207 1.00 16.26 353 VAL A O 1
ATOM 2643 N N . THR A 1 354 ? 21.017 7.257 5.369 1.00 18.14 354 THR A N 1
ATOM 2644 C CA . THR A 1 354 ? 19.564 7.235 5.153 1.00 21.04 354 THR A CA 1
ATOM 2645 C C . THR A 1 354 ? 19.033 8.406 4.334 1.00 19.90 354 THR A C 1
ATOM 2646 O O . THR A 1 354 ? 18.058 8.261 3.595 1.00 20.88 354 THR A O 1
ATOM 2650 N N . LYS A 1 355 ? 19.623 9.579 4.526 1.00 17.91 355 LYS A N 1
ATOM 2651 C CA . LYS A 1 355 ? 19.183 10.765 3.804 1.00 19.63 355 LYS A CA 1
ATOM 2652 C C . LYS A 1 355 ? 20.138 11.198 2.679 1.00 18.30 355 LYS A C 1
ATOM 2653 O O . LYS A 1 355 ? 20.043 12.309 2.157 1.00 20.95 355 LYS A O 1
ATOM 2659 N N . GLY A 1 356 ? 21.051 10.306 2.312 1.00 18.28 356 GLY A N 1
ATOM 2660 C CA . GLY A 1 356 ? 21.990 10.576 1.237 1.00 17.88 356 GLY A CA 1
ATOM 2661 C C . GLY A 1 356 ? 22.766 11.877 1.281 1.00 17.22 356 GLY A C 1
ATOM 2662 O O . GLY A 1 356 ? 23.102 12.385 2.352 1.00 17.90 356 GLY A O 1
ATOM 2663 N N . LEU A 1 357 ? 23.031 12.423 0.094 1.00 15.50 357 LEU A N 1
ATOM 2664 C CA . LEU A 1 357 ? 23.797 13.661 -0.068 1.00 13.42 357 LEU A CA 1
ATOM 2665 C C . LEU A 1 357 ? 23.196 14.895 0.581 1.00 9.58 357 LEU A C 1
ATOM 2666 O O . LEU A 1 357 ? 23.922 15.694 1.160 1.00 12.94 357 LEU A O 1
ATOM 2671 N N . ARG A 1 358 ? 21.882 15.056 0.458 1.00 9.78 358 ARG A N 1
ATOM 2672 C CA . ARG A 1 358 ? 21.192 16.199 1.034 1.00 9.08 358 ARG A CA 1
ATOM 2673 C C . ARG A 1 358 ? 21.316 16.140 2.553 1.00 11.32 358 ARG A C 1
ATOM 2674 O O . ARG A 1 358 ? 21.704 17.120 3.196 1.00 10.11 358 ARG A O 1
ATOM 2676 N N . GLY A 1 359 ? 20.999 14.973 3.110 1.00 11.95 359 GLY A N 1
ATOM 2677 C CA . GLY A 1 359 ? 21.095 14.776 4.542 1.00 10.84 359 GLY A CA 1
ATOM 2678 C C . GLY A 1 359 ? 22.502 15.042 5.016 1.00 10.24 359 GLY A C 1
ATOM 2679 O O . GLY A 1 359 ? 22.701 15.679 6.047 1.00 14.40 359 GLY A O 1
ATOM 2680 N N . ALA A 1 360 ? 23.485 14.558 4.264 1.00 9.20 360 ALA A N 1
ATOM 2681 C CA . ALA A 1 360 ? 24.884 14.767 4.625 1.00 9.38 360 ALA A CA 1
ATOM 2682 C C . ALA A 1 360 ? 25.283 16.238 4.504 1.00 14.46 360 ALA A C 1
ATOM 2683 O O . ALA A 1 360 ? 26.110 16.724 5.268 1.00 14.68 360 ALA A O 1
ATOM 2685 N N . GLN A 1 361 ? 24.710 16.934 3.525 1.00 16.33 361 GLN A N 1
ATOM 2686 C CA . GLN A 1 361 ? 25.018 18.344 3.310 1.00 16.96 361 GLN A CA 1
ATOM 2687 C C . GLN A 1 361 ? 24.421 19.173 4.437 1.00 12.68 361 GLN A C 1
ATOM 2688 O O . GLN A 1 361 ? 25.128 19.948 5.071 1.00 12.26 361 GLN A O 1
ATOM 2694 N N . ALA A 1 362 ? 23.130 18.976 4.699 1.00 10.16 362 ALA A N 1
ATOM 2695 C CA . ALA A 1 362 ? 22.427 19.694 5.758 1.00 10.38 362 ALA A CA 1
ATOM 2696 C C . ALA A 1 362 ? 23.123 19.510 7.104 1.00 9.99 362 ALA A C 1
ATOM 2697 O O . ALA A 1 362 ? 23.219 20.443 7.902 1.00 11.75 362 ALA A O 1
ATOM 2699 N N . THR A 1 363 ? 23.644 18.310 7.332 1.00 8.74 363 THR A N 1
ATOM 2700 C CA . THR A 1 363 ? 24.336 17.996 8.569 1.00 8.93 363 THR A CA 1
ATOM 2701 C C . THR A 1 363 ? 25.710 18.635 8.645 1.00 7.14 363 THR A C 1
ATOM 2702 O O . THR A 1 363 ? 26.069 19.217 9.668 1.00 8.38 363 THR A O 1
ATOM 2706 N N . TYR A 1 364 ? 26.488 18.522 7.574 1.00 7.45 364 TYR A N 1
ATOM 2707 C CA . TYR A 1 364 ? 27.821 19.117 7.558 1.00 11.17 364 TYR A CA 1
ATOM 2708 C C . TYR A 1 364 ? 27.707 20.634 7.726 1.00 12.13 364 TYR A C 1
ATOM 2709 O O . TYR A 1 364 ? 28.567 21.261 8.341 1.00 13.34 364 TYR A O 1
ATOM 2718 N N . GLU A 1 365 ? 26.645 21.207 7.168 1.00 12.19 365 GLU A N 1
ATOM 2719 C CA . GLU A 1 365 ? 26.406 22.637 7.254 1.00 18.14 365 GLU A CA 1
ATOM 2720 C C . GLU A 1 365 ? 26.147 23.076 8.691 1.00 18.50 365 GLU A C 1
ATOM 2721 O O . GLU A 1 365 ? 26.854 23.938 9.211 1.00 20.65 365 GLU A O 1
ATOM 2727 N N . VAL A 1 366 ? 25.158 22.461 9.338 1.00 18.12 366 VAL A N 1
ATOM 2728 C CA . VAL A 1 366 ? 24.809 22.811 10.714 1.00 15.06 366 VAL A CA 1
ATOM 2729 C C . VAL A 1 366 ? 25.959 22.664 11.708 1.00 15.23 366 VAL A C 1
ATOM 2730 O O . VAL A 1 366 ? 26.202 23.562 12.513 1.00 17.22 366 VAL A O 1
ATOM 2734 N N . TYR A 1 367 ? 26.692 21.558 11.627 1.00 11.79 367 TYR A N 1
ATOM 2735 C CA . TYR A 1 367 ? 27.805 21.317 12.540 1.00 9.86 367 TYR A CA 1
ATOM 2736 C C . TYR A 1 367 ? 29.060 22.117 12.273 1.00 10.39 367 TYR A C 1
ATOM 2737 O O . TYR A 1 367 ? 29.946 22.162 13.124 1.00 11.01 367 TYR A O 1
ATOM 2746 N N . THR A 1 368 ? 29.167 22.712 11.084 1.00 12.32 368 THR A N 1
ATOM 2747 C CA . THR A 1 368 ? 30.340 23.522 10.768 1.00 12.92 368 THR A CA 1
ATOM 2748 C C . THR A 1 368 ? 30.045 25.011 10.920 1.00 14.98 368 THR A C 1
ATOM 2749 O O . THR A 1 368 ? 30.967 25.828 10.919 1.00 19.93 368 THR A O 1
ATOM 2753 N N . GLU A 1 369 ? 28.769 25.356 11.080 1.00 17.08 369 GLU A N 1
ATOM 2754 C CA . GLU A 1 369 ? 28.357 26.751 11.266 1.00 19.50 369 GLU A CA 1
ATOM 2755 C C . GLU A 1 369 ? 29.073 27.445 12.432 1.00 21.01 369 GLU A C 1
ATOM 2756 O O . GLU A 1 369 ? 29.449 28.612 12.319 1.00 23.93 369 GLU A O 1
ATOM 2762 N N . PRO A 1 370 ? 29.239 26.752 13.579 1.00 22.74 370 PRO A N 1
ATOM 2763 C CA . PRO A 1 370 ? 29.927 27.376 14.715 1.00 23.83 370 PRO A CA 1
ATOM 2764 C C . PRO A 1 370 ? 31.448 27.449 14.552 1.00 23.60 370 PRO A C 1
ATOM 2765 O O . PRO A 1 370 ? 32.155 27.922 15.447 1.00 24.81 370 PRO A O 1
ATOM 2769 N N . TRP A 1 371 ? 31.949 26.978 13.414 1.00 24.60 371 TRP A N 1
ATOM 2770 C CA . TRP A 1 371 ? 33.387 27.004 13.143 1.00 25.32 371 TRP A CA 1
ATOM 2771 C C . TRP A 1 371 ? 33.870 28.411 12.795 1.00 27.05 371 TRP A C 1
ATOM 2772 O O . TRP A 1 371 ? 35.080 28.668 12.753 1.00 27.28 371 TRP A O 1
ATOM 2783 N N . ALA A 1 372 ? 32.917 29.309 12.542 1.00 27.29 372 ALA A N 1
ATOM 2784 C CA . ALA A 1 372 ? 33.210 30.699 12.197 1.00 31.34 372 ALA A CA 1
ATOM 2785 C C . ALA A 1 372 ? 34.315 30.771 11.142 1.00 32.98 372 ALA A C 1
ATOM 2786 O O . ALA A 1 372 ? 35.255 31.564 11.254 1.00 35.73 372 ALA A O 1
ATOM 2788 N N . GLN A 1 373 ? 34.211 29.874 10.162 1.00 33.83 373 GLN A N 1
ATOM 2789 C CA . GLN A 1 373 ? 35.145 29.750 9.045 1.00 34.17 373 GLN A CA 1
ATOM 2790 C C . GLN A 1 373 ? 36.619 30.042 9.323 1.00 37.20 373 GLN A C 1
ATOM 2791 O O . GLN A 1 373 ? 37.315 30.658 8.508 1.00 39.03 373 GLN A O 1
ATOM 2797 N N . ASP A 1 374 ? 37.095 29.558 10.466 1.00 37.73 374 ASP A N 1
ATOM 2798 C CA . ASP A 1 374 ? 38.486 29.733 10.870 1.00 38.61 374 ASP A CA 1
ATOM 2799 C C . ASP A 1 374 ? 38.780 28.797 12.044 1.00 38.38 374 ASP A C 1
ATOM 2800 O O . ASP A 1 374 ? 39.664 29.056 12.869 1.00 36.81 374 ASP A O 1
ATOM 2805 N N . SER A 1 375 ? 38.054 27.680 12.069 1.00 36.60 375 SER A N 1
ATOM 2806 C CA . SER A 1 375 ? 38.162 26.661 13.112 1.00 34.77 375 SER A CA 1
ATOM 2807 C C . SER A 1 375 ? 39.551 26.071 13.343 1.00 32.92 375 SER A C 1
ATOM 2808 O O . SER A 1 375 ? 40.292 25.789 12.400 1.00 32.25 375 SER A O 1
ATOM 2811 N N . SER A 1 376 ? 39.886 25.887 14.617 1.00 31.83 376 SER A N 1
ATOM 2812 C CA . SER A 1 376 ? 41.162 25.302 15.015 1.00 29.63 376 SER A CA 1
ATOM 2813 C C . SER A 1 376 ? 40.982 23.789 14.986 1.00 28.87 376 SER A C 1
ATOM 2814 O O . SER A 1 376 ? 39.865 23.295 14.821 1.00 30.11 376 SER A O 1
ATOM 2817 N N . GLN A 1 377 ? 42.073 23.053 15.151 1.00 26.81 377 GLN A N 1
ATOM 2818 C CA . GLN A 1 377 ? 41.995 21.602 15.156 1.00 25.55 377 GLN A CA 1
ATOM 2819 C C . GLN A 1 377 ? 41.138 21.122 16.324 1.00 26.66 377 GLN A C 1
ATOM 2820 O O . GLN A 1 377 ? 40.231 20.307 16.145 1.00 28.40 377 GLN A O 1
ATOM 2826 N N . GLU A 1 378 ? 41.395 21.675 17.505 1.00 24.91 378 GLU A N 1
ATOM 2827 C CA . GLU A 1 378 ? 40.634 21.323 18.694 1.00 24.54 378 GLU A CA 1
ATOM 2828 C C . GLU A 1 378 ? 39.137 21.509 18.445 1.00 23.74 378 GLU A C 1
ATOM 2829 O O . GLU A 1 378 ? 38.323 20.700 18.882 1.00 22.34 378 GLU A O 1
ATOM 2835 N N . THR A 1 379 ? 38.794 22.559 17.704 1.00 22.08 379 THR A N 1
ATOM 2836 C CA . THR A 1 379 ? 37.409 22.880 17.389 1.00 20.08 379 THR A CA 1
ATOM 2837 C C . THR A 1 379 ? 36.759 21.833 16.497 1.00 21.13 379 THR A C 1
ATOM 2838 O O . THR A 1 379 ? 35.618 21.425 16.722 1.00 21.24 379 THR A O 1
ATOM 2842 N N . ARG A 1 380 ? 37.488 21.412 15.473 1.00 18.29 380 ARG A N 1
ATOM 2843 C CA . ARG A 1 380 ? 36.980 20.422 14.533 1.00 18.95 380 ARG A CA 1
ATOM 2844 C C . ARG A 1 380 ? 36.795 19.062 15.203 1.00 14.41 380 ARG A C 1
ATOM 2845 O O . ARG A 1 380 ? 35.774 18.406 15.021 1.00 13.99 380 ARG A O 1
ATOM 2853 N N . LYS A 1 381 ? 37.790 18.661 15.983 1.00 14.57 381 LYS A N 1
ATOM 2854 C CA . LYS A 1 381 ? 37.765 17.386 16.689 1.00 16.89 381 LYS A CA 1
ATOM 2855 C C . LYS A 1 381 ? 36.636 17.365 17.718 1.00 15.08 381 LYS A C 1
ATOM 2856 O O . LYS A 1 381 ? 35.924 16.370 17.854 1.00 16.82 381 LYS A O 1
ATOM 2862 N N . LYS A 1 382 ? 36.433 18.496 18.382 1.00 15.54 382 LYS A N 1
ATOM 2863 C CA . LYS A 1 382 ? 35.384 18.635 19.379 1.00 15.01 382 LYS A CA 1
ATOM 2864 C C . LYS A 1 382 ? 34.020 18.512 18.695 1.00 14.51 382 LYS A C 1
ATOM 2865 O O . LYS A 1 382 ? 33.090 17.901 19.230 1.00 13.04 382 LYS A O 1
ATOM 2871 N N . THR A 1 383 ? 33.918 19.066 17.492 1.00 9.53 383 THR A N 1
ATOM 2872 C CA . THR A 1 383 ? 32.686 19.010 16.714 1.00 7.77 383 THR A CA 1
ATOM 2873 C C . THR A 1 383 ? 32.374 17.573 16.289 1.00 9.64 383 THR A C 1
ATOM 2874 O O . THR A 1 383 ? 31.207 17.179 16.208 1.00 7.49 383 THR A O 1
ATOM 2878 N N . MET A 1 384 ? 33.414 16.806 15.973 1.00 8.40 384 MET A N 1
ATOM 2879 C CA . MET A 1 384 ? 33.230 15.411 15.582 1.00 10.55 384 MET A CA 1
ATOM 2880 C C . MET A 1 384 ? 32.626 14.658 16.766 1.00 12.52 384 MET A C 1
ATOM 2881 O O . MET A 1 384 ? 31.700 13.859 16.597 1.00 13.32 384 MET A O 1
ATOM 2886 N N . VAL A 1 385 ? 33.139 14.959 17.960 1.00 11.54 385 VAL A N 1
ATOM 2887 C CA . VAL A 1 385 ? 32.659 14.350 19.196 1.00 9.29 385 VAL A CA 1
ATOM 2888 C C . VAL A 1 385 ? 31.197 14.740 19.416 1.00 11.08 385 VAL A C 1
ATOM 2889 O O . VAL A 1 385 ? 30.359 13.877 19.686 1.00 7.35 385 VAL A O 1
ATOM 2893 N N . ASP A 1 386 ? 30.884 16.027 19.245 1.00 7.24 386 ASP A N 1
ATOM 2894 C CA . ASP A 1 386 ? 29.511 16.502 19.412 1.00 8.79 386 ASP A CA 1
ATOM 2895 C C . ASP A 1 386 ? 28.544 15.820 18.465 1.00 9.32 386 ASP A C 1
ATOM 2896 O O . ASP A 1 386 ? 27.402 15.545 18.824 1.00 10.40 386 ASP A O 1
ATOM 2901 N N . LEU A 1 387 ? 28.992 15.586 17.234 1.00 10.56 387 LEU A N 1
ATOM 2902 C CA . LEU A 1 387 ? 28.160 14.950 16.225 1.00 8.30 387 LEU A CA 1
ATOM 2903 C C . LEU A 1 387 ? 27.687 13.567 16.678 1.00 4.11 387 LEU A C 1
ATOM 2904 O O . LEU A 1 387 ? 26.494 13.270 16.641 1.00 6.54 387 LEU A O 1
ATOM 2909 N N . GLU A 1 388 ? 28.630 12.726 17.085 1.00 5.79 388 GLU A N 1
ATOM 2910 C CA . GLU A 1 388 ? 28.311 11.372 17.542 1.00 6.98 388 GLU A CA 1
ATOM 2911 C C . GLU A 1 388 ? 27.615 11.374 18.899 1.00 6.33 388 GLU A C 1
ATOM 2912 O O . GLU A 1 388 ? 26.775 10.513 19.173 1.00 7.82 388 GLU A O 1
ATOM 2918 N N . THR A 1 389 ? 27.954 12.349 19.739 1.00 6.54 389 THR A N 1
ATOM 2919 C CA . THR A 1 389 ? 27.317 12.458 21.049 1.00 4.92 389 THR A CA 1
ATOM 2920 C C . THR A 1 389 ? 25.834 12.743 20.795 1.00 6.19 389 THR A C 1
ATOM 2921 O O . THR A 1 389 ? 24.966 12.082 21.356 1.00 7.22 389 THR A O 1
ATOM 2925 N N . ASP A 1 390 ? 25.557 13.660 19.868 1.00 5.44 390 ASP A N 1
ATOM 2926 C CA . ASP A 1 390 ? 24.192 14.023 19.505 1.00 5.99 390 ASP A CA 1
ATOM 2927 C C . ASP A 1 390 ? 23.377 12.869 18.918 1.00 8.09 390 ASP A C 1
ATOM 2928 O O . ASP A 1 390 ? 22.322 12.515 19.445 1.00 10.19 390 ASP A O 1
ATOM 2933 N N . ILE A 1 391 ? 23.848 12.305 17.808 1.00 8.40 391 ILE A N 1
ATOM 2934 C CA . ILE A 1 391 ? 23.136 11.216 17.136 1.00 7.65 391 ILE A CA 1
ATOM 2935 C C . ILE A 1 391 ? 22.967 9.937 17.951 1.00 5.84 391 ILE A C 1
ATOM 2936 O O . ILE A 1 391 ? 21.872 9.372 18.022 1.00 6.25 391 ILE A O 1
ATOM 2941 N N . LEU A 1 392 ? 24.060 9.472 18.532 1.00 4.72 392 LEU A N 1
ATOM 2942 C CA . LEU A 1 392 ? 24.042 8.231 19.285 1.00 6.46 392 LEU A CA 1
ATOM 2943 C C . LEU A 1 392 ? 23.423 8.264 20.669 1.00 7.86 392 LEU A C 1
ATOM 2944 O O . LEU A 1 392 ? 22.817 7.273 21.093 1.00 5.15 392 LEU A O 1
ATOM 2949 N N . PHE A 1 393 ? 23.538 9.403 21.353 1.00 8.34 393 PHE A N 1
ATOM 2950 C CA . PHE A 1 393 ? 23.040 9.505 22.729 1.00 8.94 393 PHE A CA 1
ATOM 2951 C C . PHE A 1 393 ? 22.141 10.684 23.086 1.00 8.91 393 PHE A C 1
ATOM 2952 O O . PHE A 1 393 ? 20.990 10.486 23.501 1.00 7.22 393 PHE A O 1
ATOM 2960 N N . LEU A 1 394 ? 22.653 11.905 22.930 1.00 5.42 394 LEU A N 1
ATOM 2961 C CA . LEU A 1 394 ? 21.880 13.083 23.310 1.00 3.10 394 LEU A CA 1
ATOM 2962 C C . LEU A 1 394 ? 20.484 13.217 22.708 1.00 7.00 394 LEU A C 1
ATOM 2963 O O . LEU A 1 394 ? 19.499 13.281 23.449 1.00 6.83 394 LEU A O 1
ATOM 2968 N N . ILE A 1 395 ? 20.378 13.208 21.381 1.00 7.06 395 ILE A N 1
ATOM 2969 C CA . ILE A 1 395 ? 19.080 13.355 20.746 1.00 6.57 395 ILE A CA 1
ATOM 2970 C C . ILE A 1 395 ? 18.050 12.270 21.090 1.00 8.70 395 ILE A C 1
ATOM 2971 O O . ILE A 1 395 ? 16.901 12.591 21.421 1.00 6.44 395 ILE A O 1
ATOM 2976 N N . PRO A 1 396 ? 18.415 10.979 20.962 1.00 8.57 396 PRO A N 1
ATOM 2977 C CA . PRO A 1 396 ? 17.402 9.968 21.302 1.00 7.87 396 PRO A CA 1
ATOM 2978 C C . PRO A 1 396 ? 16.996 10.006 22.780 1.00 7.83 396 PRO A C 1
ATOM 2979 O O . PRO A 1 396 ? 15.854 9.695 23.119 1.00 9.39 396 PRO A O 1
ATOM 2983 N N . THR A 1 397 ? 17.920 10.425 23.641 1.00 6.35 397 THR A N 1
ATOM 2984 C CA . THR A 1 397 ? 17.639 10.539 25.070 1.00 6.25 397 THR A CA 1
ATOM 2985 C C . THR A 1 397 ? 16.679 11.711 25.267 1.00 9.27 397 THR A C 1
ATOM 2986 O O . THR A 1 397 ? 15.697 11.595 26.000 1.00 8.36 397 THR A O 1
ATOM 2990 N N . LYS A 1 398 ? 16.935 12.819 24.565 1.00 10.02 398 LYS A N 1
ATOM 2991 C CA . LYS A 1 398 ? 16.073 13.993 24.666 1.00 8.71 398 LYS A CA 1
ATOM 2992 C C . LYS A 1 398 ? 14.630 13.664 24.286 1.00 9.56 398 LYS A C 1
ATOM 2993 O O . LYS A 1 398 ? 13.701 14.070 24.982 1.00 6.98 398 LYS A O 1
ATOM 2999 N N . ILE A 1 399 ? 14.431 12.920 23.199 1.00 9.38 399 ILE A N 1
ATOM 3000 C CA . ILE A 1 399 ? 13.067 12.565 22.809 1.00 9.50 399 ILE A CA 1
ATOM 3001 C C . ILE A 1 399 ? 12.455 11.492 23.725 1.00 8.78 399 ILE A C 1
ATOM 3002 O O . ILE A 1 399 ? 11.243 11.498 23.962 1.00 9.78 399 ILE A O 1
ATOM 3007 N N . ALA A 1 400 ? 13.293 10.603 24.263 1.00 9.97 400 ALA A N 1
ATOM 3008 C CA . ALA A 1 400 ? 12.827 9.548 25.179 1.00 10.05 400 ALA A CA 1
ATOM 3009 C C . ALA A 1 400 ? 12.305 10.207 26.457 1.00 10.05 400 ALA A C 1
ATOM 3010 O O . ALA A 1 400 ? 11.209 9.897 26.924 1.00 8.22 400 ALA A O 1
ATOM 3012 N N . VAL A 1 401 ? 13.098 11.139 26.984 1.00 9.81 401 VAL A N 1
ATOM 3013 C CA . VAL A 1 401 ? 12.750 11.898 28.185 1.00 10.22 401 VAL A CA 1
ATOM 3014 C C . VAL A 1 401 ? 11.478 12.685 27.923 1.00 10.12 401 VAL A C 1
ATOM 3015 O O . VAL A 1 401 ? 10.563 12.706 28.749 1.00 10.80 401 VAL A O 1
ATOM 3019 N N . ALA A 1 402 ? 11.411 13.300 26.746 1.00 9.98 402 ALA A N 1
ATOM 3020 C CA . ALA A 1 402 ? 10.252 14.086 26.369 1.00 9.78 402 ALA A CA 1
ATOM 3021 C C . ALA A 1 402 ? 9.019 13.208 26.204 1.00 12.37 402 ALA A C 1
ATOM 3022 O O . ALA A 1 402 ? 7.923 13.587 26.613 1.00 15.26 402 ALA A O 1
ATOM 3024 N N . GLN A 1 403 ? 9.214 12.031 25.615 1.00 12.15 403 GLN A N 1
ATOM 3025 C CA . GLN A 1 403 ? 8.131 11.082 25.372 1.00 14.35 403 GLN A CA 1
ATOM 3026 C C . GLN A 1 403 ? 7.623 10.551 26.702 1.00 11.84 403 GLN A C 1
ATOM 3027 O O . GLN A 1 403 ? 6.423 10.358 26.893 1.00 13.56 403 GLN A O 1
ATOM 3033 N N . HIS A 1 404 ? 8.554 10.292 27.607 1.00 10.88 404 HIS A N 1
ATOM 3034 C CA . HIS A 1 404 ? 8.198 9.795 28.925 1.00 14.51 404 HIS A CA 1
ATOM 3035 C C . HIS A 1 404 ? 7.390 10.839 29.695 1.00 14.22 404 HIS A C 1
ATOM 3036 O O . HIS A 1 404 ? 6.363 10.515 30.288 1.00 13.37 404 HIS A O 1
ATOM 3043 N N . LYS A 1 405 ? 7.853 12.087 29.682 1.00 14.07 405 LYS A N 1
ATOM 3044 C CA . LYS A 1 405 ? 7.152 13.161 30.378 1.00 13.79 405 LYS A CA 1
ATOM 3045 C C . LYS A 1 405 ? 5.739 13.334 29.842 1.00 16.16 405 LYS A C 1
ATOM 3046 O O . LYS A 1 405 ? 4.782 13.371 30.605 1.00 15.90 405 LYS A O 1
ATOM 3052 N N . SER A 1 406 ? 5.615 13.386 28.520 1.00 16.95 406 SER A N 1
ATOM 3053 C CA . SER A 1 406 ? 4.323 13.573 27.871 1.00 19.08 406 SER A CA 1
ATOM 3054 C C . SER A 1 406 ? 3.291 12.480 28.130 1.00 18.61 406 SER A C 1
ATOM 3055 O O . SER A 1 406 ? 2.092 12.752 28.177 1.00 19.62 406 SER A O 1
ATOM 3058 N N . HIS A 1 407 ? 3.749 11.245 28.279 1.00 19.38 407 HIS A N 1
ATOM 3059 C CA . HIS A 1 407 ? 2.835 10.133 28.499 1.00 20.75 407 HIS A CA 1
ATOM 3060 C C . HIS A 1 407 ? 2.721 9.692 29.946 1.00 18.21 407 HIS A C 1
ATOM 3061 O O . HIS A 1 407 ? 1.799 8.960 30.299 1.00 17.53 407 HIS A O 1
ATOM 3068 N N . ALA A 1 408 ? 3.653 10.145 30.776 1.00 17.83 408 ALA A N 1
ATOM 3069 C CA . ALA A 1 408 ? 3.664 9.789 32.186 1.00 18.77 408 ALA A CA 1
ATOM 3070 C C . ALA A 1 408 ? 2.348 10.110 32.868 1.00 21.53 408 ALA A C 1
ATOM 3071 O O . ALA A 1 408 ? 1.696 11.111 32.561 1.00 21.89 408 ALA A O 1
ATOM 3073 N N . LYS A 1 409 ? 1.930 9.211 33.751 1.00 24.32 409 LYS A N 1
ATOM 3074 C CA . LYS A 1 409 ? 0.702 9.403 34.498 1.00 25.74 409 LYS A CA 1
ATOM 3075 C C . LYS A 1 409 ? 1.101 9.834 35.904 1.00 26.04 409 LYS A C 1
ATOM 3076 O O . LYS A 1 409 ? 1.208 11.028 36.186 1.00 26.55 409 LYS A O 1
ATOM 3082 N N . SER A 1 410 ? 1.389 8.863 36.762 1.00 25.79 410 SER A N 1
ATOM 3083 C CA . SER A 1 410 ? 1.798 9.162 38.126 1.00 26.98 410 SER A CA 1
ATOM 3084 C C . SER A 1 410 ? 3.298 8.898 38.270 1.00 23.95 410 SER A C 1
ATOM 3085 O O . SER A 1 410 ? 3.775 8.490 39.331 1.00 29.55 410 SER A O 1
ATOM 3088 N N . ALA A 1 411 ? 4.039 9.151 37.200 1.00 17.23 411 ALA A N 1
ATOM 3089 C CA . ALA A 1 411 ? 5.479 8.930 37.196 1.00 14.91 411 ALA A CA 1
ATOM 3090 C C . ALA A 1 411 ? 6.274 10.219 36.998 1.00 12.32 411 ALA A C 1
ATOM 3091 O O . ALA A 1 411 ? 5.846 11.113 36.270 1.00 12.44 411 ALA A O 1
ATOM 3093 N N . ASN A 1 412 ? 7.446 10.287 37.625 1.00 13.37 412 ASN A N 1
ATOM 3094 C CA . ASN A 1 412 ? 8.329 11.444 37.508 1.00 11.29 412 ASN A CA 1
ATOM 3095 C C . ASN A 1 412 ? 9.315 11.230 36.365 1.00 11.19 412 ASN A C 1
ATOM 3096 O O . ASN A 1 412 ? 9.622 10.095 35.995 1.00 8.46 412 ASN A O 1
ATOM 3101 N N . THR A 1 413 ? 9.821 12.335 35.826 1.00 8.18 413 THR A N 1
ATOM 3102 C CA . THR A 1 413 ? 10.794 12.292 34.747 1.00 4.93 413 THR A CA 1
ATOM 3103 C C . THR A 1 413 ? 11.881 13.291 35.102 1.00 5.35 413 THR A C 1
ATOM 3104 O O . THR A 1 413 ? 11.580 14.431 35.449 1.00 7.23 413 THR A O 1
ATOM 3108 N N . TYR A 1 414 ? 13.131 12.840 35.040 1.00 3.05 414 TYR A N 1
ATOM 3109 C CA . TYR A 1 414 ? 14.302 13.665 35.318 1.00 6.11 414 TYR A CA 1
ATOM 3110 C C . TYR A 1 414 ? 15.315 13.400 34.208 1.00 9.24 414 TYR A C 1
ATOM 3111 O O . TYR A 1 414 ? 15.288 12.339 33.583 1.00 9.49 414 TYR A O 1
ATOM 3120 N N . THR A 1 415 ? 16.218 14.352 33.982 1.00 7.56 415 THR A N 1
ATOM 3121 C CA . THR A 1 415 ? 17.268 14.185 32.984 1.00 5.97 415 THR A CA 1
ATOM 3122 C C . THR A 1 415 ? 18.516 14.914 33.469 1.00 6.26 415 THR A C 1
ATOM 3123 O O . THR A 1 415 ? 18.427 15.867 34.243 1.00 7.81 415 THR A O 1
ATOM 3127 N N . TYR A 1 416 ? 19.680 14.403 33.096 1.00 4.80 416 TYR A N 1
ATOM 3128 C CA . TYR A 1 416 ? 20.944 14.996 33.506 1.00 3.47 416 TYR A CA 1
ATOM 3129 C C . TYR A 1 416 ? 21.964 14.972 32.380 1.00 7.78 416 TYR A C 1
ATOM 3130 O O . TYR A 1 416 ? 21.821 14.239 31.396 1.00 7.95 416 TYR A O 1
ATOM 3139 N N . LEU A 1 417 ? 23.049 15.698 32.610 1.00 7.83 417 LEU A N 1
ATOM 3140 C CA . LEU A 1 417 ? 24.167 15.753 31.700 1.00 6.89 417 LEU A CA 1
ATOM 3141 C C . LEU A 1 417 ? 25.366 15.587 32.621 1.00 8.11 417 LEU A C 1
ATOM 3142 O O . LEU A 1 417 ? 25.617 16.437 33.481 1.00 8.69 417 LEU A O 1
ATOM 3147 N N . PHE A 1 418 ? 26.057 14.457 32.497 1.00 5.03 418 PHE A N 1
ATOM 3148 C CA . PHE A 1 418 ? 27.237 14.184 33.313 1.00 6.18 418 PHE A CA 1
ATOM 3149 C C . PHE A 1 418 ? 28.415 14.799 32.572 1.00 7.62 418 PHE A C 1
ATOM 3150 O O . PHE A 1 418 ? 28.741 14.406 31.449 1.00 5.03 418 PHE A O 1
ATOM 3158 N N . SER A 1 419 ? 29.057 15.773 33.200 1.00 10.80 419 SER A N 1
ATOM 3159 C CA . SER A 1 419 ? 30.153 16.463 32.541 1.00 13.06 419 SER A CA 1
ATOM 3160 C C . SER A 1 419 ? 31.477 16.488 33.273 1.00 13.91 419 SER A C 1
ATOM 3161 O O . SER A 1 419 ? 32.320 17.336 32.976 1.00 14.87 419 SER A O 1
ATOM 3164 N N . GLN A 1 420 ? 31.662 15.587 34.239 1.00 13.92 420 GLN A N 1
ATOM 3165 C CA . GLN A 1 420 ? 32.926 15.523 34.963 1.00 16.02 420 GLN A CA 1
ATOM 3166 C C . GLN A 1 420 ? 34.017 15.159 33.942 1.00 20.72 420 GLN A C 1
ATOM 3167 O O . GLN A 1 420 ? 33.995 14.074 33.356 1.00 20.33 420 GLN A O 1
ATOM 3173 N N . PRO A 1 421 ? 34.960 16.089 33.689 1.00 22.77 421 PRO A N 1
ATOM 3174 C CA . PRO A 1 421 ? 36.057 15.891 32.735 1.00 22.97 421 PRO A CA 1
ATOM 3175 C C . PRO A 1 421 ? 36.901 14.637 32.929 1.00 24.57 421 PRO A C 1
ATOM 3176 O O . PRO A 1 421 ? 37.280 14.287 34.045 1.00 27.83 421 PRO A O 1
ATOM 3180 N N . SER A 1 422 ? 37.189 13.969 31.816 1.00 25.77 422 SER A N 1
ATOM 3181 C CA . SER A 1 422 ? 37.985 12.748 31.814 1.00 29.13 422 SER A CA 1
ATOM 3182 C C . SER A 1 422 ? 39.380 12.999 32.363 1.00 30.76 422 SER A C 1
ATOM 3183 O O . SER A 1 422 ? 39.976 14.050 32.120 1.00 31.02 422 SER A O 1
ATOM 3186 N N . ARG A 1 423 ? 39.891 12.021 33.104 1.00 34.07 423 ARG A N 1
ATOM 3187 C CA . ARG A 1 423 ? 41.223 12.107 33.690 1.00 37.97 423 ARG A CA 1
ATOM 3188 C C . ARG A 1 423 ? 42.220 11.303 32.844 1.00 37.77 423 ARG A C 1
ATOM 3189 O O . ARG A 1 423 ? 43.383 11.148 33.214 1.00 37.77 423 ARG A O 1
ATOM 3197 N N . MET A 1 424 ? 41.756 10.820 31.693 1.00 38.00 424 MET A N 1
ATOM 3198 C CA . MET A 1 424 ? 42.586 10.034 30.778 1.00 38.50 424 MET A CA 1
ATOM 3199 C C . MET A 1 424 ? 43.723 10.841 30.158 1.00 36.41 424 MET A C 1
ATOM 3200 O O . MET A 1 424 ? 43.491 11.822 29.446 1.00 31.74 424 MET A O 1
ATOM 3205 N N . PRO A 1 425 ? 44.973 10.426 30.419 1.00 36.43 425 PRO A N 1
ATOM 3206 C CA . PRO A 1 425 ? 46.172 11.089 29.902 1.00 37.45 425 PRO A CA 1
ATOM 3207 C C . PRO A 1 425 ? 46.284 10.983 28.387 1.00 37.85 425 PRO A C 1
ATOM 3208 O O . PRO A 1 425 ? 46.745 11.920 27.729 1.00 41.02 425 PRO A O 1
ATOM 3212 N N . ILE A 1 426 ? 45.843 9.854 27.836 1.00 35.26 426 ILE A N 1
ATOM 3213 C CA . ILE A 1 426 ? 45.912 9.628 26.393 1.00 35.62 426 ILE A CA 1
ATOM 3214 C C . ILE A 1 426 ? 45.037 10.576 25.567 1.00 36.30 426 ILE A C 1
ATOM 3215 O O . ILE A 1 426 ? 45.410 10.959 24.455 1.00 39.50 426 ILE A O 1
ATOM 3220 N N . TYR A 1 427 ? 43.891 10.968 26.120 1.00 35.37 427 TYR A N 1
ATOM 3221 C CA . TYR A 1 427 ? 42.965 11.866 25.435 1.00 33.03 427 TYR A CA 1
ATOM 3222 C C . TYR A 1 427 ? 43.380 13.328 25.610 1.00 32.90 427 TYR A C 1
ATOM 3223 O O . TYR A 1 427 ? 44.132 13.660 26.528 1.00 32.05 427 TYR A O 1
ATOM 3232 N N . PRO A 1 428 ? 42.909 14.217 24.714 1.00 30.59 428 PRO A N 1
ATOM 3233 C CA . PRO A 1 428 ? 43.220 15.653 24.746 1.00 31.69 428 PRO A CA 1
ATOM 3234 C C . PRO A 1 428 ? 42.768 16.398 26.009 1.00 30.78 428 PRO A C 1
ATOM 3235 O O . PRO A 1 428 ? 41.795 16.018 26.662 1.00 28.15 428 PRO A O 1
ATOM 3239 N N . LYS A 1 429 ? 43.482 17.477 26.323 1.00 30.77 429 LYS A N 1
ATOM 3240 C CA . LYS A 1 429 ? 43.210 18.300 27.500 1.00 29.54 429 LYS A CA 1
ATOM 3241 C C . LYS A 1 429 ? 41.792 18.861 27.581 1.00 27.16 429 LYS A C 1
ATOM 3242 O O . LYS A 1 429 ? 41.282 19.102 28.676 1.00 27.58 429 LYS A O 1
ATOM 3244 N N . TRP A 1 430 ? 41.161 19.067 26.428 1.00 24.35 430 TRP A N 1
ATOM 3245 C CA . TRP A 1 430 ? 39.798 19.605 26.368 1.00 21.93 430 TRP A CA 1
ATOM 3246 C C . TRP A 1 430 ? 38.710 18.550 26.537 1.00 18.62 430 TRP A C 1
ATOM 3247 O O . TRP A 1 430 ? 37.522 18.861 26.417 1.00 17.16 430 TRP A O 1
ATOM 3258 N N . MET A 1 431 ? 39.127 17.306 26.771 1.00 20.15 431 MET A N 1
ATOM 3259 C CA . MET A 1 431 ? 38.216 16.175 26.948 1.00 19.25 431 MET A CA 1
ATOM 3260 C C . MET A 1 431 ? 37.273 16.312 28.129 1.00 17.64 431 MET A C 1
ATOM 3261 O O . MET A 1 431 ? 37.704 16.576 29.250 1.00 18.61 431 MET A O 1
ATOM 3266 N N . GLY A 1 432 ? 35.984 16.121 27.866 1.00 14.67 432 GLY A N 1
ATOM 3267 C CA . GLY A 1 432 ? 34.994 16.174 28.921 1.00 12.56 432 GLY A CA 1
ATOM 3268 C C . GLY A 1 432 ? 34.728 14.761 29.421 1.00 10.42 432 GLY A C 1
ATOM 3269 O O . GLY A 1 432 ? 35.650 13.963 29.564 1.00 12.03 432 GLY A O 1
ATOM 3270 N N . ALA A 1 433 ? 33.463 14.443 29.662 1.00 10.68 433 ALA A N 1
ATOM 3271 C CA . ALA A 1 433 ? 33.077 13.122 30.141 1.00 7.88 433 ALA A CA 1
ATOM 3272 C C . ALA A 1 433 ? 32.842 12.189 28.971 1.00 7.88 433 ALA A C 1
ATOM 3273 O O . ALA A 1 433 ? 31.907 12.371 28.205 1.00 6.86 433 ALA A O 1
ATOM 3275 N N . ASP A 1 434 ? 33.671 11.165 28.850 1.00 9.34 434 ASP A N 1
ATOM 3276 C CA . ASP A 1 434 ? 33.518 10.202 27.767 1.00 7.92 434 ASP A CA 1
ATOM 3277 C C . ASP A 1 434 ? 32.443 9.170 28.131 1.00 8.87 434 ASP A C 1
ATOM 3278 O O . ASP A 1 434 ? 31.913 9.163 29.250 1.00 7.45 434 ASP A O 1
ATOM 3283 N N . HIS A 1 435 ? 32.119 8.311 27.172 1.00 6.06 435 HIS A N 1
ATOM 3284 C CA . HIS A 1 435 ? 31.143 7.251 27.384 1.00 8.43 435 HIS A CA 1
ATOM 3285 C C . HIS A 1 435 ? 31.617 6.413 28.570 1.00 7.12 435 HIS A C 1
ATOM 3286 O O . HIS A 1 435 ? 32.822 6.138 28.706 1.00 6.52 435 HIS A O 1
ATOM 3293 N N . ALA A 1 436 ? 30.676 6.076 29.452 1.00 7.66 436 ALA A N 1
ATOM 3294 C CA . ALA A 1 436 ? 30.942 5.251 30.631 1.00 8.66 436 ALA A CA 1
ATOM 3295 C C . ALA A 1 436 ? 31.773 5.884 31.752 1.00 10.48 436 ALA A C 1
ATOM 3296 O O . ALA A 1 436 ? 31.984 5.261 32.794 1.00 7.98 436 ALA A O 1
ATOM 3298 N N . ASP A 1 437 ? 32.217 7.126 31.564 1.00 10.78 437 ASP A N 1
ATOM 3299 C CA . ASP A 1 437 ? 33.019 7.806 32.584 1.00 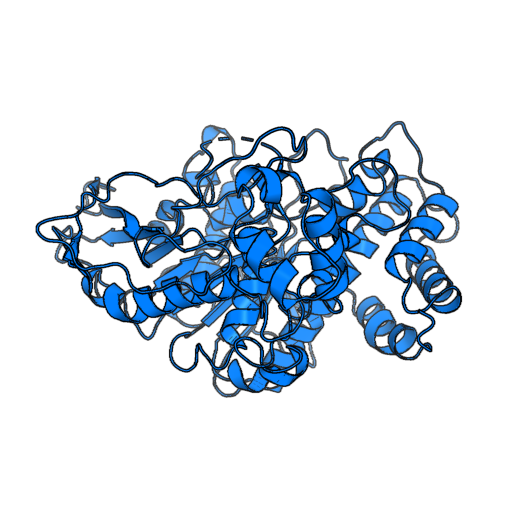10.50 437 ASP A CA 1
ATOM 3300 C C . ASP A 1 437 ? 32.259 7.924 33.908 1.00 9.06 437 ASP A C 1
ATOM 3301 O O . ASP A 1 437 ? 32.859 7.957 34.980 1.00 9.28 437 ASP A O 1
ATOM 3306 N N . ASP A 1 438 ? 30.934 7.939 33.807 1.00 5.05 438 ASP A N 1
ATOM 3307 C CA . ASP A 1 438 ? 30.041 8.042 34.951 1.00 4.58 438 ASP A CA 1
ATOM 3308 C C . ASP A 1 438 ? 30.038 6.808 35.848 1.00 5.52 438 ASP A C 1
ATOM 3309 O O . ASP A 1 438 ? 29.739 6.904 37.035 1.00 5.28 438 ASP A O 1
ATOM 3314 N N . LEU A 1 439 ? 30.352 5.654 35.265 1.00 3.81 439 LEU A N 1
ATOM 3315 C CA . LEU A 1 439 ? 30.341 4.383 35.989 1.00 5.48 439 LEU A CA 1
ATOM 3316 C C . LEU A 1 439 ? 31.123 4.324 37.281 1.00 6.16 439 LEU A C 1
ATOM 3317 O O . LEU A 1 439 ? 30.604 3.858 38.290 1.00 7.89 439 LEU A O 1
ATOM 3322 N N . GLN A 1 440 ? 32.376 4.764 37.244 1.00 6.37 440 GLN A N 1
ATOM 3323 C CA . GLN A 1 440 ? 33.227 4.751 38.424 1.00 8.09 440 GLN A CA 1
ATOM 3324 C C . GLN A 1 440 ? 32.647 5.588 39.567 1.00 7.89 440 GLN A C 1
ATOM 3325 O O . GLN A 1 440 ? 32.926 5.314 40.735 1.00 8.60 440 GLN A O 1
ATOM 3331 N N . TYR A 1 441 ? 31.852 6.599 39.217 1.00 7.31 441 TYR A N 1
ATOM 3332 C CA . TYR A 1 441 ? 31.218 7.477 40.204 1.00 9.01 441 TYR A CA 1
ATOM 3333 C C . TYR A 1 441 ? 29.917 6.847 40.686 1.00 9.84 441 TYR A C 1
ATOM 3334 O O . TYR A 1 441 ? 29.639 6.810 41.884 1.00 10.03 441 TYR A O 1
ATOM 3343 N N . VAL A 1 442 ? 29.120 6.342 39.755 1.00 7.08 442 VAL A N 1
ATOM 3344 C CA . VAL A 1 442 ? 27.874 5.688 40.129 1.00 7.12 442 VAL A CA 1
ATOM 3345 C C . VAL A 1 442 ? 28.166 4.479 41.026 1.00 7.58 442 VAL A C 1
ATOM 3346 O O . VAL A 1 442 ? 27.426 4.212 41.970 1.00 7.92 442 VAL A O 1
ATOM 3350 N N . PHE A 1 443 ? 29.270 3.782 40.765 1.00 9.09 443 PHE A N 1
ATOM 3351 C CA . PHE A 1 443 ? 29.627 2.610 41.561 1.00 8.83 443 PHE A CA 1
ATOM 3352 C C . PHE A 1 443 ? 30.516 2.886 42.762 1.00 10.37 443 PHE A C 1
ATOM 3353 O O . PHE A 1 443 ? 31.016 1.962 43.410 1.00 9.75 443 PHE A O 1
ATOM 3361 N N . GLY A 1 444 ? 30.695 4.168 43.060 1.00 8.40 444 GLY A N 1
ATOM 3362 C CA . GLY A 1 444 ? 31.504 4.576 44.193 1.00 7.66 444 GLY A CA 1
ATOM 3363 C C . GLY A 1 444 ? 32.949 4.133 44.225 1.00 6.29 444 GLY A C 1
ATOM 3364 O O . GLY A 1 444 ? 33.471 3.871 45.296 1.00 6.32 444 GLY A O 1
ATOM 3365 N N . LYS A 1 445 ? 33.611 4.054 43.074 1.00 8.32 445 LYS A N 1
ATOM 3366 C CA . LYS A 1 445 ? 35.018 3.651 43.059 1.00 8.71 445 LYS A CA 1
ATOM 3367 C C . LYS A 1 445 ? 35.948 4.628 43.793 1.00 10.21 445 LYS A C 1
ATOM 3368 O O . LYS A 1 445 ? 37.018 4.232 44.262 1.00 10.94 445 LYS A O 1
ATOM 3374 N N . PRO A 1 446 ? 35.602 5.933 43.831 1.00 10.59 446 PRO A N 1
ATOM 3375 C CA . PRO A 1 446 ? 36.471 6.877 44.544 1.00 12.13 446 PRO A CA 1
ATOM 3376 C C . PRO A 1 446 ? 36.552 6.550 46.044 1.00 12.54 446 PRO A C 1
ATOM 3377 O O . PRO A 1 446 ? 37.472 6.990 46.740 1.00 8.28 446 PRO A O 1
ATOM 3381 N N . PHE A 1 447 ? 35.593 5.754 46.518 1.00 11.20 447 PHE A N 1
ATOM 3382 C CA . PHE A 1 447 ? 35.532 5.328 47.916 1.00 11.65 447 PHE A CA 1
ATOM 3383 C C . PHE A 1 447 ? 36.053 3.900 48.100 1.00 13.64 447 PHE A C 1
ATOM 3384 O O . PHE A 1 447 ? 36.790 3.619 49.045 1.00 14.06 447 PHE A O 1
ATOM 3392 N N . ALA A 1 448 ? 35.656 3.004 47.197 1.00 13.59 448 ALA A N 1
ATOM 3393 C CA . ALA A 1 448 ? 36.072 1.604 47.242 1.00 15.43 448 ALA A CA 1
ATOM 3394 C C . ALA A 1 448 ? 37.577 1.487 47.072 1.00 18.41 448 ALA A C 1
ATOM 3395 O O . ALA A 1 448 ? 38.251 0.783 47.830 1.00 16.69 448 ALA A O 1
ATOM 3397 N N . THR A 1 449 ? 38.089 2.204 46.075 1.00 19.59 449 THR A N 1
ATOM 3398 C CA . THR A 1 449 ? 39.508 2.234 45.743 1.00 22.30 449 THR A CA 1
ATOM 3399 C C . THR A 1 449 ? 39.911 3.709 45.711 1.00 24.97 449 THR A C 1
ATOM 3400 O O . THR A 1 449 ? 40.082 4.296 44.641 1.00 25.18 449 THR A O 1
ATOM 3404 N N . PRO A 1 450 ? 40.079 4.320 46.899 1.00 27.89 450 PRO A N 1
ATOM 3405 C CA . PRO A 1 450 ? 40.447 5.723 47.121 1.00 28.41 450 PRO A CA 1
ATOM 3406 C C . PRO A 1 450 ? 41.783 6.249 46.595 1.00 30.76 450 PRO A C 1
ATOM 3407 O O . PRO A 1 450 ? 41.826 7.327 45.995 1.00 29.60 450 PRO A O 1
ATOM 3411 N N . LEU A 1 451 ? 42.861 5.507 46.840 1.00 32.12 451 LEU A N 1
ATOM 3412 C CA . LEU A 1 451 ? 44.210 5.905 46.426 1.00 32.95 451 LEU A CA 1
ATOM 3413 C C . LEU A 1 451 ? 44.349 6.382 44.973 1.00 33.21 451 LEU A C 1
ATOM 3414 O O . LEU A 1 451 ? 45.248 7.169 44.660 1.00 33.28 451 LEU A O 1
ATOM 3416 N N . GLY A 1 452 ? 43.468 5.915 44.093 1.00 32.77 452 GLY A N 1
ATOM 3417 C CA . GLY A 1 452 ? 43.532 6.336 42.702 1.00 34.03 452 GLY A CA 1
ATOM 3418 C C . GLY A 1 452 ? 42.680 7.560 42.382 1.00 33.24 452 GLY A C 1
ATOM 3419 O O . GLY A 1 452 ? 42.632 8.006 41.233 1.00 35.72 452 GLY A O 1
ATOM 3420 N N . TYR A 1 453 ? 42.032 8.128 43.395 1.00 30.00 453 TYR A N 1
ATOM 3421 C CA . TYR A 1 453 ? 41.165 9.283 43.188 1.00 26.99 453 TYR A CA 1
ATOM 3422 C C . TYR A 1 453 ? 41.483 10.518 44.025 1.00 25.66 453 TYR A C 1
ATOM 3423 O O . TYR A 1 453 ? 42.169 10.437 45.043 1.00 23.66 453 TYR A O 1
ATOM 3432 N N . ARG A 1 454 ? 40.970 11.660 43.567 1.00 23.74 454 ARG A N 1
ATOM 3433 C CA . ARG A 1 454 ? 41.150 12.943 44.241 1.00 22.33 454 ARG A CA 1
ATOM 3434 C C . ARG A 1 454 ? 39.839 13.297 44.942 1.00 19.70 454 ARG A C 1
ATOM 3435 O O . ARG A 1 454 ? 38.809 12.662 44.704 1.00 17.74 454 ARG A O 1
ATOM 3443 N N . ALA A 1 455 ? 39.874 14.331 45.779 1.00 19.12 455 ALA A N 1
ATOM 3444 C CA . ALA A 1 455 ? 38.701 14.765 46.532 1.00 16.72 455 ALA A CA 1
ATOM 3445 C C . ALA A 1 455 ? 37.474 15.062 45.681 1.00 16.55 455 ALA A C 1
ATOM 3446 O O . ALA A 1 455 ? 36.358 14.696 46.048 1.00 19.47 455 ALA A O 1
ATOM 3448 N N . GLN A 1 456 ? 37.675 15.717 44.541 1.00 16.25 456 GLN A N 1
ATOM 3449 C CA . GLN A 1 456 ? 36.562 16.058 43.656 1.00 14.11 456 GLN A CA 1
ATOM 3450 C C . GLN A 1 456 ? 35.840 14.841 43.083 1.00 12.55 456 GLN A C 1
ATOM 3451 O O . GLN A 1 456 ? 34.649 14.903 42.779 1.00 11.49 456 GLN A O 1
ATOM 3457 N N . ASP A 1 457 ? 36.563 13.737 42.941 1.00 11.81 457 ASP A N 1
ATOM 3458 C CA . ASP A 1 457 ? 35.982 12.505 42.424 1.00 11.17 457 ASP A CA 1
ATOM 3459 C C . ASP A 1 457 ? 35.026 11.929 43.467 1.00 10.95 457 ASP A C 1
ATOM 3460 O O . ASP A 1 457 ? 33.923 11.479 43.149 1.00 8.58 457 ASP A O 1
ATOM 3465 N N . ARG A 1 458 ? 35.440 12.006 44.726 1.00 12.34 458 ARG A N 1
ATOM 3466 C CA . ARG A 1 458 ? 34.617 11.521 45.818 1.00 11.89 458 ARG A CA 1
ATOM 3467 C C . ARG A 1 458 ? 33.363 12.379 45.906 1.00 10.27 458 ARG A C 1
ATOM 3468 O O . ARG A 1 458 ? 32.272 11.876 46.187 1.00 10.69 458 ARG A O 1
ATOM 3476 N N . THR A 1 459 ? 33.510 13.662 45.587 1.00 9.74 459 THR A N 1
ATOM 3477 C CA . THR A 1 459 ? 32.385 14.595 45.617 1.00 8.50 459 THR A CA 1
ATOM 3478 C C . THR A 1 459 ? 31.343 14.203 44.580 1.00 7.12 459 THR A C 1
ATOM 3479 O O . THR A 1 459 ? 30.149 14.158 44.881 1.00 8.87 459 THR A O 1
ATOM 3483 N N . VAL A 1 460 ? 31.794 13.938 43.353 1.00 8.35 460 VAL A N 1
ATOM 3484 C CA . VAL A 1 460 ? 30.895 13.533 42.275 1.00 6.03 460 VAL A CA 1
ATOM 3485 C C . VAL A 1 460 ? 30.250 12.184 42.585 1.00 2.13 460 VAL A C 1
ATOM 3486 O O . VAL A 1 460 ? 29.040 12.020 42.433 1.00 4.56 460 VAL A O 1
ATOM 3490 N N . SER A 1 461 ? 31.065 11.227 43.012 1.00 3.49 461 SER A N 1
ATOM 3491 C CA . SER A 1 461 ? 30.578 9.891 43.350 1.00 4.89 461 SER A CA 1
ATOM 3492 C C . SER A 1 461 ? 29.505 9.966 44.446 1.00 5.57 461 SER A C 1
ATOM 3493 O O . SER A 1 461 ? 28.399 9.423 44.303 1.00 4.88 461 SER A O 1
ATOM 3496 N N . LYS A 1 462 ? 29.817 10.710 45.506 1.00 4.53 462 LYS A N 1
ATOM 3497 C CA . LYS A 1 462 ? 28.905 10.887 46.628 1.00 3.44 462 LYS A CA 1
ATOM 3498 C C . LYS A 1 462 ? 27.581 11.445 46.138 1.00 4.00 462 LYS A C 1
ATOM 3499 O O . LYS A 1 462 ? 26.518 10.920 46.456 1.00 5.02 462 LYS A O 1
ATOM 3505 N N . ALA A 1 463 ? 27.656 12.481 45.309 1.00 5.23 463 ALA A N 1
ATOM 3506 C CA . ALA A 1 463 ? 26.469 13.106 44.756 1.00 3.87 463 ALA A CA 1
ATOM 3507 C C . ALA A 1 463 ? 25.675 12.152 43.882 1.00 5.40 463 ALA A C 1
ATOM 3508 O O . ALA A 1 463 ? 24.447 12.072 43.997 1.00 6.46 463 ALA A O 1
ATOM 3510 N N . MET A 1 464 ? 26.366 11.439 42.995 1.00 3.70 464 MET A N 1
ATOM 3511 C CA . MET A 1 464 ? 25.686 10.498 42.102 1.00 6.55 464 MET A CA 1
ATOM 3512 C C . MET A 1 464 ? 25.023 9.339 42.838 1.00 2.00 464 MET A C 1
ATOM 3513 O O . MET A 1 464 ? 23.856 9.039 42.600 1.00 2.00 464 MET A O 1
ATOM 3518 N N . ILE A 1 465 ? 25.763 8.690 43.727 1.00 2.00 465 ILE A N 1
ATOM 3519 C CA . ILE A 1 465 ? 25.174 7.588 44.479 1.00 4.26 465 ILE A CA 1
ATOM 3520 C C . ILE A 1 465 ? 23.973 8.120 45.273 1.00 5.67 465 ILE A C 1
ATOM 3521 O O . ILE A 1 465 ? 22.905 7.492 45.299 1.00 5.34 465 ILE A O 1
ATOM 3526 N N . ALA A 1 466 ? 24.110 9.325 45.827 1.00 5.75 466 ALA A N 1
ATOM 3527 C CA . ALA A 1 466 ? 23.024 9.935 46.591 1.00 3.57 466 ALA A CA 1
ATOM 3528 C C . ALA A 1 466 ? 21.777 10.107 45.736 1.00 5.03 466 ALA A C 1
ATOM 3529 O O . ALA A 1 466 ? 20.712 9.620 46.091 1.00 5.96 466 ALA A O 1
ATOM 3531 N N . TYR A 1 467 ? 21.909 10.794 44.597 1.00 3.31 467 TYR A N 1
ATOM 3532 C CA . TYR A 1 467 ? 20.782 11.000 43.698 1.00 2.07 467 TYR A CA 1
ATOM 3533 C C . TYR A 1 467 ? 20.174 9.685 43.235 1.00 2.00 467 TYR A C 1
ATOM 3534 O O . TYR A 1 467 ? 18.952 9.532 43.213 1.00 2.85 467 TYR A O 1
ATOM 3543 N N . TRP A 1 468 ? 21.036 8.771 42.802 1.00 2.00 468 TRP A N 1
ATOM 3544 C CA . TRP A 1 468 ? 20.603 7.468 42.294 1.00 3.45 468 TRP A CA 1
ATOM 3545 C C . TRP A 1 468 ? 19.825 6.651 43.310 1.00 2.00 468 TRP A C 1
ATOM 3546 O O . TRP A 1 468 ? 18.712 6.192 43.030 1.00 2.81 468 TRP A O 1
ATOM 3557 N N . THR A 1 469 ? 20.412 6.484 44.491 1.00 6.07 469 THR A N 1
ATOM 3558 C CA . THR A 1 469 ? 19.772 5.703 45.548 1.00 5.99 469 THR A CA 1
ATOM 3559 C C . THR A 1 469 ? 18.529 6.397 46.126 1.00 9.42 469 THR A C 1
ATOM 3560 O O . THR A 1 469 ? 17.564 5.732 46.527 1.00 9.56 469 THR A O 1
ATOM 3564 N N . ASN A 1 470 ? 18.533 7.730 46.137 1.00 6.37 470 ASN A N 1
ATOM 3565 C CA . ASN A 1 470 ? 17.375 8.478 46.617 1.00 3.62 470 ASN A CA 1
ATOM 3566 C C . ASN A 1 470 ? 16.230 8.200 45.662 1.00 5.47 470 ASN A C 1
ATOM 3567 O O . ASN A 1 470 ? 15.129 7.823 46.073 1.00 8.07 470 ASN A O 1
ATOM 3572 N N . PHE A 1 471 ? 16.512 8.352 44.371 1.00 5.48 471 PHE A N 1
ATOM 3573 C CA . PHE A 1 471 ? 15.521 8.107 43.337 1.00 4.20 471 PHE A CA 1
ATOM 3574 C C . PHE A 1 471 ? 14.942 6.704 43.503 1.00 2.00 471 PHE A C 1
ATOM 3575 O O . PHE A 1 471 ? 13.742 6.513 43.394 1.00 2.00 471 PHE A O 1
ATOM 3583 N N . ALA A 1 472 ? 15.816 5.728 43.721 1.00 3.52 472 ALA A N 1
ATOM 3584 C CA . ALA A 1 472 ? 15.395 4.340 43.907 1.00 7.20 472 ALA A CA 1
ATOM 3585 C C . ALA A 1 472 ? 14.406 4.189 45.073 1.00 7.37 472 ALA A C 1
ATOM 3586 O O . ALA A 1 472 ? 13.476 3.397 45.012 1.00 8.48 472 ALA A O 1
ATOM 3588 N N . ARG A 1 473 ? 14.594 4.986 46.119 1.00 7.73 473 ARG A N 1
ATOM 3589 C CA . ARG A 1 473 ? 13.733 4.916 47.290 1.00 5.43 473 ARG A CA 1
ATOM 3590 C C . ARG A 1 473 ? 12.419 5.661 47.180 1.00 7.05 473 ARG A C 1
ATOM 3591 O O . ARG A 1 473 ? 11.397 5.168 47.641 1.00 9.91 473 ARG A O 1
ATOM 3599 N N . THR A 1 474 ? 12.435 6.822 46.527 1.00 5.96 474 THR A N 1
ATOM 3600 C CA . THR A 1 474 ? 11.251 7.670 46.454 1.00 7.73 474 THR A CA 1
ATOM 3601 C C . THR A 1 474 ? 10.736 8.073 45.083 1.00 8.60 474 THR A C 1
ATOM 3602 O O . THR A 1 474 ? 9.606 8.566 44.959 1.00 10.33 474 THR A O 1
ATOM 3606 N N . GLY A 1 475 ? 11.568 7.896 44.064 1.00 10.42 475 GLY A N 1
ATOM 3607 C CA . GLY A 1 475 ? 11.180 8.298 42.722 1.00 11.82 475 GLY A CA 1
ATOM 3608 C C . GLY A 1 475 ? 11.526 9.766 42.537 1.00 11.95 475 GLY A C 1
ATOM 3609 O O . GLY A 1 475 ? 11.102 10.397 41.572 1.00 11.81 475 GLY A O 1
ATOM 3610 N N . ASP A 1 476 ? 12.313 10.287 43.480 1.00 9.84 476 ASP A N 1
ATOM 3611 C CA . ASP A 1 476 ? 12.760 11.677 43.512 1.00 7.35 476 ASP A CA 1
ATOM 3612 C C . ASP A 1 476 ? 14.222 11.628 43.966 1.00 5.76 476 ASP A C 1
ATOM 3613 O O . ASP A 1 476 ? 14.515 11.272 45.107 1.00 6.76 476 ASP A O 1
ATOM 3618 N N . PRO A 1 477 ? 15.156 12.052 43.097 1.00 6.12 477 PRO A N 1
ATOM 3619 C CA . PRO A 1 477 ? 16.591 12.049 43.403 1.00 2.43 477 PRO A CA 1
ATOM 3620 C C . PRO A 1 477 ? 16.964 12.928 44.593 1.00 3.22 477 PRO A C 1
ATOM 3621 O O . PRO A 1 477 ? 18.058 12.814 45.138 1.00 2.00 477 PRO A O 1
ATOM 3625 N N . ASN A 1 478 ? 16.074 13.844 44.947 1.00 3.04 478 ASN A N 1
ATOM 3626 C CA . ASN A 1 478 ? 16.337 14.771 46.036 1.00 5.07 478 ASN A CA 1
ATOM 3627 C C . ASN A 1 478 ? 16.032 14.236 47.420 1.00 8.12 478 ASN A C 1
ATOM 3628 O O . ASN A 1 478 ? 16.628 14.673 48.405 1.00 9.79 478 ASN A O 1
ATOM 3633 N N . THR A 1 479 ? 15.100 13.298 47.493 1.00 6.96 479 THR A N 1
ATOM 3634 C CA . THR A 1 479 ? 14.687 12.755 48.774 1.00 9.73 479 THR A CA 1
ATOM 3635 C C . THR A 1 479 ? 14.942 11.268 48.953 1.00 9.33 479 THR A C 1
ATOM 3636 O O . THR A 1 479 ? 14.873 10.485 48.005 1.00 6.73 479 THR A O 1
ATOM 3640 N N . GLY A 1 480 ? 15.244 10.901 50.192 1.00 8.73 480 GLY A N 1
ATOM 3641 C CA . GLY A 1 480 ? 15.512 9.518 50.522 1.00 9.55 480 GLY A CA 1
ATOM 3642 C C . GLY A 1 480 ? 16.545 9.422 51.622 1.00 14.56 480 GLY A C 1
ATOM 3643 O O . GLY A 1 480 ? 16.635 10.294 52.492 1.00 17.30 480 GLY A O 1
ATOM 3644 N N . HIS A 1 481 ? 17.391 8.406 51.531 1.00 13.06 481 HIS A N 1
ATOM 3645 C CA . HIS A 1 481 ? 18.416 8.162 52.530 1.00 11.38 481 HIS A CA 1
ATOM 3646 C C . HIS A 1 481 ? 19.572 9.154 52.555 1.00 10.29 481 HIS A C 1
ATOM 3647 O O . HIS A 1 481 ? 20.242 9.296 53.576 1.00 11.89 481 HIS A O 1
ATOM 3654 N N . SER A 1 482 ? 19.788 9.868 51.457 1.00 9.92 482 SER A N 1
ATOM 3655 C CA . SER A 1 482 ? 20.908 10.798 51.383 1.00 6.95 482 SER A CA 1
ATOM 3656 C C . SER A 1 482 ? 20.558 12.258 51.118 1.00 6.45 482 SER A C 1
ATOM 3657 O O . SER A 1 482 ? 19.512 12.593 50.556 1.00 7.06 482 SER A O 1
ATOM 3660 N N . THR A 1 483 ? 21.451 13.130 51.548 1.00 7.37 483 THR A N 1
ATOM 3661 C CA . THR A 1 483 ? 21.279 14.553 51.303 1.00 9.84 483 THR A CA 1
ATOM 3662 C C . THR A 1 483 ? 21.881 14.741 49.910 1.00 12.05 483 THR A C 1
ATOM 3663 O O . THR A 1 483 ? 22.685 13.908 49.460 1.00 8.20 483 THR A O 1
ATOM 3667 N N . VAL A 1 484 ? 21.470 15.794 49.210 1.00 8.47 484 VAL A N 1
ATOM 3668 C CA . VAL A 1 484 ? 21.994 16.051 47.871 1.00 11.16 484 VAL A CA 1
ATOM 3669 C C . VAL A 1 484 ? 22.597 17.458 47.793 1.00 13.17 484 VAL A C 1
ATOM 3670 O O . VAL A 1 484 ? 22.079 18.398 48.404 1.00 9.90 484 VAL A O 1
ATOM 3674 N N . PRO A 1 485 ? 23.723 17.606 47.068 1.00 12.58 485 PRO A N 1
ATOM 3675 C CA . PRO A 1 485 ? 24.449 18.868 46.886 1.00 10.09 485 PRO A CA 1
ATOM 3676 C C . PRO A 1 485 ? 23.742 19.965 46.102 1.00 10.68 485 PRO A C 1
ATOM 3677 O O . PRO A 1 485 ? 24.139 21.129 46.181 1.00 14.09 485 PRO A O 1
ATOM 3681 N N . ALA A 1 486 ? 22.713 19.601 45.347 1.00 4.79 486 ALA A N 1
ATOM 3682 C CA . ALA A 1 486 ? 21.965 20.556 44.547 1.00 6.73 486 ALA A CA 1
ATOM 3683 C C . ALA A 1 486 ? 20.571 20.048 44.284 1.00 6.25 486 ALA A C 1
ATOM 3684 O O . ALA A 1 486 ? 20.333 18.843 44.221 1.00 10.67 486 ALA A O 1
ATOM 3686 N N . ASN A 1 487 ? 19.658 20.986 44.097 1.00 7.09 487 ASN A N 1
ATOM 3687 C CA . ASN A 1 487 ? 18.256 20.705 43.828 1.00 6.64 487 ASN A CA 1
ATOM 3688 C C . ASN A 1 487 ? 18.077 20.213 42.379 1.00 8.81 487 ASN A C 1
ATOM 3689 O O . ASN A 1 487 ? 18.371 20.943 41.441 1.00 8.01 487 ASN A O 1
ATOM 3694 N N . TRP A 1 488 ? 17.657 18.963 42.198 1.00 7.04 488 TRP A N 1
ATOM 3695 C CA . TRP A 1 488 ? 17.440 18.413 40.858 1.00 5.42 488 TRP A CA 1
ATOM 3696 C C . TRP A 1 488 ? 15.950 18.544 40.552 1.00 5.44 488 TRP A C 1
ATOM 3697 O O . TRP A 1 488 ? 15.137 17.842 41.136 1.00 8.18 488 TRP A O 1
ATOM 3708 N N . ASP A 1 489 ? 15.586 19.467 39.662 1.00 2.78 489 ASP A N 1
ATOM 3709 C CA . ASP A 1 489 ? 14.183 19.652 39.312 1.00 3.88 489 ASP A CA 1
ATOM 3710 C C . ASP A 1 489 ? 13.730 18.632 38.275 1.00 9.34 489 ASP A C 1
ATOM 3711 O O . ASP A 1 489 ? 14.497 18.259 37.373 1.00 6.66 489 ASP A O 1
ATOM 3716 N N . PRO A 1 490 ? 12.471 18.176 38.379 1.00 10.60 490 PRO A N 1
ATOM 3717 C CA . PRO A 1 490 ? 11.982 17.210 37.400 1.00 12.06 490 PRO A CA 1
ATOM 3718 C C . PRO A 1 490 ? 11.856 17.885 36.043 1.00 14.72 490 PRO A C 1
ATOM 3719 O O . PRO A 1 490 ? 11.572 19.086 35.946 1.00 14.95 490 PRO A O 1
ATOM 3723 N N . TYR A 1 491 ? 12.116 17.105 35.001 1.00 15.05 491 TYR A N 1
ATOM 3724 C CA . TYR A 1 491 ? 12.050 17.570 33.630 1.00 12.77 491 TYR A CA 1
ATOM 3725 C C . TYR A 1 491 ? 10.637 17.950 33.211 1.00 13.42 491 TYR A C 1
ATOM 3726 O O . TYR A 1 491 ? 9.675 17.251 33.521 1.00 16.62 491 TYR A O 1
ATOM 3735 N N . THR A 1 492 ? 10.524 19.078 32.520 1.00 15.59 492 THR A N 1
ATOM 3736 C CA . THR A 1 492 ? 9.249 19.550 31.988 1.00 16.95 492 THR A CA 1
ATOM 3737 C C . THR A 1 492 ? 9.523 19.796 30.508 1.00 17.29 492 THR A C 1
ATOM 3738 O O . THR A 1 492 ? 10.665 20.041 30.123 1.00 15.22 492 THR A O 1
ATOM 3742 N N . LEU A 1 493 ? 8.494 19.682 29.676 1.00 19.99 493 LEU A N 1
ATOM 3743 C CA . LEU A 1 493 ? 8.657 19.887 28.236 1.00 23.50 493 LEU A CA 1
ATOM 3744 C C . LEU A 1 493 ? 9.012 21.333 27.899 1.00 24.52 493 LEU A C 1
ATOM 3745 O O . LEU A 1 493 ? 9.965 21.596 27.166 1.00 25.68 493 LEU A O 1
ATOM 3750 N N . GLU A 1 494 ? 8.242 22.262 28.452 1.00 26.03 494 GLU A N 1
ATOM 3751 C CA . GLU A 1 494 ? 8.455 23.688 28.230 1.00 29.36 494 GLU A CA 1
ATOM 3752 C C . GLU A 1 494 ? 9.882 24.152 28.544 1.00 27.69 494 GLU A C 1
ATOM 3753 O O . GLU A 1 494 ? 10.545 24.760 27.698 1.00 32.10 494 GLU A O 1
ATOM 3759 N N . ASP A 1 495 ? 10.377 23.796 29.724 1.00 26.93 495 ASP A N 1
ATOM 3760 C CA . ASP A 1 495 ? 11.711 24.209 30.154 1.00 23.38 495 ASP A CA 1
ATOM 3761 C C . ASP A 1 495 ? 12.907 23.366 29.712 1.00 22.28 495 ASP A C 1
ATOM 3762 O O . ASP A 1 495 ? 14.017 23.896 29.584 1.00 22.61 495 ASP A O 1
ATOM 3767 N N . ASP A 1 496 ? 12.690 22.073 29.468 1.00 18.34 496 ASP A N 1
ATOM 3768 C CA . ASP A 1 496 ? 13.767 21.159 29.074 1.00 17.70 496 ASP A CA 1
ATOM 3769 C C . ASP A 1 496 ? 14.925 21.339 30.051 1.00 16.46 496 ASP A C 1
ATOM 3770 O O . ASP A 1 496 ? 16.038 21.709 29.676 1.00 17.04 496 ASP A O 1
ATOM 3775 N N . ASN A 1 497 ? 14.638 21.108 31.322 1.00 11.60 497 ASN A N 1
ATOM 3776 C CA . ASN A 1 497 ? 15.632 21.284 32.363 1.00 11.55 497 ASN A CA 1
ATOM 3777 C C . ASN A 1 497 ? 16.380 20.015 32.703 1.00 7.15 497 ASN A C 1
ATOM 3778 O O . ASN A 1 497 ? 15.812 18.928 32.745 1.00 11.18 497 ASN A O 1
ATOM 3783 N N . TYR A 1 498 ? 17.658 20.173 33.000 1.00 3.99 498 TYR A N 1
ATOM 3784 C CA . TYR A 1 498 ? 18.488 19.045 33.328 1.00 7.39 498 TYR A CA 1
ATOM 3785 C C . TYR A 1 498 ? 19.509 19.452 34.361 1.00 8.03 498 TYR A C 1
ATOM 3786 O O . TYR A 1 498 ? 19.914 20.617 34.439 1.00 7.94 498 TYR A O 1
ATOM 3795 N N . LEU A 1 499 ? 19.926 18.482 35.161 1.00 3.87 499 LEU A N 1
ATOM 3796 C CA . LEU A 1 499 ? 20.936 18.742 36.159 1.00 2.00 499 LEU A CA 1
ATOM 3797 C C . LEU A 1 499 ? 22.261 18.411 35.511 1.00 4.01 499 LEU A C 1
ATOM 3798 O O . LEU A 1 499 ? 22.383 17.372 34.856 1.00 5.50 499 LEU A O 1
ATOM 3803 N N . GLU A 1 500 ? 23.241 19.296 35.656 1.00 3.61 500 GLU A N 1
ATOM 3804 C CA . GLU A 1 500 ? 24.558 19.021 35.120 1.00 8.09 500 GLU A CA 1
ATOM 3805 C C . GLU A 1 500 ? 25.358 18.465 36.277 1.00 8.25 500 GLU A C 1
ATOM 3806 O O . GLU A 1 500 ? 25.586 19.145 37.277 1.00 7.65 500 GLU A O 1
ATOM 3812 N N . ILE A 1 501 ? 25.762 17.210 36.146 1.00 8.86 501 ILE A N 1
ATOM 3813 C CA . ILE A 1 501 ? 26.516 16.547 37.195 1.00 5.60 501 ILE A CA 1
ATOM 3814 C C . ILE A 1 501 ? 28.004 16.645 36.950 1.00 5.31 501 ILE A C 1
ATOM 3815 O O . ILE A 1 501 ? 28.496 16.245 35.895 1.00 9.66 501 ILE A O 1
ATOM 3820 N N . ASN A 1 502 ? 28.711 17.186 37.932 1.00 4.65 502 ASN A N 1
ATOM 3821 C CA . ASN A 1 502 ? 30.161 17.345 37.882 1.00 8.07 502 ASN A CA 1
ATOM 3822 C C . ASN A 1 502 ? 30.670 17.750 39.268 1.00 8.61 502 ASN A C 1
ATOM 3823 O O . ASN A 1 502 ? 29.888 17.811 40.215 1.00 12.76 502 ASN A O 1
ATOM 3828 N N . LYS A 1 503 ? 31.965 18.041 39.383 1.00 8.57 503 LYS A N 1
ATOM 3829 C CA . LYS A 1 503 ? 32.565 18.406 40.662 1.00 9.89 503 LYS A CA 1
ATOM 3830 C C . LYS A 1 503 ? 31.989 19.665 41.315 1.00 11.45 503 LYS A C 1
ATOM 3831 O O . LYS A 1 503 ? 32.173 19.879 42.510 1.00 9.10 503 LYS A O 1
ATOM 3837 N N . GLN A 1 504 ? 31.310 20.497 40.530 1.00 12.75 504 GLN A N 1
ATOM 3838 C CA . GLN A 1 504 ? 30.742 21.729 41.054 1.00 11.20 504 GLN A CA 1
ATOM 3839 C C . GLN A 1 504 ? 29.228 21.704 41.048 1.00 8.82 504 GLN A C 1
ATOM 3840 O O . GLN A 1 504 ? 28.598 22.204 40.124 1.00 9.90 504 GLN A O 1
ATOM 3846 N N . MET A 1 505 ? 28.647 21.111 42.088 1.00 8.38 505 MET A N 1
ATOM 3847 C CA . MET A 1 505 ? 27.200 21.022 42.214 1.00 7.39 505 MET A CA 1
ATOM 3848 C C . MET A 1 505 ? 26.750 22.203 43.048 1.00 7.70 505 MET A C 1
ATOM 3849 O O . MET A 1 505 ? 27.006 22.247 44.240 1.00 8.90 505 MET A O 1
ATOM 3854 N N . ASP A 1 506 ? 26.088 23.163 42.418 1.00 8.66 506 ASP A N 1
ATOM 3855 C CA . ASP A 1 506 ? 25.647 24.352 43.130 1.00 7.59 506 ASP A CA 1
ATOM 3856 C C . ASP A 1 506 ? 24.347 24.901 42.576 1.00 7.99 506 ASP A C 1
ATOM 3857 O O . ASP A 1 506 ? 23.661 24.236 41.813 1.00 7.18 506 ASP A O 1
ATOM 3862 N N . SER A 1 507 ? 24.032 26.134 42.960 1.00 7.35 507 SER A N 1
ATOM 3863 C CA . SER A 1 507 ? 22.819 26.812 42.531 1.00 9.21 507 SER A CA 1
ATOM 3864 C C . SER A 1 507 ? 22.653 26.905 41.019 1.00 6.48 507 SER A C 1
ATOM 3865 O O . SER A 1 507 ? 21.534 27.050 40.535 1.00 7.26 507 SER A O 1
ATOM 3868 N N . ASN A 1 508 ? 23.753 26.854 40.272 1.00 7.27 508 ASN A N 1
ATOM 3869 C CA . ASN A 1 508 ? 23.658 26.945 38.811 1.00 10.11 508 ASN A CA 1
ATOM 3870 C C . ASN A 1 508 ? 23.669 25.575 38.130 1.00 10.25 508 ASN A C 1
ATOM 3871 O O . ASN A 1 508 ? 23.759 25.487 36.904 1.00 7.11 508 ASN A O 1
ATOM 3876 N N . SER A 1 509 ? 23.552 24.512 38.923 1.00 7.51 509 SER A N 1
ATOM 3877 C CA . SER A 1 509 ? 23.568 23.156 38.383 1.00 6.92 509 SER A CA 1
ATOM 3878 C C . SER A 1 509 ? 22.383 22.772 37.506 1.00 2.95 509 SER A C 1
ATOM 3879 O O . SER A 1 509 ? 22.529 21.955 36.604 1.00 7.42 509 SER A O 1
ATOM 3882 N N . MET A 1 510 ? 21.209 23.316 37.789 1.00 3.50 510 MET A N 1
ATOM 3883 C CA . MET A 1 510 ? 20.044 23.048 36.960 1.00 2.52 510 MET A CA 1
ATOM 3884 C C . MET A 1 510 ? 20.129 24.001 35.774 1.00 7.99 510 MET A C 1
ATOM 3885 O O . MET A 1 510 ? 20.232 25.223 35.946 1.00 4.03 510 MET A O 1
ATOM 3890 N N . LYS A 1 511 ? 20.148 23.422 34.578 1.00 6.04 511 LYS A N 1
ATOM 3891 C CA . LYS A 1 511 ? 20.247 24.181 33.342 1.00 5.74 511 LYS A CA 1
ATOM 3892 C C . LYS A 1 511 ? 19.074 23.905 32.421 1.00 7.81 511 LYS A C 1
ATOM 3893 O O . LYS A 1 511 ? 18.321 22.950 32.621 1.00 9.59 511 LYS A O 1
ATOM 3899 N N . LEU A 1 512 ? 18.918 24.735 31.399 1.00 7.57 512 LEU A N 1
ATOM 3900 C CA . LEU A 1 512 ? 17.794 24.583 30.498 1.00 6.91 512 LEU A CA 1
ATOM 3901 C C . LEU A 1 512 ? 18.205 24.503 29.041 1.00 10.09 512 LEU A C 1
ATOM 3902 O O . LEU A 1 512 ? 19.275 24.978 28.662 1.00 9.88 512 LEU A O 1
ATOM 3907 N N . HIS A 1 513 ? 17.332 23.893 28.241 1.00 9.19 513 HIS A N 1
ATOM 3908 C CA . HIS A 1 513 ? 17.512 23.767 26.797 1.00 11.49 513 HIS A CA 1
ATOM 3909 C C . HIS A 1 513 ? 18.915 23.377 26.347 1.00 12.14 513 HIS A C 1
ATOM 3910 O O . HIS A 1 513 ? 19.663 24.212 25.843 1.00 16.32 513 HIS A O 1
ATOM 3917 N N . LEU A 1 514 ? 19.287 22.119 26.540 1.00 10.47 514 LEU A N 1
ATOM 3918 C CA . LEU A 1 514 ? 20.598 21.667 26.106 1.00 9.82 514 LEU A CA 1
ATOM 3919 C C . LEU A 1 514 ? 20.542 21.367 24.600 1.00 10.39 514 LEU A C 1
ATOM 3920 O O . LEU A 1 514 ? 19.707 20.580 24.148 1.00 8.03 514 LEU A O 1
ATOM 3925 N N . ARG A 1 515 ? 21.367 22.076 23.831 1.00 10.92 515 ARG A N 1
ATOM 3926 C CA . ARG A 1 515 ? 21.462 21.899 22.379 1.00 8.84 515 ARG A CA 1
ATOM 3927 C C . ARG A 1 515 ? 20.122 21.737 21.677 1.00 8.57 515 ARG A C 1
ATOM 3928 O O . ARG A 1 515 ? 19.937 20.835 20.856 1.00 5.75 515 ARG A O 1
ATOM 3936 N N . THR A 1 516 ? 19.195 22.630 22.007 1.00 7.37 516 THR A N 1
ATOM 3937 C CA . THR A 1 516 ? 17.852 22.630 21.437 1.00 8.40 516 THR A CA 1
ATOM 3938 C C . THR A 1 516 ? 17.881 22.896 19.929 1.00 9.35 516 THR A C 1
ATOM 3939 O O . THR A 1 516 ? 17.013 22.428 19.188 1.00 8.00 516 THR A O 1
ATOM 3943 N N . ASN A 1 517 ? 18.899 23.625 19.487 1.00 6.96 517 ASN A N 1
ATOM 3944 C CA . ASN A 1 517 ? 19.055 23.943 18.075 1.00 10.38 517 ASN A CA 1
ATOM 3945 C C . ASN A 1 517 ? 19.392 22.678 17.291 1.00 10.64 517 ASN A C 1
ATOM 3946 O O . ASN A 1 517 ? 18.860 22.448 16.204 1.00 12.33 517 ASN A O 1
ATOM 3951 N N . TYR A 1 518 ? 20.216 21.828 17.888 1.00 12.34 518 TYR A N 1
ATOM 3952 C CA . TYR A 1 518 ? 20.601 20.572 17.264 1.00 12.93 518 TYR A CA 1
ATOM 3953 C C . TYR A 1 518 ? 19.462 19.573 17.320 1.00 13.46 518 TYR A C 1
ATOM 3954 O O . TYR A 1 518 ? 19.275 18.790 16.396 1.00 16.24 518 TYR A O 1
ATOM 3963 N N . LEU A 1 519 ? 18.690 19.601 18.401 1.00 12.80 519 LEU A N 1
ATOM 3964 C CA . LEU A 1 519 ? 17.534 18.726 18.503 1.00 12.17 519 LEU A CA 1
ATOM 3965 C C . LEU A 1 519 ? 16.574 19.135 17.396 1.00 12.32 519 LEU A C 1
ATOM 3966 O O . LEU A 1 519 ? 15.931 18.289 16.780 1.00 13.43 519 LEU A O 1
ATOM 3971 N N . GLN A 1 520 ? 16.461 20.441 17.168 1.00 14.17 520 GLN A N 1
ATOM 3972 C CA . GLN A 1 520 ? 15.571 20.955 16.138 1.00 17.30 520 GLN A CA 1
ATOM 3973 C C . GLN A 1 520 ? 16.024 20.478 14.766 1.00 15.39 520 GLN A C 1
ATOM 3974 O O . GLN A 1 520 ? 15.217 20.010 13.977 1.00 13.91 520 GLN A O 1
ATOM 3980 N N . PHE A 1 521 ? 17.320 20.587 14.496 1.00 16.08 521 PHE A N 1
ATOM 3981 C CA . PHE A 1 521 ? 17.866 20.155 13.217 1.00 17.10 521 PHE A CA 1
ATOM 3982 C C . PHE A 1 521 ? 17.471 18.710 12.913 1.00 17.58 521 PHE A C 1
ATOM 3983 O O . PHE A 1 521 ? 16.806 18.435 11.910 1.00 19.00 521 PHE A O 1
ATOM 3991 N N . TRP A 1 522 ? 17.824 17.809 13.825 1.00 15.89 522 TRP A N 1
ATOM 3992 C CA . TRP A 1 522 ? 17.545 16.384 13.679 1.00 13.87 522 TRP A CA 1
ATOM 3993 C C . TRP A 1 522 ? 16.082 15.979 13.604 1.00 15.52 522 TRP A C 1
ATOM 3994 O O . TRP A 1 522 ? 15.713 15.189 12.743 1.00 17.62 522 TRP A O 1
ATOM 4005 N N . THR A 1 523 ? 15.248 16.517 14.489 1.00 15.69 523 THR A N 1
ATOM 4006 C CA . THR A 1 523 ? 13.825 16.171 14.499 1.00 17.24 523 THR A CA 1
ATOM 4007 C C . THR A 1 523 ? 12.978 16.940 13.496 1.00 19.92 523 THR A C 1
ATOM 4008 O O . THR A 1 523 ? 11.887 16.498 13.136 1.00 23.02 523 THR A O 1
ATOM 4012 N N . GLN A 1 524 ? 13.467 18.099 13.068 1.00 22.07 524 GLN A N 1
ATOM 4013 C CA . GLN A 1 524 ? 12.744 18.932 12.110 1.00 24.95 524 GLN A CA 1
ATOM 4014 C C . GLN A 1 524 ? 13.373 18.913 10.718 1.00 24.10 524 GLN A C 1
ATOM 4015 O O . GLN A 1 524 ? 12.836 18.309 9.793 1.00 26.17 524 GLN A O 1
ATOM 4021 N N . THR A 1 525 ? 14.521 19.567 10.591 1.00 22.70 525 THR A N 1
ATOM 4022 C CA . THR A 1 525 ? 15.231 19.668 9.325 1.00 22.54 525 THR A CA 1
ATOM 4023 C C . THR A 1 525 ? 15.512 18.306 8.699 1.00 21.08 525 THR A C 1
ATOM 4024 O O . THR A 1 525 ? 14.961 17.968 7.652 1.00 21.52 525 THR A O 1
ATOM 4028 N N . TYR A 1 526 ? 16.335 17.518 9.381 1.00 19.86 526 TYR A N 1
ATOM 4029 C CA . TYR A 1 526 ? 16.742 16.197 8.919 1.00 21.15 526 TYR A CA 1
ATOM 4030 C C . TYR A 1 526 ? 15.612 15.191 8.640 1.00 21.67 526 TYR A C 1
ATOM 4031 O O . TYR A 1 526 ? 15.575 14.584 7.569 1.00 18.14 526 TYR A O 1
ATOM 4040 N N . GLN A 1 527 ? 14.712 14.998 9.600 1.00 22.24 527 GLN A N 1
ATOM 4041 C CA . GLN A 1 527 ? 13.597 14.067 9.423 1.00 24.24 527 GLN A CA 1
ATOM 4042 C C . GLN A 1 527 ? 12.709 14.432 8.241 1.00 24.78 527 GLN A C 1
ATOM 4043 O O . GLN A 1 527 ? 12.086 13.558 7.641 1.00 27.75 527 GLN A O 1
ATOM 4049 N N . ALA A 1 528 ? 12.647 15.723 7.920 1.00 25.22 528 ALA A N 1
ATOM 4050 C CA . ALA A 1 528 ? 11.840 16.213 6.804 1.00 23.04 528 ALA A CA 1
ATOM 4051 C C . ALA A 1 528 ? 12.414 15.775 5.456 1.00 22.68 528 ALA A C 1
ATOM 4052 O O . ALA A 1 528 ? 11.666 15.509 4.515 1.00 23.16 528 ALA A O 1
ATOM 4054 N N . LEU A 1 529 ? 13.742 15.720 5.371 1.00 21.08 529 LEU A N 1
ATOM 4055 C CA . LEU A 1 529 ? 14.436 15.308 4.151 1.00 22.65 529 LEU A CA 1
ATOM 4056 C C . LEU A 1 529 ? 13.969 13.920 3.713 1.00 23.12 529 LEU A C 1
ATOM 4057 O O . LEU A 1 529 ? 13.638 13.078 4.547 1.00 25.73 529 LEU A O 1
ATOM 4062 N N . PRO A 1 530 ? 13.887 13.681 2.395 1.00 22.62 530 PRO A N 1
ATOM 4063 C CA . PRO A 1 530 ? 13.450 12.380 1.881 1.00 21.38 530 PRO A CA 1
ATOM 4064 C C . PRO A 1 530 ? 14.488 11.296 2.128 1.00 21.20 530 PRO A C 1
ATOM 4065 O O . PRO A 1 530 ? 15.688 11.570 2.164 1.00 18.02 530 PRO A O 1
ATOM 4069 N N . THR A 1 531 ? 14.011 10.070 2.319 1.00 22.24 531 THR A N 1
ATOM 4070 C CA . THR A 1 531 ? 14.884 8.926 2.549 1.00 25.54 531 THR A CA 1
ATOM 4071 C C . THR A 1 531 ? 15.448 8.435 1.220 1.00 27.27 531 THR A C 1
ATOM 4072 O O . THR A 1 531 ? 14.702 8.200 0.272 1.00 27.82 531 THR A O 1
ATOM 4076 N N . VAL A 1 532 ? 16.769 8.299 1.159 1.00 28.39 532 VAL A N 1
ATOM 4077 C CA . VAL A 1 532 ? 17.441 7.836 -0.046 1.00 27.41 532 VAL A CA 1
ATOM 4078 C C . VAL A 1 532 ? 17.662 6.323 0.002 1.00 28.87 532 VAL A C 1
ATOM 4079 O O . VAL A 1 532 ? 17.095 5.586 -0.801 1.00 29.36 532 VAL A O 1
ATOM 4083 N N . THR A 1 533 ? 18.474 5.864 0.951 1.00 30.67 533 THR A N 1
ATOM 4084 C CA . THR A 1 533 ? 18.765 4.440 1.089 1.00 33.64 533 THR A CA 1
ATOM 4085 C C . THR A 1 533 ? 17.946 3.777 2.199 1.00 35.67 533 THR A C 1
ATOM 4086 O O . THR A 1 533 ? 17.698 4.371 3.251 1.00 37.43 533 THR A O 1
ATOM 4088 N N . PRO A 1 574 ? 38.183 -0.520 31.166 1.00 32.84 574 PRO A N 1
ATOM 4089 C CA . PRO A 1 574 ? 37.307 -1.637 31.548 1.00 32.50 574 PRO A CA 1
ATOM 4090 C C . PRO A 1 574 ? 35.845 -1.387 31.156 1.00 31.92 574 PRO A C 1
ATOM 4091 O O . PRO A 1 574 ? 34.921 -1.758 31.880 1.00 35.02 574 PRO A O 1
ATOM 4095 N N . VAL A 1 575 ? 35.659 -0.797 29.977 1.00 29.91 575 VAL A N 1
ATOM 4096 C CA . VAL A 1 575 ? 34.345 -0.449 29.433 1.00 26.84 575 VAL A CA 1
ATOM 4097 C C . VAL A 1 575 ? 33.860 -1.430 28.361 1.00 24.89 575 VAL A C 1
ATOM 4098 O O . VAL A 1 575 ? 34.646 -1.901 27.549 1.00 26.70 575 VAL A O 1
ATOM 4102 N N . VAL A 1 576 ? 32.563 -1.733 28.360 1.00 22.15 576 VAL A N 1
ATOM 4103 C CA . VAL A 1 576 ? 31.987 -2.630 27.360 1.00 18.99 576 VAL A CA 1
ATOM 4104 C C . VAL A 1 576 ? 30.993 -1.903 26.465 1.00 17.73 576 VAL A C 1
ATOM 4105 O O . VAL A 1 576 ? 30.184 -1.101 26.929 1.00 17.42 576 VAL A O 1
ATOM 4109 N N . ILE A 1 577 ? 31.077 -2.171 25.168 1.00 17.57 577 ILE A N 1
ATOM 4110 C CA . ILE A 1 577 ? 30.172 -1.560 24.206 1.00 16.47 577 ILE A CA 1
ATOM 4111 C C . ILE A 1 577 ? 29.447 -2.623 23.392 1.00 13.89 577 ILE A C 1
ATOM 4112 O O . ILE A 1 577 ? 29.871 -3.782 23.335 1.00 11.47 577 ILE A O 1
ATOM 4117 N N . GLY A 1 578 ? 28.342 -2.217 22.779 1.00 14.86 578 GLY A N 1
ATOM 4118 C CA . GLY A 1 578 ? 27.541 -3.131 21.995 1.00 15.30 578 GLY A CA 1
ATOM 4119 C C . GLY A 1 578 ? 26.617 -3.919 22.900 1.00 18.16 578 GLY A C 1
ATOM 4120 O O . GLY A 1 578 ? 26.804 -3.935 24.119 1.00 19.23 578 GLY A O 1
ATOM 4121 N N . PHE A 1 579 ? 25.589 -4.524 22.310 1.00 20.25 579 PHE A N 1
ATOM 4122 C CA . PHE A 1 579 ? 24.626 -5.336 23.050 1.00 20.74 579 PHE A CA 1
ATOM 4123 C C . PHE A 1 579 ? 25.093 -6.779 23.200 1.00 24.13 579 PHE A C 1
ATOM 4124 O O . PHE A 1 579 ? 24.459 -7.493 24.006 1.00 26.42 579 PHE A O 1
#

Secondary structure (DSSP, 8-state):
----SEEETTEEEE-EEEE--TTS-EEEEEEEEESSSPPPTTS---PPPP-SSEEE-BSPPP--SEEETT-SSEES-S---EEEEEEEE-SSS---SEEEEEE----SEEE--TTGGG--HHHHHHHT-EEEEE----HHHHH---SSTT----HHHHHHHHHHHHHHHHGGGGTEEEEEEEEEEETHHHHHHHHHHH-GGGTTT-SEEEEES--TTSGGGS-S-HHHHHHHHHHHHT---SSHHHHHHHHHHS-HHHHHHTS----S--SS-HHHH---S----SSSS-S-GGG-GGGGTTSEEEEEEETBTTHHHHHHH-GGGT-SSS---HHHHHHHHHHHTGGGHHHHHHHHHHHHHGGGTT---HHHHHHHHHHHHHIIIIIHHHHHHHHHHHHH-SS--EEEEEE------SSS-TT---BTTTTHHHHTTHHHHSGGG--HHHHHHHHHHHHHHHHHHHHS-TTSSSS--SS--PPP-TTT-EEEEESS--STT-EEE-TTHHHHHIIIIIIHHSPP---EEE--

Organism: Bos taurus (NCBI:txid9913)

GO terms:
  GO:0008126 acetylesterase activity (F, EXP)